Protein AF-A0A919Q2I7-F1 (afdb_monomer)

pLDDT: mean 70.64, std 22.64, range [24.2, 96.56]

Structure (mmCIF, N/CA/C/O backbone):
data_AF-A0A919Q2I7-F1
#
_entry.id   AF-A0A919Q2I7-F1
#
loop_
_atom_site.group_PDB
_atom_site.id
_atom_site.type_symbol
_atom_site.label_atom_id
_atom_site.label_alt_id
_atom_site.label_comp_id
_atom_site.label_asym_id
_atom_site.label_entity_id
_atom_site.label_seq_id
_atom_site.pdbx_PDB_ins_code
_atom_site.Cartn_x
_atom_site.Cartn_y
_atom_site.Cartn_z
_atom_site.occupancy
_atom_site.B_iso_or_equiv
_atom_site.auth_seq_id
_atom_site.auth_comp_id
_atom_site.auth_asym_id
_atom_site.auth_atom_id
_atom_site.pdbx_PDB_model_num
ATOM 1 N N . MET A 1 1 ? -23.377 8.304 -44.025 1.00 31.78 1 MET A N 1
ATOM 2 C CA . MET A 1 1 ? -21.987 8.705 -43.722 1.00 31.78 1 MET A CA 1
ATOM 3 C C . MET A 1 1 ? -21.953 9.091 -42.264 1.00 31.78 1 MET A C 1
ATOM 5 O O . MET A 1 1 ? -22.344 10.180 -41.876 1.00 31.78 1 MET A O 1
ATOM 9 N N . THR A 1 2 ? -21.665 8.079 -41.471 1.00 32.25 2 THR A N 1
ATOM 10 C CA . THR A 1 2 ? -21.928 7.938 -40.045 1.00 32.25 2 THR A CA 1
ATOM 11 C C . THR A 1 2 ? -20.736 7.184 -39.493 1.00 32.25 2 THR A C 1
ATOM 13 O O . THR A 1 2 ? -20.302 6.220 -40.120 1.00 32.25 2 THR A O 1
ATOM 16 N N . GLY A 1 3 ? -20.266 7.597 -38.321 1.00 35.34 3 GLY A N 1
ATOM 17 C CA . GLY A 1 3 ? -19.270 6.866 -37.549 1.00 35.34 3 GLY A CA 1
ATOM 18 C C . GLY A 1 3 ? -17.847 7.328 -37.822 1.00 35.34 3 GLY A C 1
ATOM 19 O O . GLY A 1 3 ? -17.365 7.184 -38.938 1.00 35.34 3 GLY A O 1
ATOM 20 N N . TRP A 1 4 ? -17.219 7.889 -36.781 1.00 24.20 4 TRP A N 1
ATOM 21 C CA . TRP A 1 4 ? -15.875 7.501 -36.309 1.00 24.20 4 TRP A CA 1
ATOM 22 C C . TRP A 1 4 ? -15.311 8.392 -35.186 1.00 24.20 4 TRP A C 1
ATOM 24 O O . TRP A 1 4 ? -14.237 8.101 -34.681 1.00 24.20 4 TRP A O 1
ATOM 34 N N . TRP A 1 5 ? -16.017 9.441 -34.739 1.00 25.14 5 TRP A N 1
ATOM 35 C CA . TRP A 1 5 ? -15.422 10.421 -33.808 1.00 25.14 5 TRP A CA 1
ATOM 36 C C . TRP A 1 5 ? -16.2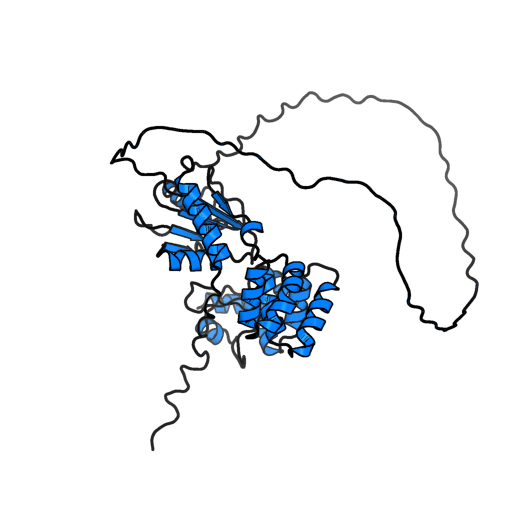61 10.785 -32.573 1.00 25.14 5 TRP A C 1
ATOM 38 O O . TRP A 1 5 ? -15.998 11.802 -31.940 1.00 25.14 5 TRP A O 1
ATOM 48 N N . ARG A 1 6 ? -17.252 9.967 -32.186 1.00 28.95 6 ARG A N 1
ATOM 49 C CA . ARG A 1 6 ? -17.943 10.128 -30.885 1.00 28.95 6 ARG A CA 1
ATOM 50 C C . ARG A 1 6 ? -17.482 9.169 -29.780 1.00 28.95 6 ARG A C 1
ATOM 52 O O . ARG A 1 6 ? -17.832 9.413 -28.635 1.00 28.95 6 ARG A O 1
ATOM 59 N N . ASP A 1 7 ? -16.618 8.197 -30.083 1.00 29.64 7 ASP A N 1
ATOM 60 C CA . ASP A 1 7 ? -16.168 7.189 -29.102 1.00 29.64 7 ASP A CA 1
ATOM 61 C C . ASP A 1 7 ? -14.696 7.322 -28.656 1.00 29.64 7 ASP A C 1
ATOM 63 O O . ASP A 1 7 ? -14.233 6.548 -27.825 1.00 29.64 7 ASP A O 1
ATOM 67 N N . PHE A 1 8 ? -13.944 8.320 -29.135 1.00 28.92 8 PHE A N 1
ATOM 68 C CA . PHE A 1 8 ? -12.497 8.417 -28.858 1.00 28.92 8 PHE A CA 1
ATOM 69 C C . PHE A 1 8 ? -12.105 9.241 -27.613 1.00 28.92 8 PHE A C 1
ATOM 71 O O . PHE A 1 8 ? -10.928 9.309 -27.271 1.00 28.92 8 PHE A O 1
ATOM 78 N N . GLY A 1 9 ? -13.069 9.837 -26.900 1.00 26.31 9 GLY A N 1
ATOM 79 C CA . GLY A 1 9 ? -12.808 10.700 -25.735 1.00 26.31 9 GLY A CA 1
ATOM 80 C C . GLY A 1 9 ? -12.876 10.022 -24.358 1.00 26.31 9 GLY A C 1
ATOM 81 O O . GLY A 1 9 ? -12.433 10.609 -23.380 1.00 26.31 9 GLY A O 1
ATOM 82 N N . ALA A 1 10 ? -13.406 8.797 -24.257 1.00 28.58 10 ALA A N 1
ATOM 83 C CA . ALA A 1 10 ? -13.624 8.103 -22.975 1.00 28.58 10 ALA A CA 1
ATOM 84 C C . ALA A 1 10 ? -12.612 6.973 -22.685 1.00 28.58 10 ALA A C 1
ATOM 86 O O . ALA A 1 10 ? -12.714 6.301 -21.661 1.00 28.58 10 ALA A O 1
ATOM 87 N N . ALA A 1 11 ? -11.646 6.748 -23.583 1.00 31.66 11 ALA A N 1
ATOM 88 C CA . ALA A 1 11 ? -10.750 5.587 -23.557 1.00 31.66 11 ALA A CA 1
ATOM 89 C C . ALA A 1 11 ? -9.267 5.924 -23.298 1.00 31.66 11 ALA A C 1
ATOM 91 O O . ALA A 1 11 ? -8.439 5.017 -23.306 1.00 31.66 11 ALA A O 1
ATOM 92 N N . ARG A 1 12 ? -8.910 7.200 -23.077 1.00 39.34 12 ARG A N 1
ATOM 93 C CA . ARG A 1 12 ? -7.495 7.623 -22.981 1.00 39.34 12 ARG A CA 1
ATOM 94 C C . ARG A 1 12 ? -6.831 7.260 -21.650 1.00 39.34 12 ARG A C 1
ATOM 96 O O . ARG A 1 12 ? -5.671 6.884 -21.625 1.00 39.34 12 ARG A O 1
ATOM 103 N N . PHE A 1 13 ? -7.624 7.208 -20.589 1.00 37.78 13 PHE A N 1
ATOM 104 C CA . PHE A 1 13 ? -7.424 6.268 -19.498 1.00 37.78 13 PHE A CA 1
ATOM 105 C C . PHE A 1 13 ? -8.648 5.377 -19.543 1.00 37.78 13 PHE A C 1
ATOM 107 O O . PHE A 1 13 ? -9.676 5.717 -18.955 1.00 37.78 13 PHE A O 1
ATOM 114 N N . GLY A 1 14 ? -8.597 4.265 -20.285 1.00 29.14 14 GLY A N 1
ATOM 115 C CA . GLY A 1 14 ? -9.547 3.193 -20.016 1.00 29.14 14 GLY A CA 1
ATOM 116 C C . GLY A 1 14 ? -9.534 3.030 -18.506 1.00 29.14 14 GLY A C 1
ATOM 117 O O . GLY A 1 14 ? -8.439 2.850 -17.969 1.00 29.14 14 GLY A O 1
ATOM 118 N N . ARG A 1 15 ? -10.689 3.261 -17.846 1.00 31.41 15 ARG A N 1
ATOM 119 C CA . ARG A 1 15 ? -10.879 3.115 -16.393 1.00 31.41 15 ARG A CA 1
ATOM 120 C C . ARG A 1 15 ? -9.942 1.982 -16.014 1.00 31.41 15 ARG A C 1
ATOM 122 O O . ARG A 1 15 ? -10.216 0.890 -16.527 1.00 31.41 15 ARG A O 1
ATOM 129 N N . PRO A 1 16 ? -8.806 2.210 -15.313 1.00 33.59 16 PRO A N 1
ATOM 130 C CA . PRO A 1 16 ? -7.924 1.098 -15.018 1.00 33.59 16 PRO A CA 1
ATOM 131 C C . PRO A 1 16 ? -8.869 0.120 -14.361 1.00 33.59 16 PRO A C 1
ATOM 133 O O . PRO A 1 16 ? -9.558 0.524 -13.415 1.00 33.59 16 PRO A O 1
ATOM 136 N N . ALA A 1 17 ? -9.069 -1.053 -14.979 1.00 32.44 17 ALA A N 1
ATOM 137 C CA . ALA A 1 17 ? -9.888 -2.091 -14.386 1.00 32.44 17 ALA A CA 1
ATOM 138 C C . ALA A 1 17 ? -9.251 -2.222 -13.023 1.00 32.44 17 ALA A C 1
ATOM 140 O O . ALA A 1 17 ? -8.086 -2.617 -12.980 1.00 32.44 17 ALA A O 1
ATOM 141 N N . SER A 1 18 ? -9.906 -1.652 -11.999 1.00 33.38 18 SER A N 1
ATOM 142 C CA . SER A 1 18 ? -9.204 -1.254 -10.781 1.00 33.38 18 SER A CA 1
ATOM 143 C C . SER A 1 18 ? -8.501 -2.515 -10.363 1.00 33.38 18 SER A C 1
ATOM 145 O O . SER A 1 18 ? -9.237 -3.503 -10.254 1.00 33.38 18 SER A O 1
ATOM 147 N N . PRO A 1 19 ? -7.147 -2.549 -10.356 1.00 37.12 19 PRO A N 1
ATOM 148 C CA . PRO A 1 19 ? -6.422 -3.807 -10.308 1.00 37.12 19 PRO A CA 1
ATOM 149 C C . PRO A 1 19 ? -7.063 -4.557 -9.171 1.00 37.12 19 PRO A C 1
ATOM 151 O O . PRO A 1 19 ? -7.096 -4.012 -8.062 1.00 37.12 19 PRO A O 1
ATOM 154 N N . ARG A 1 20 ? -7.769 -5.658 -9.501 1.00 39.56 20 ARG A N 1
ATOM 155 C CA . ARG A 1 20 ? -8.670 -6.283 -8.531 1.00 39.56 20 ARG A CA 1
ATOM 156 C C . ARG A 1 20 ? -7.796 -6.475 -7.313 1.00 39.56 20 ARG A C 1
ATOM 158 O O . ARG A 1 20 ? -6.725 -7.063 -7.498 1.00 39.56 20 ARG A O 1
ATOM 165 N N . PRO A 1 21 ? -8.157 -5.887 -6.158 1.00 50.53 21 PRO A N 1
ATOM 166 C CA . PRO A 1 21 ? -7.295 -5.939 -5.000 1.00 50.53 21 PRO A CA 1
ATOM 167 C C . PRO A 1 21 ? -6.900 -7.396 -4.856 1.00 50.53 21 PRO A C 1
ATOM 169 O O . PRO A 1 21 ? -7.787 -8.250 -4.788 1.00 50.53 21 PRO A O 1
ATOM 172 N N . ILE A 1 22 ? -5.595 -7.683 -4.951 1.00 57.41 22 ILE A N 1
ATOM 173 C CA . ILE A 1 22 ? -5.107 -9.037 -4.708 1.00 57.41 22 ILE A CA 1
ATOM 174 C C . ILE A 1 22 ? -5.671 -9.353 -3.338 1.00 57.41 22 ILE A C 1
ATOM 176 O O . ILE A 1 22 ? -5.394 -8.615 -2.386 1.00 57.41 22 ILE A O 1
ATOM 180 N N . ALA A 1 23 ? -6.594 -10.313 -3.291 1.00 57.56 23 ALA A N 1
ATOM 181 C CA . ALA A 1 23 ? -7.276 -10.642 -2.060 1.00 57.56 23 ALA A CA 1
ATOM 182 C C . ALA A 1 23 ? -6.176 -10.985 -1.059 1.00 57.56 23 ALA A C 1
ATOM 184 O O . ALA A 1 23 ? -5.280 -11.760 -1.382 1.00 57.56 23 ALA A O 1
ATOM 185 N N . ARG A 1 24 ? -6.204 -10.361 0.120 1.00 72.00 24 ARG A N 1
ATOM 186 C CA . ARG A 1 24 ? -5.221 -10.599 1.184 1.00 72.00 24 ARG A CA 1
ATOM 187 C C . ARG A 1 24 ? -5.877 -11.416 2.293 1.00 72.00 24 ARG A C 1
ATOM 189 O O . ARG A 1 24 ? -6.075 -10.884 3.384 1.00 72.00 24 ARG A O 1
ATOM 196 N N . PRO A 1 25 ? -6.304 -12.664 2.029 1.00 73.50 25 PRO A N 1
ATOM 197 C CA . PRO A 1 25 ? -7.098 -13.423 2.988 1.00 73.50 25 PRO A CA 1
ATOM 198 C C . PRO A 1 25 ? -6.348 -13.620 4.310 1.00 73.50 25 PRO A C 1
ATOM 200 O O . PRO A 1 25 ? -6.972 -13.537 5.363 1.00 73.50 25 PRO A O 1
ATOM 203 N N . GLY A 1 26 ? -5.019 -13.786 4.271 1.00 80.19 26 GLY A N 1
ATOM 204 C CA . GLY A 1 26 ? -4.175 -13.888 5.462 1.00 80.19 26 GLY A CA 1
ATOM 205 C C . GLY A 1 26 ? -4.207 -12.618 6.312 1.00 80.19 26 GLY A C 1
ATOM 206 O O . GLY A 1 26 ? -4.625 -12.660 7.469 1.00 80.19 26 GLY A O 1
ATOM 207 N N . LEU A 1 27 ? -3.833 -11.469 5.743 1.00 83.38 27 LEU A N 1
ATOM 208 C CA . LEU A 1 27 ? -3.879 -10.187 6.462 1.00 83.38 27 LEU A CA 1
ATOM 209 C C . LEU A 1 27 ? -5.283 -9.786 6.933 1.00 83.38 27 LEU A C 1
ATOM 211 O O . LEU A 1 27 ? -5.424 -9.273 8.044 1.00 83.38 27 LEU A O 1
ATOM 215 N N . LEU A 1 28 ? -6.320 -10.035 6.128 1.00 85.12 28 LEU A N 1
ATOM 216 C CA . LEU A 1 28 ? -7.704 -9.794 6.537 1.00 85.12 28 LEU A CA 1
ATOM 217 C C . LEU A 1 28 ? -8.070 -10.664 7.745 1.00 85.12 28 LEU A C 1
ATOM 219 O O . LEU A 1 28 ? -8.564 -10.140 8.739 1.00 85.12 28 LEU A O 1
ATOM 223 N N . ALA A 1 29 ? -7.726 -11.954 7.723 1.00 85.25 29 ALA A N 1
ATOM 224 C CA . ALA A 1 29 ? -7.954 -12.859 8.848 1.00 85.25 29 ALA A CA 1
ATOM 225 C C . ALA A 1 29 ? -7.174 -12.452 10.114 1.00 85.25 29 ALA A C 1
ATOM 227 O O . ALA A 1 29 ? -7.677 -12.617 11.227 1.00 85.25 29 ALA A O 1
ATOM 228 N N . ARG A 1 30 ? -5.961 -11.896 9.974 1.00 89.12 30 ARG A N 1
ATOM 229 C CA . ARG A 1 30 ? -5.188 -11.353 11.108 1.00 89.12 30 ARG A CA 1
ATOM 230 C C . ARG A 1 30 ? -5.907 -10.160 11.743 1.00 89.12 30 ARG A C 1
ATOM 232 O O . ARG A 1 30 ? -6.042 -10.122 12.966 1.00 89.12 30 ARG A O 1
ATOM 239 N N . LEU A 1 31 ? -6.411 -9.227 10.931 1.00 86.62 31 LEU A N 1
ATOM 240 C CA . LEU A 1 31 ? -7.175 -8.078 11.425 1.00 86.62 31 LEU A CA 1
ATOM 241 C C . LEU A 1 31 ? -8.526 -8.499 12.022 1.00 86.62 31 LEU A C 1
ATOM 243 O O . LEU A 1 31 ? -8.932 -7.966 13.049 1.00 86.62 31 LEU A O 1
ATOM 247 N N . ASP A 1 32 ? -9.178 -9.510 11.452 1.00 88.50 32 ASP A N 1
ATOM 248 C CA . ASP A 1 32 ? -10.402 -10.103 11.997 1.00 88.50 32 ASP A CA 1
ATOM 249 C C . ASP A 1 32 ? -10.195 -10.699 13.380 1.00 88.50 32 ASP A C 1
ATOM 251 O O . ASP A 1 32 ? -10.993 -10.457 14.285 1.00 88.50 32 ASP A O 1
ATOM 255 N N . ARG A 1 33 ? -9.102 -11.444 13.552 1.00 87.62 33 ARG A N 1
ATOM 256 C CA . ARG A 1 33 ? -8.738 -12.041 14.832 1.00 87.62 33 ARG A CA 1
ATOM 257 C C . ARG A 1 33 ? -8.431 -10.972 15.875 1.00 87.62 33 ARG A C 1
ATOM 259 O O . ARG A 1 33 ? -8.965 -11.050 16.972 1.00 87.62 33 ARG A O 1
ATOM 266 N N . ALA A 1 34 ? -7.623 -9.968 15.528 1.00 85.75 34 ALA A N 1
ATOM 267 C CA . ALA A 1 34 ? -7.323 -8.854 16.430 1.00 85.75 34 ALA A CA 1
ATOM 268 C C . ALA A 1 34 ? -8.601 -8.112 16.849 1.00 85.75 34 ALA A C 1
ATOM 270 O O . ALA A 1 34 ? -8.805 -7.804 18.017 1.00 85.75 34 ALA A O 1
ATOM 271 N N . PHE A 1 35 ? -9.511 -7.884 15.905 1.00 86.69 35 PHE A N 1
ATOM 272 C CA . PHE A 1 35 ? -10.773 -7.219 16.193 1.00 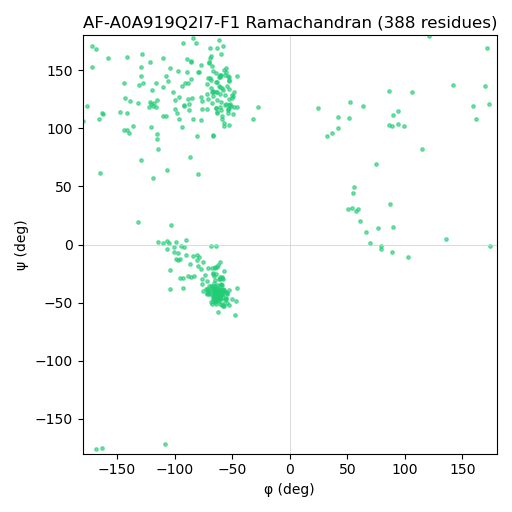86.69 35 PHE A CA 1
ATOM 273 C C . PHE A 1 35 ? -11.675 -8.046 17.116 1.00 86.69 35 PHE A C 1
ATOM 275 O O . PHE A 1 35 ? -12.198 -7.514 18.094 1.00 86.69 35 PHE A O 1
ATOM 282 N N . ALA A 1 36 ? -11.806 -9.350 16.862 1.00 85.12 36 ALA A N 1
ATOM 283 C CA . ALA A 1 36 ? -12.579 -10.256 17.709 1.00 85.12 36 ALA A CA 1
ATOM 284 C C . ALA A 1 36 ? -11.989 -10.391 19.125 1.00 85.12 36 ALA A C 1
ATOM 286 O O . ALA A 1 36 ? -12.731 -10.331 20.105 1.00 85.12 36 ALA A O 1
ATOM 287 N N . ASN A 1 37 ? -10.665 -10.509 19.244 1.00 84.31 37 ASN A N 1
ATOM 288 C CA . ASN A 1 37 ? -9.970 -10.609 20.529 1.00 84.31 37 ASN A CA 1
ATOM 289 C C . ASN A 1 37 ? -10.175 -9.348 21.384 1.00 84.31 37 ASN A C 1
ATOM 291 O O . ASN A 1 37 ? -10.446 -9.446 22.588 1.00 84.31 37 ASN A O 1
ATOM 295 N N . SER A 1 38 ? -10.158 -8.170 20.758 1.00 80.06 38 SER A N 1
ATOM 296 C CA . SER A 1 38 ? -10.322 -6.903 21.472 1.00 80.06 38 SER A CA 1
ATOM 297 C C . SER A 1 38 ? -11.718 -6.736 22.087 1.00 80.06 38 SER A C 1
ATOM 299 O O . SER A 1 38 ? -11.853 -6.082 23.117 1.00 80.06 38 SER A O 1
ATOM 301 N N . ALA A 1 39 ? -12.749 -7.392 21.537 1.00 75.50 39 ALA A N 1
ATOM 302 C CA . ALA A 1 39 ? -14.099 -7.405 22.114 1.00 75.50 39 ALA A CA 1
ATOM 303 C C . ALA A 1 39 ? -14.193 -8.230 23.414 1.00 75.50 39 ALA A C 1
ATOM 305 O O . ALA A 1 39 ? -15.123 -8.053 24.199 1.00 75.50 39 ALA A O 1
ATOM 306 N N . THR A 1 40 ? -13.238 -9.137 23.641 1.00 74.25 40 THR A N 1
ATOM 307 C CA . THR A 1 40 ? -13.166 -9.997 24.838 1.00 74.25 40 THR A CA 1
ATOM 308 C C . THR A 1 40 ? -12.168 -9.495 25.886 1.00 74.25 40 THR A C 1
ATOM 310 O O . THR A 1 40 ? -12.049 -10.079 26.963 1.00 74.25 40 THR A O 1
ATOM 313 N N . SER A 1 41 ? -11.466 -8.400 25.582 1.00 66.38 41 SER A N 1
ATOM 314 C CA . SER A 1 41 ? -10.440 -7.785 26.426 1.00 66.38 41 SER A CA 1
ATOM 315 C C . SER A 1 41 ? -11.034 -6.739 27.386 1.00 66.38 41 SER A C 1
ATOM 317 O O . SER A 1 41 ? -12.138 -6.240 27.153 1.00 66.38 41 SER A O 1
ATOM 319 N N . PRO A 1 42 ? -10.340 -6.394 28.491 1.00 64.81 42 PRO A N 1
ATOM 320 C CA . PRO A 1 42 ? -10.784 -5.326 29.387 1.00 64.81 42 PRO A CA 1
ATOM 321 C C . PRO A 1 42 ? -10.940 -3.995 28.641 1.00 64.81 42 PRO A C 1
ATOM 323 O O . PRO A 1 42 ? -10.224 -3.729 27.679 1.00 64.81 42 PRO A O 1
ATOM 326 N N . THR A 1 43 ? -11.868 -3.153 29.108 1.00 69.81 43 THR A N 1
ATOM 327 C CA . THR A 1 43 ? -12.235 -1.892 28.450 1.00 69.81 43 THR A CA 1
ATOM 328 C C . THR A 1 43 ? -11.005 -1.041 28.106 1.00 69.81 43 THR A C 1
ATOM 330 O O . THR A 1 43 ? -10.228 -0.733 29.017 1.00 69.81 43 THR A O 1
ATOM 333 N N . PRO A 1 44 ? -10.845 -0.615 26.837 1.00 65.62 44 PRO A N 1
ATOM 334 C CA . PRO A 1 44 ? -9.730 0.229 26.439 1.00 65.62 44 PRO A CA 1
ATOM 335 C C . PRO A 1 44 ? -9.755 1.563 27.188 1.00 65.62 44 PRO A C 1
ATOM 337 O O . PRO A 1 44 ? -10.805 2.188 27.345 1.00 65.62 44 PRO A O 1
ATOM 340 N N . GLN A 1 45 ? -8.588 2.002 27.655 1.00 65.50 45 GLN A N 1
ATOM 341 C CA . GLN A 1 45 ? -8.403 3.274 28.362 1.00 65.50 45 GLN A CA 1
ATOM 342 C C . GLN A 1 45 ? -7.273 4.061 27.709 1.00 65.50 45 GLN A C 1
ATOM 344 O O . GLN A 1 45 ? -6.480 3.507 26.960 1.00 65.50 45 GLN A O 1
ATOM 349 N N . LEU A 1 46 ? -7.161 5.358 27.974 1.00 63.31 46 LEU A N 1
ATOM 350 C CA . LEU A 1 46 ? -5.971 6.103 27.564 1.00 63.31 46 LEU A CA 1
ATOM 351 C C . LEU A 1 46 ? -4.768 5.694 28.415 1.00 63.31 46 LEU A C 1
ATOM 353 O O . LEU A 1 46 ? -4.903 5.463 29.617 1.00 63.31 46 LEU A O 1
ATOM 357 N N . THR A 1 47 ? -3.584 5.638 27.804 1.00 60.00 47 THR A N 1
ATOM 358 C CA . THR A 1 47 ? -2.343 5.593 28.582 1.00 60.00 47 THR A CA 1
ATOM 359 C C . THR A 1 47 ? -2.182 6.937 29.295 1.00 60.00 47 THR A C 1
ATOM 361 O O . THR A 1 47 ? -2.159 7.957 28.603 1.00 60.00 47 THR A O 1
ATOM 364 N N . PRO A 1 48 ? -2.087 6.983 30.636 1.00 48.16 48 PRO A N 1
ATOM 365 C CA . PRO A 1 48 ? -1.744 8.223 31.320 1.00 48.16 48 PRO A CA 1
ATOM 366 C C . PRO A 1 48 ? -0.350 8.674 30.872 1.00 48.16 48 PRO A C 1
ATOM 368 O O . PRO A 1 48 ? 0.525 7.834 30.646 1.00 48.16 48 PRO A O 1
ATOM 371 N N . GLU A 1 49 ? -0.144 9.986 30.744 1.00 44.19 49 GLU A N 1
ATOM 372 C CA . GLU A 1 49 ? 1.186 10.528 30.466 1.00 44.19 49 GLU A CA 1
ATOM 373 C C . GLU A 1 49 ? 2.202 10.022 31.503 1.00 44.19 49 GLU A C 1
ATOM 375 O O . GLU A 1 49 ? 1.853 9.872 32.686 1.00 44.19 49 GLU A O 1
ATOM 380 N N . PRO A 1 50 ? 3.465 9.778 31.105 1.00 38.88 50 PRO A N 1
ATOM 381 C CA . PRO A 1 50 ? 4.533 9.634 32.076 1.00 38.88 50 PRO A CA 1
ATOM 382 C C . PRO A 1 50 ? 4.585 10.934 32.876 1.00 38.88 50 PRO A C 1
ATOM 384 O O . PRO A 1 50 ? 4.969 11.981 32.359 1.00 38.88 50 PRO A O 1
ATOM 387 N N . ARG A 1 51 ? 4.148 10.879 34.141 1.00 37.34 51 ARG A N 1
ATOM 388 C CA . ARG A 1 51 ? 4.285 12.019 35.049 1.00 37.34 51 ARG A CA 1
ATOM 389 C C . ARG A 1 51 ? 5.758 12.428 35.028 1.00 37.34 51 ARG A C 1
ATOM 391 O O . ARG A 1 51 ? 6.597 11.527 35.136 1.00 37.34 51 ARG A O 1
ATOM 398 N N . PRO A 1 52 ? 6.088 13.726 34.912 1.00 42.12 52 PRO A N 1
ATOM 399 C CA . PRO A 1 52 ? 7.453 14.154 35.149 1.00 42.12 52 PRO A CA 1
ATOM 400 C C . PRO A 1 52 ? 7.843 13.616 36.524 1.00 42.12 52 PRO A C 1
ATOM 402 O O . PRO A 1 52 ? 7.169 13.879 37.526 1.00 42.12 52 PRO A O 1
ATOM 405 N N . GLY A 1 53 ? 8.858 12.750 36.542 1.00 44.72 53 GLY A N 1
ATOM 406 C CA . GLY A 1 53 ? 9.451 12.304 37.791 1.00 44.72 53 GLY A CA 1
ATOM 407 C C . GLY A 1 53 ? 9.888 13.536 38.583 1.00 44.72 53 GLY A C 1
ATOM 408 O O . GLY A 1 53 ? 10.166 14.570 37.969 1.00 44.72 53 GLY A O 1
ATOM 409 N N . PRO A 1 54 ? 9.915 13.466 39.923 1.00 55.59 54 PRO A N 1
ATOM 410 C CA . PRO A 1 54 ? 10.460 14.561 40.712 1.00 55.59 54 PRO A CA 1
ATOM 411 C C . PRO A 1 54 ? 11.835 14.931 40.147 1.00 55.59 54 PRO A C 1
ATOM 413 O O . PRO A 1 54 ? 12.659 14.040 39.914 1.00 55.59 54 PRO A O 1
ATOM 416 N N . GLU A 1 55 ? 12.041 16.221 39.864 1.00 46.78 55 GLU A N 1
ATOM 417 C CA . GLU A 1 55 ? 13.353 16.739 39.481 1.00 46.78 55 GLU A CA 1
ATOM 418 C C . GLU A 1 55 ? 14.386 16.207 40.484 1.00 46.78 55 GLU A C 1
ATOM 420 O O . GLU A 1 55 ? 14.133 16.254 41.694 1.00 46.78 55 GLU A O 1
ATOM 425 N N . PRO A 1 56 ? 15.519 15.650 40.020 1.00 50.22 56 PRO A N 1
ATOM 426 C CA . PRO A 1 56 ? 16.574 15.250 40.928 1.00 50.22 56 PRO A CA 1
ATOM 427 C C . PRO A 1 56 ? 17.053 16.496 41.668 1.00 50.22 56 PRO A C 1
ATOM 429 O O . PRO A 1 56 ? 17.539 17.445 41.052 1.00 50.22 56 PRO A O 1
ATOM 432 N N . ASP A 1 57 ? 16.895 16.471 42.986 1.00 48.78 57 ASP A N 1
ATOM 433 C CA . ASP A 1 57 ? 17.428 17.463 43.912 1.00 48.78 57 ASP A CA 1
ATOM 434 C C . ASP A 1 57 ? 18.922 17.688 43.587 1.00 48.78 57 ASP A C 1
ATOM 436 O O . ASP A 1 57 ? 19.663 16.699 43.464 1.00 48.78 57 ASP A O 1
ATOM 440 N N . PRO A 1 58 ? 19.398 18.933 43.388 1.00 48.66 58 PRO A N 1
ATOM 441 C CA . PRO A 1 58 ? 20.802 19.188 43.108 1.00 48.66 58 PRO A CA 1
ATOM 442 C C . PRO A 1 58 ? 21.632 18.830 44.345 1.00 48.66 58 PRO A C 1
ATOM 444 O O . PRO A 1 58 ? 21.808 19.624 45.268 1.00 48.66 58 PRO A O 1
ATOM 447 N N . GLY A 1 59 ? 22.141 17.598 44.366 1.00 40.56 59 GLY A N 1
ATOM 448 C CA . GLY A 1 59 ? 23.087 17.137 45.371 1.00 40.56 59 GLY A CA 1
ATOM 449 C C . GLY A 1 59 ? 24.325 18.046 45.412 1.00 40.56 59 GLY A C 1
ATOM 450 O O . GLY A 1 59 ? 24.740 18.574 44.375 1.00 40.56 59 GLY A O 1
ATOM 451 N N . PRO A 1 60 ? 24.926 18.255 46.595 1.00 45.12 60 PRO A N 1
ATOM 452 C CA . PRO A 1 60 ? 25.973 19.248 46.774 1.00 45.12 60 PRO A CA 1
ATOM 453 C C . PRO A 1 60 ? 27.214 18.926 45.935 1.00 45.12 60 PRO A C 1
ATOM 455 O O . PRO A 1 60 ? 27.652 17.777 45.833 1.00 45.12 60 PRO A O 1
ATOM 458 N N . ALA A 1 61 ? 27.782 19.987 45.358 1.00 42.31 61 ALA A N 1
ATOM 459 C CA . ALA A 1 61 ? 29.026 19.983 44.607 1.00 42.31 61 ALA A CA 1
ATOM 460 C C . ALA A 1 61 ? 30.144 19.302 45.411 1.00 42.31 61 ALA A C 1
ATOM 462 O O . ALA A 1 61 ? 30.507 19.753 46.497 1.00 42.31 61 ALA A O 1
ATOM 463 N N . ARG A 1 62 ? 30.700 18.211 44.872 1.00 39.22 62 ARG A N 1
ATOM 464 C CA . ARG A 1 62 ? 31.935 17.629 45.398 1.00 39.22 62 ARG A CA 1
ATOM 465 C C . ARG A 1 62 ? 33.114 18.479 44.948 1.00 39.22 62 ARG A C 1
ATOM 467 O O . ARG A 1 62 ? 33.382 18.608 43.755 1.00 39.22 62 ARG A O 1
ATOM 474 N N . GLU A 1 63 ? 33.769 19.049 45.948 1.00 36.25 63 GLU A N 1
ATOM 475 C CA . GLU A 1 63 ? 35.033 19.765 45.875 1.00 36.25 63 GLU A CA 1
ATOM 476 C C . GLU A 1 63 ? 36.123 18.940 45.181 1.00 36.25 63 GLU A C 1
ATOM 478 O O . GLU A 1 63 ? 36.206 17.716 45.309 1.00 36.25 63 GLU A O 1
ATOM 483 N N . ALA A 1 64 ? 36.952 19.661 44.431 1.00 36.59 64 ALA A N 1
ATOM 484 C CA . ALA A 1 64 ? 38.114 19.160 43.727 1.00 36.59 64 ALA A CA 1
ATOM 485 C C . ALA A 1 64 ? 39.203 18.693 44.706 1.00 36.59 64 ALA A C 1
ATOM 487 O O . ALA A 1 64 ? 39.593 19.434 45.606 1.00 36.59 64 ALA A O 1
ATOM 488 N N . ASP A 1 65 ? 39.739 17.498 44.467 1.00 35.44 65 ASP A N 1
ATOM 489 C CA . ASP A 1 65 ? 40.937 16.985 45.130 1.00 35.44 65 ASP A CA 1
ATOM 490 C C . ASP A 1 65 ? 42.177 17.345 44.285 1.00 35.44 65 ASP A C 1
ATOM 492 O O . ASP A 1 65 ? 42.238 16.967 43.107 1.00 35.44 65 ASP A O 1
ATOM 496 N N . PRO A 1 66 ? 43.153 18.114 44.803 1.00 46.72 66 PRO A N 1
ATOM 497 C CA . PRO A 1 66 ? 44.351 18.452 44.062 1.00 46.72 66 PRO A CA 1
ATOM 498 C C . PRO A 1 66 ? 45.512 17.510 44.421 1.00 46.72 66 PRO A C 1
ATOM 500 O O . PRO A 1 66 ? 45.720 17.146 45.573 1.00 46.72 66 PRO A O 1
ATOM 503 N N . ARG A 1 67 ? 46.384 17.303 43.427 1.00 35.53 67 ARG A N 1
ATOM 504 C CA . ARG A 1 67 ? 47.768 16.788 43.515 1.00 35.53 67 ARG A CA 1
ATOM 505 C C . ARG A 1 67 ? 47.948 15.268 43.438 1.00 35.53 67 ARG A C 1
ATOM 507 O O . ARG A 1 67 ? 47.994 14.564 44.440 1.00 35.53 67 ARG A O 1
ATOM 514 N N . ARG A 1 68 ? 48.368 14.822 42.250 1.00 37.91 68 ARG A N 1
ATOM 515 C CA . ARG A 1 68 ? 49.639 14.092 42.126 1.00 37.91 68 ARG A CA 1
ATOM 516 C C . ARG A 1 68 ? 50.389 14.546 40.878 1.00 37.91 68 ARG A C 1
ATOM 518 O O . ARG A 1 68 ? 49.849 14.565 39.779 1.00 37.91 68 ARG A O 1
ATOM 525 N N . GLU A 1 69 ? 51.612 14.987 41.125 1.00 37.91 69 GLU A N 1
ATOM 526 C CA . GLU A 1 69 ? 52.548 15.597 40.192 1.00 37.91 69 GLU A CA 1
ATOM 527 C C . GLU A 1 69 ? 53.282 14.560 39.327 1.00 37.91 69 GLU A C 1
ATOM 529 O O . GLU A 1 69 ? 53.575 13.454 39.772 1.00 37.91 69 GLU A O 1
ATOM 534 N N . ALA A 1 70 ? 53.591 15.016 38.109 1.00 36.69 70 ALA A N 1
ATOM 535 C CA . ALA A 1 70 ? 54.851 14.909 37.368 1.00 36.69 70 ALA A CA 1
ATOM 536 C C . ALA A 1 70 ? 55.535 13.541 37.162 1.00 36.69 70 ALA A C 1
ATOM 538 O O . ALA A 1 70 ? 56.025 12.893 38.081 1.00 36.69 70 ALA A O 1
ATOM 539 N N . GLY A 1 71 ? 55.728 13.220 35.877 1.00 32.12 71 GLY A N 1
ATOM 540 C CA . GLY A 1 71 ? 56.616 12.166 35.392 1.00 32.12 71 GLY A CA 1
ATOM 541 C C . GLY A 1 71 ? 56.904 12.277 33.889 1.00 32.12 71 GLY A C 1
ATOM 542 O O . GLY A 1 71 ? 56.513 11.404 33.133 1.00 32.12 71 GLY A O 1
ATOM 543 N N . LEU A 1 72 ? 57.518 13.399 33.496 1.00 42.75 72 LEU A N 1
ATOM 544 C CA . LEU A 1 72 ? 58.518 13.596 32.427 1.00 42.75 72 LEU A CA 1
ATOM 545 C C . LEU A 1 72 ? 58.366 12.895 31.054 1.00 42.75 72 LEU A C 1
ATOM 547 O O . LEU A 1 72 ? 58.618 11.709 30.882 1.00 42.75 72 LEU A O 1
ATOM 551 N N . GLU A 1 73 ? 58.063 13.741 30.064 1.00 38.12 73 GLU A N 1
ATOM 552 C CA . GLU A 1 73 ? 58.750 13.937 28.774 1.00 38.12 73 GLU A CA 1
ATOM 553 C C . GLU A 1 73 ? 59.595 12.796 28.175 1.00 38.12 73 GLU A C 1
ATOM 555 O O . GLU A 1 73 ? 60.705 12.533 28.628 1.00 38.12 73 GLU A O 1
ATOM 560 N N . HIS A 1 74 ? 59.181 12.309 26.998 1.00 37.53 74 HIS A N 1
ATOM 561 C CA . HIS A 1 74 ? 60.107 12.016 25.897 1.00 37.53 74 HIS A CA 1
ATOM 562 C C . HIS A 1 74 ? 59.491 12.407 24.544 1.00 37.53 74 HIS A C 1
ATOM 564 O O . HIS A 1 74 ? 58.504 11.835 24.084 1.00 37.53 74 HIS A O 1
ATOM 570 N N . ARG A 1 75 ? 60.101 13.424 23.925 1.00 36.28 75 ARG A N 1
ATOM 571 C CA . ARG A 1 75 ? 59.991 13.808 22.512 1.00 36.28 75 ARG A CA 1
ATOM 572 C C . ARG A 1 75 ? 61.288 13.405 21.809 1.00 36.28 75 ARG A C 1
ATOM 574 O O . ARG A 1 75 ? 62.348 13.650 22.379 1.00 36.28 75 ARG A O 1
ATOM 581 N N . ALA A 1 76 ? 61.146 12.901 20.581 1.00 33.31 76 ALA A N 1
ATOM 582 C CA . ALA A 1 76 ? 62.066 12.884 19.424 1.00 33.31 76 ALA A CA 1
ATOM 583 C C . ALA A 1 76 ? 61.921 11.522 18.722 1.00 33.31 76 ALA A C 1
ATOM 585 O O . ALA A 1 76 ? 61.891 10.503 19.401 1.00 33.31 76 ALA A O 1
ATOM 586 N N . ASP A 1 77 ? 61.865 11.358 17.406 1.00 35.44 77 ASP A N 1
ATOM 587 C CA . ASP A 1 77 ? 61.633 12.190 16.216 1.00 35.44 77 ASP A CA 1
ATOM 588 C C . ASP A 1 77 ? 61.442 11.159 15.057 1.00 35.44 77 ASP A C 1
ATOM 590 O O . ASP A 1 77 ? 61.685 9.962 15.269 1.00 35.44 77 ASP A O 1
ATOM 594 N N . PRO A 1 78 ? 60.981 11.541 13.854 1.00 53.50 78 PRO A N 1
ATOM 595 C CA . PRO A 1 78 ? 60.679 10.632 12.754 1.00 53.50 78 PRO A CA 1
ATOM 596 C C . PRO A 1 78 ? 61.928 10.316 11.919 1.00 53.50 78 PRO A C 1
ATOM 598 O O . PRO A 1 78 ? 62.864 11.099 11.894 1.00 53.50 78 PRO A O 1
ATOM 601 N N . GLU A 1 79 ? 61.907 9.184 11.209 1.00 36.50 79 GLU A N 1
ATOM 602 C CA . GLU A 1 79 ? 62.469 8.960 9.861 1.00 36.50 79 GLU A CA 1
ATOM 603 C C . GLU A 1 79 ? 62.685 7.456 9.635 1.00 36.50 79 GLU A C 1
ATOM 605 O O . GLU A 1 79 ? 63.484 6.822 10.320 1.00 36.50 79 GLU A O 1
ATOM 610 N N . ARG A 1 80 ? 62.016 6.888 8.623 1.00 37.62 80 ARG A N 1
ATOM 611 C CA . ARG A 1 80 ? 62.688 6.194 7.508 1.00 37.62 80 ARG A CA 1
ATOM 612 C C . ARG A 1 80 ? 61.677 5.662 6.499 1.00 37.62 80 ARG A C 1
ATOM 614 O O . ARG A 1 80 ? 60.972 4.681 6.709 1.00 37.62 80 ARG A O 1
ATOM 621 N N . VAL A 1 81 ? 61.664 6.369 5.380 1.00 37.16 81 VAL A N 1
ATOM 622 C CA . VAL A 1 81 ? 61.201 5.937 4.065 1.00 37.16 81 VAL A CA 1
ATOM 623 C C . VAL A 1 81 ? 62.194 4.901 3.507 1.00 37.16 81 VAL A C 1
ATOM 625 O O . VAL A 1 81 ? 63.374 4.942 3.854 1.00 37.16 81 VAL A O 1
ATOM 628 N N . ALA A 1 82 ? 61.697 4.065 2.588 1.00 33.94 82 ALA A N 1
ATOM 629 C CA . ALA A 1 82 ? 62.391 3.137 1.680 1.00 33.94 82 ALA A CA 1
ATOM 630 C C . ALA A 1 82 ? 62.436 1.655 2.107 1.00 33.94 82 ALA A C 1
ATOM 632 O O . ALA A 1 82 ? 63.269 1.230 2.899 1.00 33.94 82 ALA A O 1
ATOM 633 N N . ASN A 1 83 ? 61.578 0.838 1.486 1.00 35.25 83 ASN A N 1
ATOM 634 C CA . ASN A 1 83 ? 62.011 0.061 0.318 1.00 35.25 83 ASN A CA 1
ATOM 635 C C . ASN A 1 83 ? 60.806 -0.529 -0.436 1.00 35.2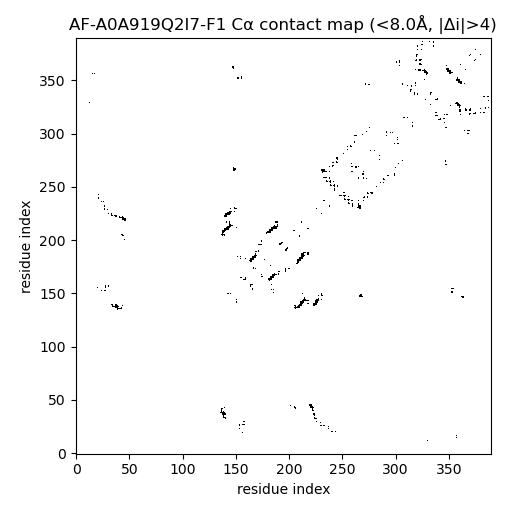5 83 ASN A C 1
ATOM 637 O O . ASN A 1 83 ? 60.141 -1.455 0.020 1.00 35.25 83 ASN A O 1
ATOM 641 N N . LEU A 1 84 ? 60.550 0.054 -1.610 1.00 38.75 84 LEU A N 1
ATOM 642 C CA . LEU A 1 84 ? 59.991 -0.636 -2.770 1.00 38.75 84 LEU A CA 1
ATOM 643 C C . LEU A 1 84 ? 61.047 -1.607 -3.326 1.00 38.75 84 LEU A C 1
ATOM 645 O O . LEU A 1 84 ? 62.233 -1.376 -3.115 1.00 38.75 84 LEU A O 1
ATOM 649 N N . GLU A 1 85 ? 60.573 -2.589 -4.104 1.00 35.53 85 GLU A N 1
ATOM 650 C CA . GLU A 1 85 ? 61.271 -3.682 -4.819 1.00 35.53 85 GLU A CA 1
ATOM 651 C C . GLU A 1 85 ? 61.071 -5.051 -4.144 1.00 35.53 85 GLU A C 1
ATOM 653 O O . GLU A 1 85 ? 61.265 -5.184 -2.946 1.00 35.53 85 GLU A O 1
ATOM 658 N N . ARG A 1 86 ? 60.704 -6.147 -4.818 1.00 35.03 86 ARG A N 1
ATOM 659 C CA . ARG A 1 86 ? 60.496 -6.465 -6.241 1.00 35.03 86 ARG A CA 1
ATOM 660 C C . ARG A 1 86 ? 59.879 -7.874 -6.312 1.00 35.03 86 ARG A C 1
ATOM 662 O O . ARG A 1 86 ? 60.218 -8.717 -5.493 1.00 35.03 86 ARG A O 1
ATOM 669 N N . ALA A 1 87 ? 59.120 -8.103 -7.386 1.00 32.81 87 ALA A N 1
ATOM 670 C CA . ALA A 1 87 ? 58.992 -9.351 -8.153 1.00 32.81 87 ALA A CA 1
ATOM 671 C C . ALA A 1 87 ? 58.412 -10.617 -7.482 1.00 32.81 87 ALA A C 1
ATOM 673 O O . ALA A 1 87 ? 59.044 -11.239 -6.639 1.00 32.81 87 ALA A O 1
ATOM 674 N N . ALA A 1 88 ? 57.298 -11.121 -8.023 1.00 39.00 88 ALA A N 1
ATOM 675 C CA . ALA A 1 88 ? 57.362 -12.160 -9.059 1.00 39.00 88 ALA A CA 1
ATOM 676 C C . ALA A 1 88 ? 55.956 -12.502 -9.583 1.00 39.00 88 ALA A C 1
ATOM 678 O O . ALA A 1 88 ? 55.102 -12.995 -8.849 1.00 39.00 88 ALA A O 1
ATOM 679 N N . ASP A 1 89 ? 55.767 -12.277 -10.883 1.00 38.12 89 ASP A N 1
ATOM 680 C CA . ASP A 1 89 ? 54.775 -12.957 -11.707 1.00 38.12 89 ASP A CA 1
ATOM 681 C C . ASP A 1 89 ? 55.042 -14.467 -11.713 1.00 38.12 89 ASP A C 1
ATOM 683 O O . ASP A 1 89 ? 56.139 -14.895 -12.075 1.00 38.12 89 ASP A O 1
ATOM 687 N N . LEU A 1 90 ? 54.022 -15.277 -11.430 1.00 42.12 90 LEU A N 1
ATOM 688 C CA . LEU A 1 90 ? 53.899 -16.616 -12.006 1.00 42.12 90 LEU A CA 1
ATOM 689 C C . LEU A 1 90 ? 52.434 -16.902 -12.333 1.00 42.12 90 LEU A C 1
ATOM 691 O O . LEU A 1 90 ? 51.629 -17.303 -11.499 1.00 42.12 90 LEU A O 1
ATOM 695 N N . ASN A 1 91 ? 52.135 -16.712 -13.610 1.00 39.78 91 ASN A N 1
ATOM 696 C CA . ASN A 1 91 ? 50.991 -17.268 -14.303 1.00 39.78 91 ASN A CA 1
ATOM 697 C C . ASN A 1 91 ? 51.209 -18.787 -14.477 1.00 39.78 91 ASN A C 1
ATOM 699 O O . ASN A 1 91 ? 52.236 -19.181 -15.040 1.00 39.78 91 ASN A O 1
ATOM 703 N N . ARG A 1 92 ? 50.276 -19.645 -14.036 1.00 37.41 92 ARG A N 1
ATOM 704 C CA . ARG A 1 92 ? 50.108 -20.987 -14.627 1.00 37.41 92 ARG A CA 1
ATOM 705 C C . ARG A 1 92 ? 48.764 -21.637 -14.303 1.00 37.41 92 ARG A C 1
ATOM 707 O O . ARG A 1 92 ? 48.502 -22.058 -13.181 1.00 37.41 92 ARG A O 1
ATOM 714 N N . GLU A 1 93 ? 47.969 -21.765 -15.357 1.00 42.16 93 GLU A N 1
ATOM 715 C CA . GLU A 1 93 ? 46.845 -22.684 -15.504 1.00 42.16 93 GLU A CA 1
ATOM 716 C C . GLU A 1 93 ? 47.280 -24.156 -15.394 1.00 42.16 93 GLU A C 1
ATOM 718 O O . GLU A 1 93 ? 48.345 -24.531 -15.889 1.00 42.16 93 GLU A O 1
ATOM 723 N N . ALA A 1 94 ? 46.411 -24.972 -14.790 1.00 36.66 94 ALA A N 1
ATOM 724 C CA . ALA A 1 94 ? 46.088 -26.382 -15.078 1.00 36.66 94 ALA A CA 1
ATOM 725 C C . ALA A 1 94 ? 45.393 -26.923 -13.811 1.00 36.66 94 ALA A C 1
ATOM 727 O O . ALA A 1 94 ? 46.002 -27.002 -12.754 1.00 36.66 94 ALA A O 1
ATOM 728 N N . GLY A 1 95 ? 44.088 -27.183 -13.795 1.00 34.31 95 GLY A N 1
ATOM 729 C CA . GLY A 1 95 ? 43.451 -28.236 -14.573 1.00 34.31 95 GLY A CA 1
ATOM 730 C C . GLY A 1 95 ? 43.521 -29.547 -13.787 1.00 34.31 95 GLY A C 1
ATOM 731 O O . GLY A 1 95 ? 44.585 -30.161 -13.755 1.00 34.31 95 GLY A O 1
ATOM 732 N N . ARG A 1 96 ? 42.405 -29.961 -13.165 1.00 40.59 96 ARG A N 1
ATOM 733 C CA . ARG A 1 96 ? 41.923 -31.356 -13.094 1.00 40.59 96 ARG A CA 1
ATOM 734 C C . ARG A 1 96 ? 40.716 -31.502 -12.169 1.00 40.59 96 ARG A C 1
ATOM 736 O O . ARG A 1 96 ? 40.784 -31.239 -10.973 1.00 40.59 96 ARG A O 1
ATOM 743 N N . GLU A 1 97 ? 39.649 -31.989 -12.785 1.00 39.66 97 GLU A N 1
ATOM 744 C CA . GLU A 1 97 ? 38.542 -32.729 -12.193 1.00 39.66 97 GLU A CA 1
ATOM 745 C C . GLU A 1 97 ? 39.039 -33.818 -11.231 1.00 39.66 97 GLU A C 1
ATOM 747 O O . GLU A 1 97 ? 40.045 -34.479 -11.512 1.00 39.66 97 GLU A O 1
ATOM 752 N N . ARG A 1 98 ? 38.288 -34.048 -10.149 1.00 40.00 98 ARG A N 1
ATOM 753 C CA . ARG A 1 98 ? 38.060 -35.379 -9.566 1.00 40.00 98 ARG A CA 1
ATOM 754 C C . ARG A 1 98 ? 36.854 -35.350 -8.627 1.00 40.00 98 ARG A C 1
ATOM 756 O O . ARG A 1 98 ? 36.879 -34.702 -7.585 1.00 40.00 98 ARG A O 1
ATOM 763 N N . GLU A 1 99 ? 35.817 -36.058 -9.057 1.00 37.47 99 GLU A N 1
ATOM 764 C CA . GLU A 1 99 ? 34.707 -36.563 -8.251 1.00 37.47 99 GLU A CA 1
ATOM 765 C C . GLU A 1 99 ? 35.150 -37.687 -7.294 1.00 37.47 99 GLU A C 1
ATOM 767 O O . GLU A 1 99 ? 36.215 -38.284 -7.481 1.00 37.47 99 GLU A O 1
ATOM 772 N N . ALA A 1 100 ? 34.222 -38.008 -6.376 1.00 34.56 100 ALA A N 1
ATOM 773 C CA . ALA A 1 100 ? 34.123 -39.146 -5.448 1.00 34.56 100 ALA A CA 1
ATOM 774 C C . ALA A 1 100 ? 34.850 -38.969 -4.099 1.00 34.56 100 ALA A C 1
ATOM 776 O O . ALA A 1 100 ? 36.025 -38.623 -4.064 1.00 34.56 100 ALA A O 1
ATOM 777 N N . ASP A 1 101 ? 34.271 -39.247 -2.926 1.00 34.84 101 ASP A N 1
ATOM 778 C CA . ASP A 1 101 ? 32.916 -39.605 -2.438 1.00 34.84 101 ASP A CA 1
ATOM 779 C C . ASP A 1 101 ? 32.990 -39.484 -0.875 1.00 34.84 101 ASP A C 1
ATOM 781 O O . ASP A 1 101 ? 34.034 -39.038 -0.381 1.00 34.84 101 ASP A O 1
ATOM 785 N N . PRO A 1 102 ? 31.980 -39.802 -0.030 1.00 55.09 102 PRO A N 1
ATOM 786 C CA . PRO A 1 102 ? 31.737 -39.109 1.229 1.00 55.09 102 PRO A CA 1
ATOM 787 C C . PRO A 1 102 ? 32.107 -40.001 2.434 1.00 55.09 102 PRO A C 1
ATOM 789 O O . PRO A 1 102 ? 32.573 -41.130 2.290 1.00 55.09 102 PRO A O 1
ATOM 792 N N . SER A 1 103 ? 31.761 -39.526 3.634 1.00 34.53 103 SER A N 1
ATOM 793 C CA . SER A 1 103 ? 31.825 -40.210 4.944 1.00 34.53 103 SER A CA 1
ATOM 794 C C . SER A 1 103 ? 33.109 -39.942 5.734 1.00 34.53 103 SER A C 1
ATOM 796 O O . SER A 1 103 ? 34.134 -40.570 5.507 1.00 34.53 103 SER A O 1
ATOM 798 N N . ARG A 1 104 ? 33.050 -39.083 6.758 1.00 33.34 104 ARG A N 1
ATOM 799 C CA . ARG A 1 104 ? 32.622 -39.453 8.122 1.00 33.34 104 ARG A CA 1
ATOM 800 C C . ARG A 1 104 ? 32.906 -38.321 9.119 1.00 33.34 104 ARG A C 1
ATOM 802 O O . ARG A 1 104 ? 33.991 -37.759 9.130 1.00 33.34 104 ARG A O 1
ATOM 809 N N . GLU A 1 105 ? 31.899 -38.092 9.960 1.00 34.41 105 GLU A N 1
ATOM 810 C CA . GLU A 1 105 ? 31.973 -37.799 11.400 1.00 34.41 105 GLU A CA 1
ATOM 811 C C . GLU A 1 105 ? 32.904 -36.680 11.898 1.00 34.41 105 GLU A C 1
ATOM 813 O O . GLU A 1 105 ? 34.105 -36.862 12.075 1.00 34.41 105 GLU A O 1
ATOM 818 N N . ALA A 1 106 ? 32.284 -35.581 12.332 1.00 35.28 106 ALA A N 1
ATOM 819 C CA . ALA A 1 106 ? 32.631 -34.981 13.616 1.00 35.28 106 ALA A CA 1
ATOM 820 C C . ALA A 1 106 ? 31.389 -34.329 14.241 1.00 35.28 106 ALA A C 1
ATOM 822 O O . ALA A 1 106 ? 30.834 -33.360 13.725 1.00 35.28 106 ALA A O 1
ATOM 823 N N . ASP A 1 107 ? 30.968 -34.911 15.360 1.00 40.81 107 ASP A N 1
ATOM 824 C CA . ASP A 1 107 ? 29.976 -34.412 16.300 1.00 40.81 107 ASP A CA 1
ATOM 825 C C . ASP A 1 107 ? 30.278 -32.990 16.784 1.00 40.81 107 ASP A C 1
ATOM 827 O O . ASP A 1 107 ? 31.309 -32.761 17.416 1.00 40.81 107 ASP A O 1
ATOM 831 N N . LEU A 1 108 ? 29.324 -32.065 16.638 1.00 42.22 108 LEU A N 1
ATOM 832 C CA . LEU A 1 108 ? 29.244 -30.868 17.478 1.00 42.22 108 LEU A CA 1
ATOM 833 C C . LEU A 1 108 ? 27.786 -30.548 17.843 1.00 42.22 108 LEU A C 1
ATOM 835 O O . LEU A 1 108 ? 27.031 -29.936 17.099 1.00 42.22 108 LEU A O 1
ATOM 839 N N . LYS A 1 109 ? 27.418 -31.021 19.037 1.00 37.88 109 LYS A N 1
ATOM 840 C CA . LYS A 1 109 ? 26.696 -30.297 20.097 1.00 37.88 109 LYS A CA 1
ATOM 841 C C . LYS A 1 109 ? 25.611 -29.287 19.667 1.00 37.88 109 LYS A C 1
ATOM 843 O O . LYS A 1 109 ? 25.865 -28.107 19.497 1.00 37.88 109 LYS A O 1
ATOM 848 N N . ARG A 1 110 ? 24.368 -29.776 19.664 1.00 38.97 110 ARG A N 1
ATOM 849 C CA . ARG A 1 110 ? 23.311 -29.445 20.646 1.00 38.97 110 ARG A CA 1
ATOM 850 C C . ARG A 1 110 ? 23.338 -28.015 21.230 1.00 38.97 110 ARG A C 1
ATOM 852 O O . ARG A 1 110 ? 23.897 -27.852 22.304 1.00 38.97 110 ARG A O 1
ATOM 859 N N . GLU A 1 111 ? 22.594 -27.070 20.645 1.00 34.69 111 GLU A N 1
ATOM 860 C CA . GLU A 1 111 ? 21.974 -25.956 21.389 1.00 34.69 111 GLU A CA 1
ATOM 861 C C . GLU A 1 111 ? 20.581 -25.584 20.831 1.00 34.69 111 GLU A C 1
ATOM 863 O O . GLU A 1 111 ? 20.393 -25.386 19.636 1.00 34.69 111 GLU A O 1
ATOM 868 N N . ALA A 1 112 ? 19.621 -25.581 21.765 1.00 33.84 112 ALA A N 1
ATOM 869 C CA . ALA A 1 112 ? 18.352 -24.851 21.858 1.00 33.84 112 ALA A CA 1
ATOM 870 C C . ALA A 1 112 ? 17.438 -24.676 20.621 1.00 33.84 112 ALA A C 1
ATOM 872 O O . ALA A 1 112 ? 17.562 -23.740 19.839 1.00 33.84 112 ALA A O 1
ATOM 873 N N . GLY A 1 113 ? 16.394 -25.514 20.567 1.00 32.66 113 GLY A N 1
ATOM 874 C CA . GLY A 1 113 ? 15.089 -25.147 20.000 1.00 32.66 113 GLY A CA 1
ATOM 875 C C . GLY A 1 113 ? 14.221 -24.366 21.009 1.00 32.66 113 GLY A C 1
ATOM 876 O O . GLY A 1 113 ? 14.605 -24.236 22.171 1.00 32.66 113 GLY A O 1
ATOM 877 N N . PRO A 1 114 ? 13.059 -23.854 20.568 1.00 40.69 114 PRO A N 1
ATOM 878 C CA . PRO A 1 114 ? 12.472 -22.596 21.029 1.00 40.69 114 PRO A CA 1
ATOM 879 C C . PRO A 1 114 ? 11.754 -22.696 22.377 1.00 40.69 114 PRO A C 1
ATOM 881 O O . PRO A 1 114 ? 11.143 -23.718 22.706 1.00 40.69 114 PRO A O 1
ATOM 884 N N . GLU A 1 115 ? 11.780 -21.591 23.123 1.00 35.97 115 GLU A N 1
ATOM 885 C CA . GLU A 1 115 ? 10.973 -21.389 24.322 1.00 35.97 115 GLU A CA 1
ATOM 886 C C . GLU A 1 115 ? 9.484 -21.511 23.976 1.00 35.97 115 GLU A C 1
ATOM 888 O O . GLU A 1 115 ? 8.890 -20.707 23.258 1.00 35.97 115 GLU A O 1
ATOM 893 N N . ARG A 1 116 ? 8.899 -22.598 24.485 1.00 34.97 116 ARG A N 1
ATOM 894 C CA . ARG A 1 116 ? 7.466 -22.779 24.673 1.00 34.97 116 ARG A CA 1
ATOM 895 C C . ARG A 1 116 ? 7.038 -21.887 25.832 1.00 34.97 116 ARG A C 1
ATOM 897 O O . ARG A 1 116 ? 7.409 -22.178 26.968 1.00 34.97 116 ARG A O 1
ATOM 904 N N . GLU A 1 117 ? 6.188 -20.902 25.584 1.00 37.03 117 GLU A N 1
ATOM 905 C CA . GLU A 1 117 ? 5.341 -20.378 26.652 1.00 37.03 117 GLU A CA 1
ATOM 906 C C . GLU A 1 117 ? 4.047 -21.196 26.721 1.00 37.03 117 GLU A C 1
ATOM 908 O O . GLU A 1 117 ? 3.259 -21.283 25.779 1.00 37.03 117 GLU A O 1
ATOM 913 N N . ALA A 1 118 ? 3.908 -21.865 27.866 1.00 33.44 118 ALA A N 1
ATOM 914 C CA . ALA A 1 118 ? 2.717 -22.531 28.364 1.00 33.44 118 ALA A CA 1
ATOM 915 C C . ALA A 1 118 ? 1.518 -21.558 28.355 1.00 33.44 118 ALA A C 1
ATOM 917 O O . ALA A 1 118 ? 1.658 -20.375 28.634 1.00 33.44 118 ALA A O 1
ATOM 918 N N . GLY A 1 119 ? 0.299 -21.978 28.027 1.00 26.84 119 GLY A N 1
ATOM 919 C CA . GLY A 1 119 ? -0.382 -23.060 28.726 1.00 26.84 119 GLY A CA 1
ATOM 920 C C . GLY A 1 119 ? -0.883 -22.566 30.086 1.00 26.84 119 GLY A C 1
ATOM 921 O O . GLY A 1 119 ? -0.362 -22.972 31.118 1.00 26.84 119 GLY A O 1
ATOM 922 N N . LEU A 1 120 ? -1.889 -21.687 30.085 1.00 35.72 120 LEU A N 1
ATOM 923 C CA . LEU A 1 120 ? -2.776 -21.497 31.232 1.00 35.72 120 LEU A CA 1
ATOM 924 C C . LEU A 1 120 ? -4.178 -21.941 30.824 1.00 35.72 120 LEU A C 1
ATOM 926 O O . LEU A 1 120 ? -5.035 -21.140 30.459 1.00 35.72 120 LEU A O 1
ATOM 930 N N . GLU A 1 121 ? -4.394 -23.250 30.903 1.00 35.03 121 GLU A N 1
ATOM 931 C CA . GLU A 1 121 ? -5.724 -23.791 31.133 1.00 35.03 121 GLU A CA 1
ATOM 932 C C . GLU A 1 121 ? -6.179 -23.307 32.516 1.00 35.03 121 GLU A C 1
ATOM 934 O O . GLU A 1 121 ? -5.591 -23.641 33.546 1.00 35.03 121 GLU A O 1
ATOM 939 N N . ARG A 1 122 ? -7.219 -22.473 32.547 1.00 34.03 122 ARG A N 1
ATOM 940 C CA . ARG A 1 122 ? -8.078 -22.345 33.723 1.00 34.03 122 ARG A CA 1
ATOM 941 C C . ARG A 1 122 ? -9.491 -22.704 33.319 1.00 34.03 122 ARG A C 1
ATOM 943 O O . ARG A 1 122 ? -10.216 -21.914 32.724 1.00 34.03 122 ARG A O 1
ATOM 950 N N . GLU A 1 123 ? -9.820 -23.931 33.683 1.00 37.97 123 GLU A N 1
ATOM 951 C CA . GLU A 1 123 ? -11.139 -24.422 34.043 1.00 37.97 123 GLU A CA 1
ATOM 952 C C . GLU A 1 123 ? -12.027 -23.299 34.616 1.00 37.97 123 GLU A C 1
ATOM 954 O O . GLU A 1 123 ? -11.718 -22.700 35.653 1.00 37.97 123 GLU A O 1
ATOM 959 N N . ARG A 1 124 ? -13.141 -23.009 33.939 1.00 32.62 124 ARG A N 1
ATOM 960 C CA . ARG A 1 124 ? -14.340 -22.466 34.579 1.00 32.62 124 ARG A CA 1
ATOM 961 C C . ARG A 1 124 ? -15.562 -23.179 34.034 1.00 32.62 124 ARG A C 1
ATOM 963 O O . ARG A 1 124 ? -16.040 -22.912 32.937 1.00 32.62 124 ARG A O 1
ATOM 970 N N . ASP A 1 125 ? -16.012 -24.094 34.870 1.00 30.69 125 ASP A N 1
ATOM 971 C CA . ASP A 1 125 ? -17.349 -24.641 34.925 1.00 30.69 125 ASP A CA 1
ATOM 972 C C . ASP A 1 125 ? -18.367 -23.537 35.288 1.00 30.69 125 ASP A C 1
ATOM 974 O O . ASP A 1 125 ? -18.057 -22.622 36.056 1.00 30.69 125 ASP A O 1
ATOM 978 N N . GLY A 1 126 ? -19.589 -23.657 34.764 1.00 26.84 126 GLY A N 1
ATOM 979 C CA . GLY A 1 126 ? -20.793 -23.037 35.328 1.00 26.84 126 GLY A CA 1
ATOM 980 C C . GLY A 1 126 ? -21.188 -21.622 34.873 1.00 26.84 126 GLY A C 1
ATOM 981 O O . GLY A 1 126 ? -20.638 -20.619 35.317 1.00 26.84 126 GLY A O 1
ATOM 982 N N . GLY A 1 127 ? -22.303 -21.548 34.137 1.00 24.77 127 GLY A N 1
ATOM 983 C CA . GLY A 1 127 ? -23.277 -20.464 34.311 1.00 24.77 127 GLY A CA 1
ATOM 984 C C . GLY A 1 127 ? -23.452 -19.517 33.129 1.00 24.77 127 GLY A C 1
ATOM 985 O O . GLY A 1 127 ? -22.968 -18.390 33.136 1.00 24.77 127 GLY A O 1
ATOM 986 N N . SER A 1 128 ? -24.266 -19.934 32.160 1.00 37.25 128 SER A N 1
ATOM 987 C CA . SER A 1 128 ? -25.004 -19.019 31.295 1.00 37.25 128 SER A CA 1
ATOM 988 C C . SER A 1 128 ? -25.876 -18.091 32.150 1.00 37.25 128 SER A C 1
ATOM 990 O O . SER A 1 128 ? -26.944 -18.488 32.616 1.00 37.25 128 SER A O 1
ATOM 992 N N . VAL A 1 129 ? -25.435 -16.851 32.339 1.00 28.62 129 VAL A N 1
ATOM 993 C CA . VAL A 1 129 ? -26.305 -15.744 32.737 1.00 28.62 129 VAL A CA 1
ATOM 994 C C . VAL A 1 129 ? -26.299 -14.759 31.580 1.00 28.62 129 VAL A C 1
ATOM 996 O O . VAL A 1 129 ? -25.402 -13.930 31.442 1.00 28.62 129 VAL A O 1
ATOM 999 N N . LEU A 1 130 ? -27.305 -14.887 30.714 1.00 31.80 130 LEU A N 1
ATOM 1000 C CA . LEU A 1 130 ? -27.682 -13.824 29.794 1.00 31.80 130 LEU A CA 1
ATOM 1001 C C . LEU A 1 130 ? -28.222 -12.672 30.647 1.00 31.80 130 LEU A C 1
ATOM 1003 O O . LEU A 1 130 ? -29.393 -12.651 31.016 1.00 31.80 130 LEU A O 1
ATOM 1007 N N . VAL A 1 131 ? -27.344 -11.735 31.003 1.00 31.23 131 VAL A N 1
ATOM 1008 C CA . VAL A 1 131 ? -27.766 -10.399 31.420 1.00 31.23 131 VAL A CA 1
ATOM 1009 C C . VAL A 1 131 ? -28.034 -9.616 30.140 1.00 31.23 131 VAL A C 1
ATOM 1011 O O . VAL A 1 131 ? -27.128 -9.044 29.534 1.00 31.23 131 VAL A O 1
ATOM 1014 N N . GLU A 1 132 ? -29.291 -9.619 29.706 1.00 40.22 132 GLU A N 1
ATOM 1015 C CA . GLU A 1 132 ? -29.798 -8.614 28.777 1.00 40.22 132 GLU A CA 1
ATOM 1016 C C . GLU A 1 132 ? -29.639 -7.230 29.433 1.00 40.22 132 GLU A C 1
ATOM 1018 O O . GLU A 1 132 ? -30.229 -6.962 30.478 1.00 40.22 132 GLU A O 1
ATOM 1023 N N . GLY A 1 133 ? -28.809 -6.357 28.843 1.00 38.97 133 GLY A N 1
ATOM 1024 C CA . GLY A 1 133 ? -28.774 -4.928 29.195 1.00 38.97 133 GLY A CA 1
ATOM 1025 C C . GLY A 1 133 ? -27.413 -4.238 29.373 1.00 38.97 133 GLY A C 1
ATOM 1026 O O . GLY A 1 133 ? -27.400 -3.065 29.739 1.00 38.97 133 GLY A O 1
ATOM 1027 N N . GLY A 1 134 ? -26.269 -4.883 29.122 1.00 38.97 134 GLY A N 1
ATOM 1028 C CA . GLY A 1 134 ? -24.950 -4.230 29.203 1.00 38.97 134 GLY A CA 1
ATOM 1029 C C . GLY A 1 134 ? -24.423 -3.819 27.829 1.00 38.97 134 GLY A C 1
ATOM 1030 O O . GLY A 1 134 ? -24.288 -4.675 26.959 1.00 38.97 134 G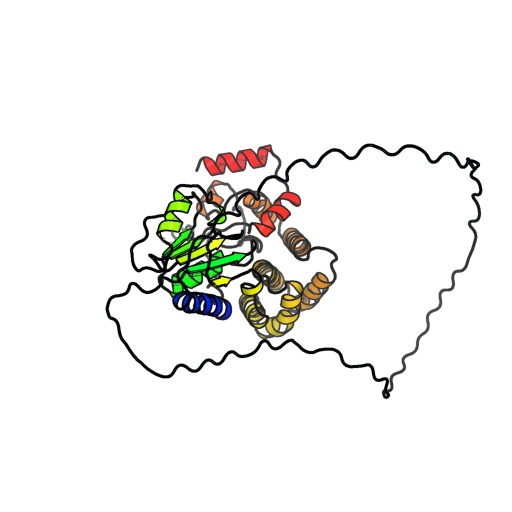LY A O 1
ATOM 1031 N N . ARG A 1 135 ? -24.084 -2.539 27.604 1.00 54.53 135 ARG A N 1
ATOM 1032 C CA . ARG A 1 135 ? -23.275 -2.146 26.433 1.00 54.53 135 ARG A CA 1
ATOM 1033 C C . ARG A 1 135 ? -21.969 -2.944 26.486 1.00 54.53 135 ARG A C 1
ATOM 1035 O O . ARG A 1 135 ? -21.125 -2.658 27.331 1.00 54.53 135 ARG A O 1
ATOM 1042 N N . GLY A 1 136 ? -21.841 -3.963 25.638 1.00 64.69 136 GLY A N 1
ATOM 1043 C CA . GLY A 1 136 ? -20.620 -4.758 25.530 1.00 64.69 136 GLY A CA 1
ATOM 1044 C C . GLY A 1 136 ? -19.416 -3.860 25.248 1.00 64.69 136 GLY A C 1
ATOM 1045 O O . GLY A 1 136 ? -19.566 -2.805 24.618 1.00 64.69 136 GLY A O 1
ATOM 1046 N N . VAL A 1 137 ? -18.242 -4.269 25.739 1.00 73.75 137 VAL A N 1
ATOM 1047 C CA . VAL A 1 137 ? -16.971 -3.588 25.467 1.00 73.75 137 VAL A CA 1
ATOM 1048 C C . VAL A 1 137 ? -16.828 -3.442 23.957 1.00 73.75 137 VAL A C 1
ATOM 1050 O O . VAL A 1 137 ? -16.878 -4.426 23.219 1.00 73.75 137 VAL A O 1
ATOM 1053 N N . GLN A 1 138 ? -16.719 -2.201 23.489 1.00 84.44 138 GLN A N 1
ATOM 1054 C CA . GLN A 1 138 ? -16.557 -1.943 22.067 1.00 84.44 138 GLN A CA 1
ATOM 1055 C C . GLN A 1 138 ? -15.106 -2.243 21.681 1.00 84.44 138 GLN A C 1
ATOM 1057 O O . GLN A 1 138 ? -14.201 -1.708 22.330 1.00 84.44 138 GLN A O 1
ATOM 1062 N N . PRO A 1 139 ? -14.872 -3.090 20.664 1.00 88.19 139 PRO A N 1
ATOM 1063 C CA . PRO A 1 139 ? -13.528 -3.489 20.274 1.00 88.19 139 PRO A CA 1
ATOM 1064 C C . PRO A 1 139 ? -12.741 -2.286 19.762 1.00 88.19 139 PRO A C 1
ATOM 1066 O O . PRO A 1 139 ? -13.277 -1.448 19.031 1.00 88.19 139 PRO A O 1
ATOM 1069 N N . VAL A 1 140 ? -11.463 -2.218 20.126 1.00 90.19 140 VAL A N 1
ATOM 1070 C CA . VAL A 1 140 ? -10.528 -1.219 19.609 1.00 90.19 140 VAL A CA 1
ATOM 1071 C C . VAL A 1 140 ? -9.251 -1.922 19.173 1.00 90.19 140 VAL A C 1
ATOM 1073 O O . VAL A 1 140 ? -8.588 -2.574 19.979 1.00 90.19 140 VAL A O 1
ATOM 1076 N N . VAL A 1 141 ? -8.896 -1.762 17.899 1.00 92.25 141 VAL A N 1
ATOM 1077 C CA . VAL A 1 141 ? -7.654 -2.285 17.318 1.00 92.25 141 VAL A CA 1
ATOM 1078 C C . VAL A 1 141 ? -6.781 -1.133 16.860 1.00 92.25 141 VAL A C 1
ATOM 1080 O O . VAL A 1 141 ? -7.259 -0.166 16.270 1.00 92.25 141 VAL A O 1
ATOM 1083 N N . VAL A 1 142 ? -5.483 -1.252 17.101 1.00 92.19 142 VAL A N 1
ATOM 1084 C CA . VAL A 1 142 ? -4.480 -0.276 16.682 1.00 92.19 142 VAL A CA 1
ATOM 1085 C C . VAL A 1 142 ? -3.533 -0.923 15.673 1.00 92.19 142 VAL A C 1
ATOM 1087 O O . VAL A 1 142 ? -2.905 -1.937 15.958 1.00 92.19 142 VAL A O 1
ATOM 1090 N N . VAL A 1 143 ? -3.399 -0.331 14.491 1.00 92.62 143 VAL A N 1
ATOM 1091 C CA . VAL A 1 143 ? -2.490 -0.772 13.428 1.00 92.62 143 VAL A CA 1
ATOM 1092 C C . VAL A 1 143 ? -1.359 0.243 13.296 1.00 92.62 143 VAL A C 1
ATOM 1094 O O . VAL A 1 143 ? -1.570 1.368 12.848 1.00 92.62 143 VAL A O 1
ATOM 1097 N N . VAL A 1 144 ? -0.143 -0.142 13.677 1.00 89.94 144 VAL A N 1
ATOM 1098 C CA . VAL A 1 144 ? 1.035 0.734 13.637 1.00 89.94 144 VAL A CA 1
ATOM 1099 C C . VAL A 1 144 ? 2.111 0.101 12.780 1.00 89.94 144 VAL A C 1
ATOM 1101 O O . VAL A 1 144 ? 2.630 -0.970 13.083 1.00 89.94 144 VAL A O 1
ATOM 1104 N N . ALA A 1 145 ? 2.481 0.785 11.707 1.00 84.62 145 ALA A N 1
ATOM 1105 C CA . ALA A 1 145 ? 3.582 0.345 10.867 1.00 84.62 145 ALA A CA 1
ATOM 1106 C C . ALA A 1 145 ? 4.167 1.497 10.066 1.00 84.62 145 ALA A C 1
ATOM 1108 O O . ALA A 1 145 ? 3.501 2.502 9.799 1.00 84.62 145 ALA A O 1
ATOM 1109 N N . GLY A 1 146 ? 5.396 1.299 9.597 1.00 76.12 146 GLY A N 1
ATOM 1110 C CA . GLY A 1 146 ? 6.041 2.208 8.666 1.00 76.12 146 GLY A CA 1
ATOM 1111 C C . GLY A 1 146 ? 5.253 2.397 7.368 1.00 76.12 146 GLY A C 1
ATOM 1112 O O . GLY A 1 146 ? 4.253 1.735 7.059 1.00 76.12 146 GLY A O 1
ATOM 1113 N N . SER A 1 147 ? 5.708 3.357 6.581 1.00 76.44 147 SER A N 1
ATOM 1114 C CA . SER A 1 147 ? 5.126 3.624 5.277 1.00 76.44 147 SER A CA 1
ATOM 1115 C C . SER A 1 147 ? 5.425 2.495 4.286 1.00 76.44 147 SER A C 1
ATOM 1117 O O . SER A 1 147 ? 6.497 1.897 4.310 1.00 76.44 147 SER A O 1
ATOM 1119 N N . GLY A 1 148 ? 4.469 2.177 3.413 1.00 72.56 148 GLY A N 1
ATOM 1120 C CA . GLY A 1 148 ? 4.584 1.043 2.487 1.00 72.56 148 GLY A CA 1
ATOM 1121 C C . GLY A 1 148 ? 4.290 -0.333 3.097 1.00 72.56 148 GLY A C 1
ATOM 1122 O O . GLY A 1 148 ? 4.239 -1.307 2.355 1.00 72.56 148 GLY A O 1
ATOM 1123 N N . ALA A 1 149 ? 3.988 -0.419 4.398 1.00 80.25 149 ALA A N 1
ATOM 1124 C CA . ALA A 1 149 ? 3.530 -1.659 5.040 1.00 80.25 149 ALA A CA 1
ATOM 1125 C C . ALA A 1 149 ? 2.127 -2.109 4.579 1.00 80.25 149 ALA A C 1
ATOM 1127 O O . ALA A 1 149 ? 1.585 -3.091 5.063 1.00 80.25 149 ALA A O 1
ATOM 1128 N N . GLY A 1 150 ? 1.472 -1.351 3.694 1.00 82.12 150 GLY A N 1
ATOM 1129 C CA . GLY A 1 150 ? 0.156 -1.708 3.167 1.00 82.12 150 GLY A CA 1
ATOM 1130 C C . GLY A 1 150 ? -1.024 -1.472 4.116 1.00 82.12 150 GLY A C 1
ATOM 1131 O O . GLY A 1 150 ? -2.103 -1.968 3.802 1.00 82.12 150 GLY A O 1
ATOM 1132 N N . LYS A 1 151 ? -0.855 -0.705 5.210 1.00 88.31 151 LYS A N 1
ATOM 1133 C CA . LYS A 1 151 ? -1.922 -0.353 6.175 1.00 88.31 151 LYS A CA 1
ATOM 1134 C C . LYS A 1 151 ? -3.202 0.133 5.496 1.00 88.31 151 LYS A C 1
ATOM 1136 O O . LYS A 1 151 ? -4.227 -0.523 5.604 1.00 88.31 151 LYS A O 1
ATOM 1141 N N . SER A 1 152 ? -3.126 1.228 4.739 1.00 85.50 152 SER A N 1
ATOM 1142 C CA . SER A 1 152 ? -4.296 1.837 4.093 1.00 85.50 152 SER A CA 1
ATOM 1143 C C . SER A 1 152 ? -5.008 0.866 3.150 1.00 85.50 152 SER A C 1
ATOM 1145 O O . SER A 1 152 ? -6.231 0.787 3.149 1.00 85.50 152 SER A O 1
ATOM 1147 N N . THR A 1 153 ? -4.248 0.056 2.402 1.00 84.69 153 THR A N 1
ATOM 1148 C CA . THR A 1 153 ? -4.814 -0.989 1.536 1.00 84.69 153 THR A CA 1
ATOM 1149 C C . THR A 1 153 ? -5.531 -2.071 2.343 1.00 84.69 153 THR A C 1
ATOM 1151 O O . THR A 1 153 ? -6.635 -2.459 1.976 1.00 84.69 153 THR A O 1
ATOM 1154 N N . LEU A 1 154 ? -4.927 -2.553 3.435 1.00 88.56 154 LEU A N 1
ATOM 1155 C CA . LEU A 1 154 ? -5.536 -3.551 4.317 1.00 88.56 154 LEU A CA 1
ATOM 1156 C C . LEU A 1 154 ? -6.838 -3.026 4.929 1.00 88.56 154 LEU A C 1
ATOM 1158 O O . LEU A 1 154 ? -7.871 -3.679 4.837 1.00 88.56 154 LEU A O 1
ATOM 1162 N N . LEU A 1 155 ? -6.786 -1.837 5.524 1.00 90.56 155 LEU A N 1
ATOM 1163 C CA . LEU A 1 155 ? -7.914 -1.212 6.211 1.00 90.56 155 LEU A CA 1
ATOM 1164 C C . LEU A 1 155 ? -9.089 -0.957 5.283 1.00 90.56 155 LEU A C 1
ATOM 1166 O O . LEU A 1 155 ? -10.233 -1.151 5.679 1.00 90.56 155 LEU A O 1
ATOM 1170 N N . GLN A 1 156 ? -8.810 -0.562 4.045 1.00 87.00 156 GLN A N 1
ATOM 1171 C CA . GLN A 1 156 ? -9.856 -0.381 3.061 1.00 87.00 156 GLN A CA 1
ATOM 1172 C C . GLN A 1 156 ? -10.509 -1.696 2.653 1.00 87.00 156 GLN A C 1
ATOM 1174 O O . GLN A 1 156 ? -11.730 -1.790 2.708 1.00 87.00 156 GLN A O 1
ATOM 1179 N N . GLN A 1 157 ? -9.723 -2.710 2.278 1.00 87.44 157 GLN A N 1
ATOM 1180 C CA . GLN A 1 157 ? -10.270 -4.023 1.916 1.00 87.44 157 GLN A CA 1
ATOM 1181 C C . GLN A 1 157 ? -11.110 -4.601 3.058 1.00 87.44 157 GLN A C 1
ATOM 1183 O O . GLN A 1 157 ? -12.180 -5.165 2.844 1.00 87.44 157 GLN A O 1
ATOM 1188 N N . TRP A 1 158 ? -10.630 -4.420 4.284 1.00 90.38 158 TRP A N 1
ATOM 1189 C CA . TRP A 1 158 ? -11.318 -4.848 5.486 1.00 90.38 158 TRP A CA 1
ATOM 1190 C C . TRP A 1 158 ? -12.618 -4.081 5.730 1.00 90.38 158 TRP A C 1
ATOM 1192 O O . TRP A 1 158 ? -13.647 -4.688 6.028 1.00 90.38 158 TRP A O 1
ATOM 1202 N N . ALA A 1 159 ? -12.591 -2.756 5.568 1.00 89.62 159 ALA A N 1
ATOM 1203 C CA . ALA A 1 159 ? -13.772 -1.922 5.724 1.00 89.62 159 ALA A CA 1
ATOM 1204 C C . ALA A 1 159 ? -14.835 -2.254 4.673 1.00 89.62 159 ALA A C 1
ATOM 1206 O O . ALA A 1 159 ? -15.998 -2.433 5.024 1.00 89.62 159 ALA A O 1
ATOM 1207 N N . GLU A 1 160 ? -14.434 -2.426 3.412 1.00 87.44 160 GLU A N 1
ATOM 1208 C CA . GLU A 1 160 ? -15.316 -2.851 2.323 1.00 87.44 160 GLU A CA 1
ATOM 1209 C C . GLU A 1 160 ? -15.946 -4.220 2.611 1.00 87.44 160 GLU A C 1
ATOM 1211 O O . GLU A 1 160 ? -17.162 -4.371 2.505 1.00 87.44 160 GLU A O 1
ATOM 1216 N N . ALA A 1 161 ? -15.150 -5.200 3.054 1.00 85.75 161 ALA A N 1
ATOM 1217 C CA . ALA A 1 161 ? -15.634 -6.545 3.371 1.00 85.75 161 ALA A CA 1
ATOM 1218 C C . ALA A 1 161 ? -16.631 -6.579 4.544 1.00 85.75 161 ALA A C 1
ATOM 1220 O O . ALA A 1 161 ? -17.449 -7.494 4.631 1.00 85.75 161 ALA A O 1
ATOM 1221 N N . ARG A 1 162 ? -16.570 -5.594 5.449 1.00 85.69 162 ARG A N 1
ATOM 1222 C CA . ARG A 1 162 ? -17.421 -5.513 6.647 1.00 85.69 162 ARG A CA 1
ATOM 1223 C C . ARG A 1 162 ? -18.520 -4.462 6.589 1.00 85.69 162 ARG A C 1
ATOM 1225 O O . ARG A 1 162 ? -19.288 -4.358 7.541 1.00 85.69 162 ARG A O 1
ATOM 1232 N N . GLY A 1 163 ? -18.581 -3.667 5.523 1.00 87.94 163 GLY A N 1
ATOM 1233 C CA . GLY A 1 163 ? -19.423 -2.471 5.494 1.00 87.94 163 GLY A CA 1
ATOM 1234 C C . GLY A 1 163 ? -19.062 -1.467 6.597 1.00 87.94 163 GLY A C 1
ATOM 1235 O O . GLY A 1 163 ? -19.942 -0.781 7.112 1.00 87.94 163 GLY A O 1
ATOM 1236 N N . ALA A 1 164 ? -17.789 -1.413 7.003 1.00 89.69 164 ALA A N 1
ATOM 1237 C CA . ALA A 1 164 ? -17.302 -0.461 7.994 1.00 89.69 164 ALA A CA 1
ATOM 1238 C C . ALA A 1 164 ? -17.132 0.935 7.377 1.00 89.69 164 ALA A C 1
ATOM 1240 O O . ALA A 1 164 ? -16.879 1.088 6.180 1.00 89.69 164 ALA A O 1
ATOM 1241 N N . VAL A 1 165 ? -17.216 1.968 8.213 1.00 90.19 165 VAL A N 1
ATOM 1242 C CA . VAL A 1 165 ? -16.990 3.356 7.802 1.00 90.19 165 VAL A CA 1
ATOM 1243 C C . VAL A 1 165 ? -15.491 3.640 7.828 1.00 90.19 165 VAL A C 1
ATOM 1245 O O . VAL A 1 165 ? -14.899 3.745 8.901 1.00 90.19 165 VAL A O 1
ATOM 1248 N N . LEU A 1 166 ? -14.876 3.773 6.652 1.00 89.38 166 LEU A N 1
ATOM 1249 C CA . LEU A 1 166 ? -13.483 4.199 6.519 1.00 89.38 166 LEU A CA 1
ATOM 1250 C C . LEU A 1 166 ? -13.386 5.726 6.451 1.00 89.38 166 LEU A C 1
ATOM 1252 O O . LEU A 1 166 ? -13.971 6.357 5.574 1.00 89.38 166 LEU A O 1
ATOM 1256 N N . VAL A 1 167 ? -12.588 6.304 7.343 1.00 87.94 167 VAL A N 1
ATOM 1257 C CA . VAL A 1 167 ? -12.263 7.729 7.397 1.00 87.94 167 VAL A CA 1
ATOM 1258 C C . VAL A 1 167 ? -10.758 7.893 7.211 1.00 87.94 167 VAL A C 1
ATOM 1260 O O . VAL A 1 167 ? -9.965 7.417 8.024 1.00 87.94 167 VAL A O 1
ATOM 1263 N N . GLN A 1 168 ? -10.361 8.600 6.155 1.00 84.75 168 GLN A N 1
ATOM 1264 C CA . GLN A 1 168 ? -8.976 9.021 5.952 1.00 84.75 168 GLN A CA 1
ATOM 1265 C C . GLN A 1 168 ? -8.773 10.408 6.561 1.00 84.75 168 GLN A C 1
ATOM 1267 O O . GLN A 1 168 ? -9.431 11.370 6.166 1.00 84.75 168 GLN A O 1
ATOM 1272 N N . LEU A 1 169 ? -7.862 10.516 7.525 1.00 82.44 169 LEU A N 1
ATOM 1273 C CA . LEU A 1 169 ? -7.572 11.766 8.221 1.00 82.44 169 LEU A CA 1
ATOM 1274 C C . LEU A 1 169 ? -6.532 12.573 7.437 1.00 82.44 169 LEU A C 1
ATOM 1276 O O . LEU A 1 169 ? -5.360 12.609 7.795 1.00 82.44 169 LEU A O 1
ATOM 1280 N N . GLU A 1 170 ? -6.942 13.200 6.336 1.00 68.50 170 GLU A N 1
ATOM 1281 C CA . GLU A 1 170 ? -6.037 14.044 5.537 1.00 68.50 170 GLU A CA 1
ATOM 1282 C C . GLU A 1 170 ? -6.078 15.515 5.951 1.00 68.50 170 GLU A C 1
ATOM 1284 O O . GLU A 1 170 ? -5.027 16.142 6.056 1.00 68.50 170 GLU A O 1
ATOM 1289 N N . ASP A 1 171 ? -7.265 16.014 6.305 1.00 61.12 171 ASP A N 1
ATOM 1290 C CA . ASP A 1 171 ? -7.499 17.412 6.701 1.00 61.12 171 ASP A CA 1
ATOM 1291 C C . ASP A 1 171 ? -7.648 17.586 8.221 1.00 61.12 171 ASP A C 1
ATOM 1293 O O . ASP A 1 171 ? -8.215 18.565 8.707 1.00 61.12 171 ASP A O 1
ATOM 1297 N N . GLY A 1 172 ? -7.224 16.579 8.988 1.00 61.34 172 GLY A N 1
ATOM 1298 C CA . GLY A 1 172 ? -7.296 16.578 10.449 1.00 61.34 172 GLY A CA 1
ATOM 1299 C C . GLY A 1 172 ? -8.706 16.468 11.037 1.00 61.34 172 GLY A C 1
ATOM 1300 O O . GLY A 1 172 ? -8.835 16.452 12.251 1.00 61.34 172 GLY A O 1
ATOM 1301 N N . ARG A 1 173 ? -9.770 16.361 10.229 1.00 67.81 173 ARG A N 1
ATOM 1302 C CA . ARG A 1 173 ? -11.160 16.319 10.716 1.00 67.81 173 ARG A CA 1
ATOM 1303 C C . ARG A 1 173 ? -11.672 14.897 10.924 1.00 67.81 173 ARG A C 1
ATOM 1305 O O . ARG A 1 173 ? -11.541 14.046 10.051 1.00 67.81 173 ARG A O 1
ATOM 1312 N N . VAL A 1 174 ? -12.357 14.682 12.046 1.00 71.12 174 VAL A N 1
ATOM 1313 C CA . VAL A 1 174 ? -13.099 13.446 12.336 1.00 71.12 174 VAL A CA 1
ATOM 1314 C C . VAL A 1 174 ? -14.585 13.700 12.043 1.00 71.12 174 VAL A C 1
ATOM 1316 O O . VAL A 1 174 ? -15.175 14.574 12.683 1.00 71.12 174 VAL A O 1
ATOM 1319 N N . PRO A 1 175 ? -15.208 13.006 11.073 1.00 71.38 175 PRO A N 1
ATOM 1320 C CA . PRO A 1 175 ? -16.622 13.185 10.769 1.00 71.38 175 PRO A CA 1
ATOM 1321 C C . PRO A 1 175 ? -17.501 12.665 11.912 1.00 71.38 175 PRO A C 1
ATOM 1323 O O . PRO A 1 175 ? -17.066 11.871 12.746 1.00 71.38 175 PRO A O 1
ATOM 1326 N N . ALA A 1 176 ? -18.764 13.094 11.940 1.00 72.44 176 ALA A N 1
ATOM 1327 C CA . ALA A 1 176 ? -19.742 12.532 12.862 1.00 72.44 176 ALA A CA 1
ATOM 1328 C C . ALA A 1 176 ? -19.972 11.051 12.523 1.00 72.44 176 ALA A C 1
ATOM 1330 O O . ALA A 1 176 ? -20.432 10.714 11.433 1.00 72.44 176 ALA A O 1
ATOM 1331 N N . VAL A 1 177 ? -19.638 10.173 13.465 1.00 72.81 177 VAL A N 1
ATOM 1332 C CA . VAL A 1 177 ? -19.783 8.724 13.322 1.00 72.81 177 VAL A CA 1
ATOM 1333 C C . VAL A 1 177 ? -21.104 8.297 13.958 1.00 72.81 177 VAL A C 1
ATOM 1335 O O . VAL A 1 177 ? -21.377 8.623 15.114 1.00 72.81 177 VAL A O 1
ATOM 1338 N N . GLY A 1 178 ? -21.940 7.580 13.205 1.00 69.00 178 GLY A N 1
ATOM 1339 C CA . GLY A 1 178 ? -23.183 7.010 13.724 1.00 69.00 178 GLY A CA 1
ATOM 1340 C C . GLY A 1 178 ? -22.919 5.911 14.757 1.00 69.00 178 GLY A C 1
ATOM 1341 O O . GLY A 1 178 ? -21.930 5.186 14.679 1.00 69.00 178 GLY A O 1
ATOM 1342 N N . THR A 1 179 ? -23.812 5.750 15.731 1.00 67.50 179 THR A N 1
ATOM 1343 C CA . THR A 1 179 ? -23.686 4.681 16.730 1.00 67.50 179 THR A CA 1
ATOM 1344 C C . THR A 1 179 ? -23.977 3.317 16.104 1.00 67.50 179 THR A C 1
ATOM 1346 O O . THR A 1 179 ? -25.023 3.144 15.483 1.00 67.50 179 THR A O 1
ATOM 1349 N N . GLY A 1 180 ? -23.082 2.348 16.309 1.00 70.75 180 GLY A N 1
ATOM 1350 C CA . GLY A 1 180 ? -23.275 0.941 15.930 1.00 70.75 180 GLY A CA 1
ATOM 1351 C C . GLY A 1 180 ? -22.540 0.481 14.666 1.00 70.75 180 GLY A C 1
ATOM 1352 O O . GLY A 1 180 ? -22.458 -0.723 14.439 1.00 70.75 180 GLY A O 1
ATOM 1353 N N . ALA A 1 181 ? -21.961 1.391 13.877 1.00 83.38 181 ALA A N 1
ATOM 1354 C CA . ALA A 1 181 ? -21.105 1.022 12.750 1.00 83.38 181 ALA A CA 1
ATOM 1355 C C . ALA A 1 181 ? -19.642 0.870 13.193 1.00 83.38 181 ALA A C 1
ATOM 1357 O O . ALA A 1 181 ? -19.120 1.692 13.951 1.00 83.38 181 ALA A O 1
ATOM 1358 N N . VAL A 1 182 ? -18.963 -0.158 12.681 1.00 88.19 182 VAL A N 1
ATOM 1359 C CA . VAL A 1 182 ? -17.508 -0.280 12.822 1.00 88.19 182 VAL A CA 1
ATOM 1360 C C . VAL A 1 182 ? -16.851 0.888 12.095 1.00 88.19 182 VAL A C 1
ATOM 1362 O O . VAL A 1 182 ? -17.188 1.167 10.945 1.00 88.19 182 VAL A O 1
ATOM 1365 N N . THR A 1 183 ? -15.921 1.567 12.758 1.00 91.50 183 THR A N 1
ATOM 1366 C CA . THR A 1 183 ? -15.261 2.761 12.226 1.00 91.50 183 THR A CA 1
ATOM 1367 C C . THR A 1 183 ? -13.765 2.545 12.120 1.00 91.50 183 THR A C 1
ATOM 1369 O O . THR A 1 183 ? -13.127 2.083 13.061 1.00 91.50 183 THR A O 1
ATOM 1372 N N . VAL A 1 184 ? -13.196 2.905 10.976 1.00 92.44 184 VAL A N 1
ATOM 1373 C CA . VAL A 1 184 ? -11.766 2.810 10.696 1.00 92.44 184 VAL A CA 1
ATOM 1374 C C . VAL A 1 184 ? -11.220 4.213 10.476 1.00 92.44 184 VAL A C 1
ATOM 1376 O O . VAL A 1 184 ? -11.646 4.896 9.550 1.00 92.44 184 VAL A O 1
ATOM 1379 N N . LEU A 1 185 ? -10.280 4.643 11.313 1.00 91.81 185 LEU A N 1
ATOM 1380 C CA . LEU A 1 185 ? -9.591 5.926 11.194 1.00 91.81 185 LEU A CA 1
ATOM 1381 C C . LEU A 1 185 ? -8.154 5.674 10.727 1.00 91.81 185 LEU A C 1
ATOM 1383 O O . LEU A 1 185 ? -7.345 5.122 11.476 1.00 91.81 185 LEU A O 1
ATOM 1387 N N . ASP A 1 186 ? -7.833 6.066 9.495 1.00 90.00 186 ASP A N 1
ATOM 1388 C CA . ASP A 1 186 ? -6.490 5.916 8.924 1.00 90.00 186 ASP A CA 1
ATOM 1389 C C . ASP A 1 186 ? -5.709 7.235 8.964 1.00 90.00 186 ASP A C 1
ATOM 1391 O O . ASP A 1 186 ? -6.215 8.277 8.540 1.00 90.00 186 ASP A O 1
ATOM 1395 N N . GLY A 1 187 ? -4.465 7.179 9.447 1.00 86.75 187 GLY A N 1
ATOM 1396 C CA . GLY A 1 187 ? -3.554 8.324 9.514 1.00 86.75 187 GLY A CA 1
ATOM 1397 C C . GLY A 1 187 ? -3.690 9.174 10.779 1.00 86.75 187 GLY A C 1
ATOM 1398 O O . GLY A 1 187 ? -3.545 10.395 10.709 1.00 86.75 187 GLY A O 1
ATOM 1399 N N . VAL A 1 188 ? -3.991 8.569 11.932 1.00 87.81 188 VAL A N 1
ATOM 1400 C CA . VAL A 1 188 ? -4.237 9.316 13.182 1.00 87.81 188 VAL A CA 1
ATOM 1401 C C . VAL A 1 188 ? -3.013 10.076 13.698 1.00 87.81 188 VAL A C 1
ATOM 1403 O O . VAL A 1 188 ? -3.180 11.024 14.456 1.00 87.81 188 VAL A O 1
ATOM 1406 N N . GLU A 1 189 ? -1.797 9.718 13.269 1.00 83.88 189 GLU A N 1
ATOM 1407 C CA . GLU A 1 189 ? -0.554 10.430 13.610 1.00 83.88 189 GLU A CA 1
ATOM 1408 C C . GLU A 1 189 ? -0.544 11.891 13.139 1.00 83.88 189 GLU A C 1
ATOM 1410 O O . GLU A 1 189 ? 0.286 12.686 13.565 1.00 83.88 189 GLU A O 1
ATOM 1415 N N . ARG A 1 190 ? -1.460 12.255 12.237 1.00 80.19 190 ARG A N 1
ATOM 1416 C CA . ARG A 1 190 ? -1.613 13.622 11.730 1.00 80.19 190 ARG A CA 1
ATOM 1417 C C . ARG A 1 190 ? -2.357 14.535 12.701 1.00 80.19 190 ARG A C 1
ATOM 1419 O O . ARG A 1 190 ? -2.408 15.741 12.473 1.00 80.19 190 ARG A O 1
ATOM 1426 N N . LEU A 1 191 ? -2.961 13.976 13.746 1.00 83.12 191 LEU A N 1
ATOM 1427 C CA . LEU A 1 191 ? -3.693 14.731 14.751 1.00 83.12 191 LEU A CA 1
ATOM 1428 C C . LEU A 1 191 ? -2.767 15.128 15.897 1.00 83.12 191 LEU A C 1
ATOM 1430 O O . LEU A 1 191 ? -1.971 14.325 16.379 1.00 83.12 191 LEU A O 1
ATOM 1434 N N . ALA A 1 192 ? -2.922 16.356 16.386 1.00 82.31 192 ALA A N 1
ATOM 1435 C CA . ALA A 1 192 ? -2.293 16.757 17.635 1.00 82.31 192 ALA A CA 1
ATOM 1436 C C . ALA A 1 192 ? -2.927 15.975 18.796 1.00 82.31 192 ALA A C 1
ATOM 1438 O O . ALA A 1 192 ? -4.149 15.997 18.950 1.00 82.31 192 ALA A O 1
ATOM 1439 N N . VAL A 1 193 ? -2.104 15.328 19.627 1.00 80.38 193 VAL A N 1
ATOM 1440 C CA . VAL A 1 193 ? -2.560 14.504 20.766 1.00 80.38 193 VAL A CA 1
ATOM 1441 C C . VAL A 1 193 ? -3.401 15.314 21.768 1.00 80.38 193 VAL A C 1
ATOM 1443 O O . VAL A 1 193 ? -4.328 14.781 22.361 1.00 80.38 193 VAL A O 1
ATOM 1446 N N . ASP A 1 194 ? -3.196 16.627 21.878 1.00 83.50 194 ASP A N 1
ATOM 1447 C CA . ASP A 1 194 ? -4.017 17.496 22.744 1.00 83.50 194 ASP A CA 1
ATOM 1448 C C . ASP A 1 194 ? -5.124 18.256 21.995 1.00 83.50 194 ASP A C 1
ATOM 1450 O O . ASP A 1 194 ? -5.880 19.051 22.578 1.00 83.50 194 ASP A O 1
ATOM 1454 N N . GLY A 1 195 ? -5.240 18.010 20.690 1.00 84.81 195 GLY A N 1
ATOM 1455 C CA . GLY A 1 195 ? -6.166 18.680 19.789 1.00 84.81 195 GLY A CA 1
ATOM 1456 C C . GLY A 1 195 ? -7.633 18.302 20.029 1.00 84.81 195 GLY A C 1
ATOM 1457 O O . GLY A 1 195 ? -7.942 17.237 20.579 1.00 84.81 195 GLY A O 1
ATOM 1458 N N . PRO A 1 196 ? -8.582 19.163 19.622 1.00 85.62 196 PRO A N 1
ATOM 1459 C CA . PRO A 1 196 ? -10.011 18.870 19.738 1.00 85.62 196 PRO A CA 1
ATOM 1460 C C . PRO A 1 196 ? -10.427 17.615 18.952 1.00 85.62 196 PRO A C 1
ATOM 1462 O O . PRO A 1 196 ? -11.361 16.913 19.354 1.00 85.62 196 PRO A O 1
ATOM 1465 N N . GLU A 1 197 ? -9.724 17.284 17.873 1.00 86.31 197 GLU A N 1
ATOM 1466 C CA . GLU A 1 197 ? -9.997 16.114 17.042 1.00 86.31 197 GLU A CA 1
ATOM 1467 C C . GLU A 1 197 ? -9.527 14.826 17.714 1.00 86.31 197 GLU A C 1
ATOM 1469 O O . GLU A 1 197 ? -10.286 13.857 17.751 1.00 86.31 197 GLU A O 1
ATOM 1474 N N . TRP A 1 198 ? -8.366 14.838 18.378 1.00 87.12 198 TRP A N 1
ATOM 1475 C CA . TRP A 1 198 ? -7.955 13.718 19.226 1.00 87.12 198 TRP A CA 1
ATOM 1476 C C . TRP A 1 198 ? -8.955 13.481 20.358 1.00 87.12 198 TRP A C 1
ATOM 1478 O O . TRP A 1 198 ? -9.433 12.363 20.541 1.00 87.12 198 TRP A O 1
ATOM 1488 N N . ARG A 1 199 ? -9.391 14.541 21.056 1.00 85.44 199 ARG A N 1
ATOM 1489 C CA . ARG A 1 199 ? -10.445 14.428 22.085 1.00 85.44 199 ARG A CA 1
ATOM 1490 C C . ARG A 1 199 ? -11.747 13.851 21.532 1.00 85.44 199 ARG A C 1
ATOM 1492 O O . ARG A 1 199 ? -12.495 13.219 22.274 1.00 85.44 199 ARG A O 1
ATOM 1499 N N . SER A 1 200 ? -12.037 14.073 20.253 1.00 86.56 200 SER A N 1
ATOM 1500 C CA . SER A 1 200 ? -13.200 13.485 19.589 1.00 86.56 200 SER A CA 1
ATOM 1501 C C . SER A 1 200 ? -13.014 11.983 19.365 1.00 86.56 200 SER A C 1
ATOM 1503 O O . SER A 1 200 ? -13.929 11.228 19.673 1.00 86.56 200 SER A O 1
ATOM 1505 N N . ILE A 1 201 ? -11.823 11.531 18.956 1.00 85.88 201 ILE A N 1
ATOM 1506 C CA . ILE A 1 201 ? -11.482 10.097 18.880 1.00 85.88 201 ILE A CA 1
ATOM 1507 C C . ILE A 1 201 ? -11.584 9.437 20.255 1.00 85.88 201 ILE A C 1
ATOM 1509 O O . ILE A 1 201 ? -12.189 8.377 20.384 1.00 85.88 201 ILE A O 1
ATOM 1513 N N . VAL A 1 202 ? -11.063 10.081 21.301 1.00 85.38 202 VAL A N 1
ATOM 1514 C CA . VAL A 1 202 ? -11.136 9.564 22.677 1.00 85.38 202 VAL A CA 1
ATOM 1515 C C . VAL A 1 202 ? -12.580 9.325 23.115 1.00 85.38 202 VAL A C 1
ATOM 1517 O O . VAL A 1 202 ? -12.865 8.320 23.755 1.00 85.38 202 VAL A O 1
ATOM 1520 N N . LYS A 1 203 ? -13.513 10.205 22.736 1.00 85.88 203 LYS A N 1
ATOM 1521 C CA . LYS A 1 203 ? -14.943 10.027 23.038 1.00 85.88 203 LYS A CA 1
ATOM 1522 C C . LYS A 1 203 ? -15.582 8.850 22.294 1.00 85.88 203 LYS A C 1
ATOM 1524 O O . LYS A 1 203 ? -16.640 8.397 22.714 1.00 85.88 203 LYS A O 1
ATOM 1529 N N . LEU A 1 204 ? -14.983 8.386 21.196 1.00 85.38 204 LEU A N 1
ATOM 1530 C CA . LEU A 1 204 ? -15.453 7.223 20.436 1.00 85.38 204 LEU A CA 1
ATOM 1531 C C . LEU A 1 204 ? -14.964 5.900 21.041 1.00 85.38 204 LEU A C 1
ATOM 1533 O O . LEU A 1 204 ? -15.639 4.879 20.892 1.00 85.38 204 LEU A O 1
ATOM 1537 N N . VAL A 1 205 ? -13.825 5.910 21.741 1.00 84.69 205 VAL A N 1
ATOM 1538 C CA . VAL A 1 205 ? -13.263 4.733 22.420 1.00 84.69 205 VAL A CA 1
ATOM 1539 C C . VAL A 1 205 ? -14.269 4.209 23.450 1.00 84.69 205 VAL A C 1
ATOM 1541 O O . VAL A 1 205 ? -14.723 4.940 24.326 1.00 84.69 205 VAL A O 1
ATOM 1544 N N . GLY A 1 206 ? -14.657 2.939 23.320 1.00 79.69 206 GLY A N 1
ATOM 1545 C CA . GLY A 1 206 ? -15.669 2.313 24.179 1.00 79.69 206 GLY A CA 1
ATOM 1546 C C . GLY A 1 206 ? -17.125 2.642 23.814 1.00 79.69 206 GLY A C 1
ATOM 1547 O O . GLY A 1 206 ? -18.037 2.078 24.417 1.00 79.69 206 GLY A O 1
ATOM 1548 N N . VAL A 1 207 ? -17.363 3.511 22.823 1.00 84.94 207 VAL A N 1
ATOM 1549 C CA . VAL A 1 207 ? -18.708 3.868 22.327 1.00 84.94 207 VAL A CA 1
ATOM 1550 C C . VAL A 1 207 ? -19.015 3.199 20.994 1.00 84.94 207 VAL A C 1
ATOM 1552 O O . VAL A 1 207 ? -20.141 2.745 20.791 1.00 84.94 207 VAL A O 1
ATOM 1555 N N . VAL A 1 208 ? -18.022 3.101 20.109 1.00 87.25 208 VAL A N 1
ATOM 1556 C CA . VAL A 1 208 ? -18.142 2.414 18.819 1.00 87.25 208 VAL A CA 1
ATOM 1557 C C . VAL A 1 208 ? -17.004 1.413 18.618 1.00 87.25 208 VAL A C 1
ATOM 1559 O O . VAL A 1 208 ? -15.915 1.619 19.160 1.00 87.25 208 VAL A O 1
ATOM 1562 N N . PRO A 1 209 ? -17.221 0.351 17.824 1.00 89.62 209 PRO A N 1
ATOM 1563 C CA . PRO A 1 209 ? -16.146 -0.526 17.385 1.00 89.62 209 PRO A CA 1
ATOM 1564 C C . PRO A 1 209 ? -15.158 0.269 16.515 1.00 89.62 209 PRO A C 1
ATOM 1566 O O . PRO A 1 209 ? -15.571 0.879 15.525 1.00 89.62 209 PRO A O 1
ATOM 1569 N N . LEU A 1 210 ? -13.872 0.275 16.863 1.00 91.44 210 LEU A N 1
ATOM 1570 C CA . LEU A 1 210 ? -12.892 1.205 16.299 1.00 91.44 210 LEU A CA 1
ATOM 1571 C C . LEU A 1 210 ? -11.622 0.495 15.815 1.00 91.44 210 LEU A C 1
ATOM 1573 O O . LEU A 1 210 ? -11.055 -0.348 16.504 1.00 91.44 210 LEU A O 1
ATOM 1577 N N . VAL A 1 211 ? -11.126 0.885 14.646 1.00 93.31 211 VAL A N 1
ATOM 1578 C CA . VAL A 1 211 ? -9.781 0.544 14.171 1.00 93.31 211 VAL A CA 1
ATOM 1579 C C . VAL A 1 211 ? -9.029 1.841 13.923 1.00 93.31 211 VAL A C 1
ATOM 1581 O O . VAL A 1 211 ? -9.479 2.684 13.154 1.00 93.31 211 VAL A O 1
ATOM 1584 N N . LEU A 1 212 ? -7.887 2.010 14.575 1.00 93.06 212 LEU A N 1
ATOM 1585 C CA . LEU A 1 212 ? -7.023 3.176 14.432 1.00 93.06 212 LEU A CA 1
ATOM 1586 C C . LEU A 1 212 ? -5.753 2.768 13.703 1.00 93.06 212 LEU A C 1
ATOM 1588 O O . LEU A 1 212 ? -5.154 1.751 14.042 1.00 93.06 212 LEU A O 1
ATOM 1592 N N . SER A 1 213 ? -5.308 3.563 12.739 1.00 92.62 213 SER A N 1
ATOM 1593 C CA . SER A 1 213 ? -4.065 3.311 12.018 1.00 92.62 213 SER A CA 1
ATOM 1594 C C . SER A 1 213 ? -3.150 4.509 12.032 1.00 92.62 213 SER A C 1
ATOM 1596 O O . SER A 1 213 ? -3.594 5.641 11.838 1.00 92.62 213 SER A O 1
ATOM 1598 N N . GLY A 1 214 ? -1.862 4.234 12.217 1.00 88.38 214 GLY A N 1
ATOM 1599 C CA . GLY A 1 214 ? -0.843 5.247 12.075 1.00 88.38 214 GLY A CA 1
ATOM 1600 C C . GLY A 1 214 ? 0.572 4.722 11.914 1.00 88.38 214 GLY A C 1
ATOM 1601 O O . GLY A 1 214 ? 0.824 3.526 11.737 1.00 88.38 214 GLY A O 1
ATOM 1602 N N . ARG A 1 215 ? 1.513 5.659 11.879 1.00 84.75 215 ARG A N 1
ATOM 1603 C CA . ARG A 1 215 ? 2.952 5.377 11.726 1.00 84.75 215 ARG A CA 1
ATOM 1604 C C . ARG A 1 215 ? 3.685 5.321 13.051 1.00 84.75 215 ARG A C 1
ATOM 1606 O O . ARG A 1 215 ? 4.684 4.619 13.165 1.00 84.75 215 ARG A O 1
ATOM 1613 N N . GLU A 1 216 ? 3.170 6.057 14.019 1.00 83.44 216 GLU A N 1
ATOM 1614 C CA . GLU A 1 216 ? 3.729 6.202 15.351 1.00 83.44 216 GLU A CA 1
ATOM 1615 C C . GLU A 1 216 ? 2.841 5.489 16.377 1.00 83.44 216 GLU A C 1
ATOM 1617 O O . GLU A 1 216 ? 1.675 5.193 16.088 1.00 83.44 216 GLU A O 1
ATOM 1622 N N . PRO A 1 217 ? 3.372 5.172 17.570 1.00 83.44 217 PRO A N 1
ATOM 1623 C CA . PRO A 1 217 ? 2.574 4.606 18.644 1.00 83.44 217 PRO A CA 1
ATOM 1624 C C . PRO A 1 217 ? 1.374 5.495 18.984 1.00 83.44 217 PRO A C 1
ATOM 1626 O O . PRO A 1 217 ? 1.518 6.642 19.391 1.00 83.44 217 PRO A O 1
ATOM 1629 N N . ILE A 1 218 ? 0.175 4.931 18.858 1.00 86.12 218 ILE A N 1
ATOM 1630 C CA . ILE A 1 218 ? -1.077 5.616 19.181 1.00 86.12 218 ILE A CA 1
ATOM 1631 C C . ILE A 1 218 ? -1.338 5.448 20.693 1.00 86.12 218 ILE A C 1
ATOM 1633 O O . ILE A 1 218 ? -1.320 4.300 21.168 1.00 86.12 218 ILE A O 1
ATOM 1637 N N . PRO A 1 219 ? -1.560 6.529 21.470 1.00 85.12 219 PRO A N 1
ATOM 1638 C CA . PRO A 1 219 ? -1.642 6.476 22.936 1.00 85.12 219 PRO A CA 1
ATOM 1639 C C . PRO A 1 219 ? -3.009 5.976 23.443 1.00 85.12 219 PRO A C 1
ATOM 1641 O O . PRO A 1 219 ? -3.737 6.667 24.150 1.00 85.12 219 PRO A O 1
ATOM 1644 N N . VAL A 1 220 ? -3.367 4.743 23.076 1.00 81.94 220 VAL A N 1
ATOM 1645 C CA . VAL A 1 220 ? -4.553 4.017 23.561 1.00 81.94 220 VAL A CA 1
ATOM 1646 C C . VAL A 1 220 ? -4.091 2.720 24.236 1.00 81.94 220 VAL A C 1
ATOM 1648 O O . VAL A 1 220 ? -3.393 1.907 23.627 1.00 81.94 220 VAL A O 1
ATOM 1651 N N . ALA A 1 221 ? -4.420 2.540 25.512 1.00 73.81 221 ALA A N 1
ATOM 1652 C CA . ALA A 1 221 ? -4.080 1.378 26.330 1.00 73.81 221 ALA A CA 1
ATOM 1653 C C . ALA A 1 221 ? -5.101 0.240 26.168 1.00 73.81 221 ALA A C 1
ATOM 1655 O O . ALA A 1 221 ? -6.259 0.481 25.834 1.00 73.81 221 ALA A O 1
ATOM 1656 N N . ALA A 1 222 ? -4.668 -0.986 26.489 1.00 60.41 222 ALA A N 1
ATOM 1657 C CA . ALA A 1 222 ? -5.506 -2.192 26.507 1.00 60.41 222 ALA A CA 1
ATOM 1658 C C . ALA A 1 222 ? -6.225 -2.463 25.170 1.00 60.41 222 ALA A C 1
ATOM 1660 O O . ALA A 1 222 ? -7.429 -2.692 25.123 1.00 60.41 222 ALA A O 1
ATOM 1661 N N . VAL A 1 223 ? -5.461 -2.420 24.077 1.00 75.19 223 VAL A N 1
ATOM 1662 C CA . VAL A 1 223 ? -5.943 -2.673 22.714 1.00 75.19 223 VAL A CA 1
ATOM 1663 C C . VAL A 1 223 ? -5.051 -3.687 22.026 1.00 75.19 223 VAL A C 1
ATOM 1665 O O . VAL A 1 223 ? -3.832 -3.665 22.219 1.00 75.19 223 VAL A O 1
ATOM 1668 N N . ASP A 1 224 ? -5.649 -4.534 21.193 1.00 83.19 224 ASP A N 1
ATOM 1669 C CA . ASP A 1 224 ? -4.885 -5.387 20.292 1.00 83.19 224 ASP A CA 1
ATOM 1670 C C . ASP A 1 224 ? -4.129 -4.514 19.287 1.00 83.19 224 ASP A C 1
ATOM 1672 O O . ASP A 1 224 ? -4.684 -3.588 18.682 1.00 83.19 224 ASP A O 1
ATOM 1676 N N . ARG A 1 225 ? -2.831 -4.792 19.132 1.00 88.12 225 ARG A N 1
ATOM 1677 C CA . ARG A 1 225 ? -1.923 -4.006 18.293 1.00 88.12 225 ARG A CA 1
ATOM 1678 C C . ARG A 1 225 ? -1.355 -4.854 17.168 1.00 88.12 225 ARG A C 1
ATOM 1680 O O . ARG A 1 225 ? -0.657 -5.832 17.412 1.00 88.12 225 ARG A O 1
ATOM 1687 N N . LEU A 1 226 ? -1.580 -4.419 15.934 1.00 88.12 226 LEU A N 1
ATOM 1688 C CA . LEU A 1 226 ? -0.911 -4.959 14.758 1.00 88.12 226 LEU A CA 1
ATOM 1689 C C . LEU A 1 226 ? 0.287 -4.079 14.411 1.00 88.12 226 LEU A C 1
ATOM 1691 O O . LEU A 1 226 ? 0.136 -2.947 13.953 1.00 88.12 226 LEU A O 1
ATOM 1695 N N . GLY A 1 227 ? 1.477 -4.612 14.666 1.00 86.00 227 GLY A N 1
ATOM 1696 C CA . GLY A 1 227 ? 2.756 -4.011 14.285 1.00 86.00 227 GLY A CA 1
ATOM 1697 C C . GLY A 1 227 ? 3.176 -4.320 12.843 1.00 86.00 227 GLY A C 1
ATOM 1698 O O . GLY A 1 227 ? 2.544 -5.124 12.162 1.00 86.00 227 GLY A O 1
ATOM 1699 N N . ALA A 1 228 ? 4.311 -3.759 12.419 1.00 79.12 228 ALA A N 1
ATOM 1700 C CA . ALA A 1 228 ? 4.913 -3.989 11.101 1.00 79.12 228 ALA A CA 1
ATOM 1701 C C . ALA A 1 228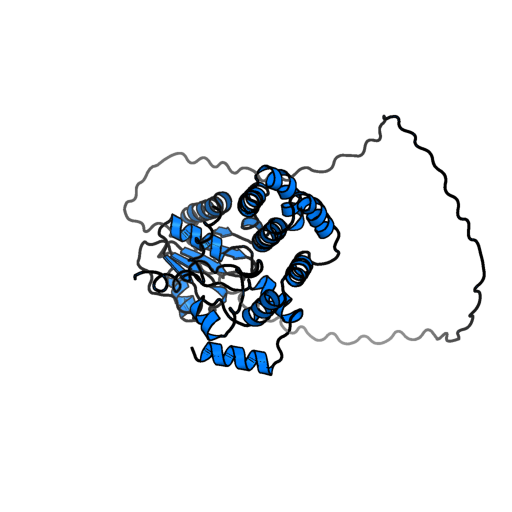 ? 5.047 -5.480 10.728 1.00 79.12 228 ALA A C 1
ATOM 1703 O O . ALA A 1 228 ? 4.571 -5.865 9.665 1.00 79.12 228 ALA A O 1
ATOM 1704 N N . GLY A 1 229 ? 5.559 -6.323 11.633 1.00 80.38 229 GLY A N 1
ATOM 1705 C CA . GLY A 1 229 ? 5.707 -7.766 11.389 1.00 80.38 229 GLY A CA 1
ATOM 1706 C C . GLY A 1 229 ? 4.389 -8.523 11.179 1.00 80.38 229 GLY A C 1
ATOM 1707 O O . GLY A 1 229 ? 4.371 -9.587 10.578 1.00 80.38 229 GLY A O 1
ATOM 1708 N N . HIS A 1 230 ? 3.252 -7.966 11.610 1.00 88.25 230 HIS A N 1
ATOM 1709 C CA . HIS A 1 230 ? 1.937 -8.557 11.325 1.00 88.25 230 HIS A CA 1
ATOM 1710 C C . HIS A 1 230 ? 1.439 -8.229 9.912 1.00 88.25 230 HIS A C 1
ATOM 1712 O O . HIS A 1 230 ? 0.504 -8.871 9.428 1.00 88.25 230 HIS A O 1
ATOM 1718 N N . LEU A 1 231 ? 2.016 -7.196 9.289 1.00 87.06 231 LEU A N 1
ATOM 1719 C CA . LEU A 1 231 ? 1.658 -6.702 7.961 1.00 87.06 231 LEU A CA 1
ATOM 1720 C C . LEU A 1 231 ? 2.586 -7.210 6.859 1.00 87.06 231 LEU A C 1
ATOM 1722 O O . LEU A 1 231 ? 2.271 -7.040 5.680 1.00 87.06 231 LEU A O 1
ATOM 1726 N N . GLU A 1 232 ? 3.714 -7.806 7.233 1.00 87.44 232 GLU A N 1
ATOM 1727 C CA . GLU A 1 232 ? 4.583 -8.522 6.310 1.00 87.44 232 GLU A CA 1
ATOM 1728 C C . GLU A 1 232 ? 3.793 -9.658 5.654 1.00 87.44 232 GLU A C 1
ATOM 1730 O O . GLU A 1 232 ? 3.022 -10.377 6.299 1.00 87.44 232 GLU A O 1
ATOM 1735 N N . PHE A 1 233 ? 3.940 -9.775 4.339 1.00 90.94 233 PHE A N 1
ATOM 1736 C CA . PHE A 1 233 ? 3.414 -10.911 3.608 1.00 90.94 233 PHE A CA 1
ATOM 1737 C C . PHE A 1 233 ? 4.176 -12.151 4.019 1.00 90.94 233 PHE A C 1
ATOM 1739 O O . PHE A 1 233 ? 5.400 -12.156 3.963 1.00 90.94 233 PHE A O 1
ATOM 1746 N N . ALA A 1 234 ? 3.453 -13.215 4.339 1.00 91.81 234 ALA A N 1
ATOM 1747 C CA . ALA A 1 234 ? 4.040 -14.542 4.341 1.00 91.81 234 ALA A CA 1
ATOM 1748 C C . ALA A 1 234 ? 4.498 -14.938 2.919 1.00 91.81 234 ALA A C 1
ATOM 1750 O O . ALA A 1 234 ? 4.209 -14.263 1.920 1.00 91.81 234 ALA A O 1
ATOM 1751 N N . GLU A 1 235 ? 5.255 -16.025 2.814 1.00 93.69 235 GLU A N 1
ATOM 1752 C CA . GLU A 1 235 ? 5.778 -16.508 1.533 1.00 93.69 235 GLU A CA 1
ATOM 1753 C C . GLU A 1 235 ? 4.653 -16.861 0.544 1.00 93.69 235 GLU A C 1
ATOM 1755 O O . GLU A 1 235 ? 4.717 -16.493 -0.628 1.00 93.69 235 GLU A O 1
ATOM 1760 N N . ASP A 1 236 ? 3.567 -17.474 1.021 1.00 93.75 236 ASP A N 1
ATOM 1761 C CA . ASP A 1 236 ? 2.374 -17.787 0.227 1.00 93.75 236 ASP A CA 1
ATOM 1762 C C . ASP A 1 236 ? 1.638 -16.521 -0.248 1.00 93.75 236 ASP A C 1
ATOM 1764 O O . ASP A 1 236 ? 1.175 -16.450 -1.388 1.00 93.75 236 ASP A O 1
ATOM 1768 N N . GLU A 1 237 ? 1.575 -15.483 0.588 1.00 92.62 237 GLU A N 1
ATOM 1769 C CA . GLU A 1 237 ? 1.043 -14.167 0.213 1.00 92.62 237 GLU A CA 1
ATOM 1770 C C . GLU A 1 237 ? 1.947 -13.487 -0.835 1.00 92.62 237 GLU A C 1
ATOM 1772 O O . GLU A 1 237 ? 1.456 -12.879 -1.790 1.00 92.62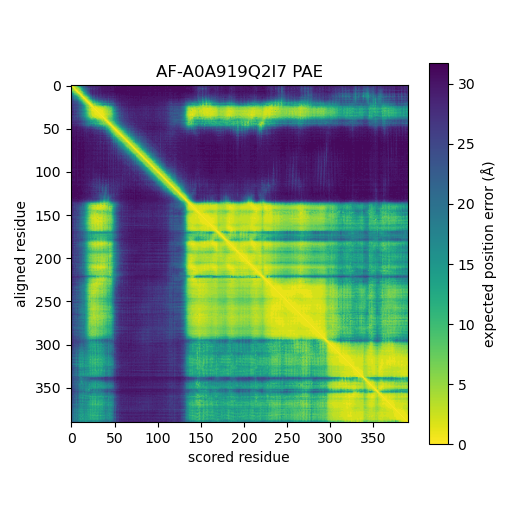 237 GLU A O 1
ATOM 1777 N N . THR A 1 238 ? 3.269 -13.647 -0.719 1.00 94.25 238 THR A N 1
ATOM 1778 C CA . THR A 1 238 ? 4.243 -13.171 -1.716 1.00 94.25 238 THR A CA 1
ATOM 1779 C C . THR A 1 238 ? 4.055 -13.894 -3.051 1.00 94.25 238 THR A C 1
ATOM 1781 O O . THR A 1 238 ? 4.000 -13.248 -4.102 1.00 94.25 238 THR A O 1
ATOM 1784 N N . TYR A 1 239 ? 3.870 -15.216 -3.016 1.00 95.12 239 TYR A N 1
ATOM 1785 C CA . TYR A 1 239 ? 3.519 -16.027 -4.178 1.00 95.12 239 TYR A CA 1
ATOM 1786 C C . TYR A 1 239 ? 2.236 -15.535 -4.851 1.00 95.12 239 TYR A C 1
ATOM 1788 O O . TYR A 1 239 ? 2.230 -15.337 -6.063 1.00 95.12 239 TYR A O 1
ATOM 1796 N N . GLN A 1 240 ? 1.167 -15.279 -4.091 1.00 92.19 240 GLN A N 1
ATOM 1797 C CA . GLN A 1 240 ? -0.108 -14.810 -4.647 1.00 92.19 240 GLN A CA 1
ATOM 1798 C C . GLN A 1 240 ? 0.044 -13.471 -5.376 1.00 92.19 240 GLN A C 1
ATOM 1800 O O . GLN A 1 240 ? -0.498 -13.294 -6.471 1.00 92.19 240 GLN A O 1
ATOM 1805 N N . VAL A 1 241 ? 0.812 -12.540 -4.801 1.00 91.06 241 VAL A N 1
ATOM 1806 C CA . VAL A 1 241 ? 1.099 -11.252 -5.445 1.00 91.06 241 VAL A CA 1
ATOM 1807 C C . VAL A 1 241 ? 1.874 -11.448 -6.742 1.00 91.06 241 VAL A C 1
ATOM 1809 O O . VAL A 1 241 ? 1.549 -10.833 -7.759 1.00 91.06 241 VAL A O 1
ATOM 1812 N N . LEU A 1 242 ? 2.868 -12.333 -6.728 1.00 94.12 242 LEU A N 1
ATOM 1813 C CA . LEU A 1 242 ? 3.701 -12.597 -7.889 1.00 94.12 242 LEU A CA 1
ATOM 1814 C C . LEU A 1 242 ? 2.934 -13.338 -8.993 1.00 94.12 242 LEU A C 1
ATOM 1816 O O . LEU A 1 242 ? 3.017 -12.954 -10.155 1.00 94.12 242 LEU A O 1
ATOM 1820 N N . ALA A 1 243 ? 2.123 -14.337 -8.647 1.00 93.81 243 ALA A N 1
ATOM 1821 C CA . ALA A 1 243 ? 1.283 -15.074 -9.588 1.00 93.81 243 ALA A CA 1
ATOM 1822 C C . ALA A 1 243 ? 0.284 -14.147 -10.291 1.00 93.81 243 ALA A C 1
ATOM 1824 O O . ALA A 1 243 ? 0.116 -14.232 -11.510 1.00 93.81 243 ALA A O 1
ATOM 1825 N N . ALA A 1 244 ? -0.319 -13.217 -9.544 1.00 89.81 244 ALA A N 1
ATOM 1826 C CA . ALA A 1 244 ? -1.206 -12.203 -10.103 1.00 89.81 244 ALA A CA 1
ATOM 1827 C C . ALA A 1 244 ? -0.469 -11.242 -11.050 1.00 89.81 244 ALA A C 1
ATOM 1829 O O . ALA A 1 244 ? -0.980 -10.934 -12.124 1.00 89.81 244 ALA A O 1
ATOM 1830 N N . ALA A 1 245 ? 0.732 -10.786 -10.679 1.00 89.75 245 ALA A N 1
ATOM 1831 C CA . ALA A 1 245 ? 1.510 -9.847 -11.486 1.00 89.75 245 ALA A CA 1
ATOM 1832 C C . ALA A 1 245 ? 2.080 -10.477 -12.768 1.00 89.75 245 ALA A C 1
ATOM 1834 O O . ALA A 1 245 ? 2.113 -9.830 -13.812 1.00 89.75 245 ALA A O 1
ATOM 1835 N N . LEU A 1 246 ? 2.539 -11.729 -12.697 1.00 91.38 246 LEU A N 1
ATOM 1836 C CA . LEU A 1 246 ? 3.187 -12.413 -13.817 1.00 91.38 246 LEU A CA 1
ATOM 1837 C C . LEU A 1 246 ? 2.200 -13.113 -14.758 1.00 91.38 246 LEU A C 1
ATOM 1839 O O . LEU A 1 246 ? 2.607 -13.488 -15.858 1.00 91.38 246 LEU A O 1
ATOM 1843 N N . ALA A 1 247 ? 0.953 -13.330 -14.318 1.00 92.81 247 ALA A N 1
ATOM 1844 C CA . ALA A 1 247 ? -0.012 -14.230 -14.957 1.00 92.81 247 ALA A CA 1
ATOM 1845 C C . ALA A 1 247 ? 0.573 -15.636 -15.238 1.00 92.81 247 ALA A C 1
ATOM 1847 O O . ALA A 1 247 ? 0.201 -16.301 -16.202 1.00 92.81 247 ALA A O 1
ATOM 1848 N N . ASP A 1 248 ? 1.507 -16.078 -14.387 1.00 92.06 248 ASP A N 1
ATOM 1849 C CA . ASP A 1 248 ? 2.272 -17.322 -14.508 1.00 92.06 248 ASP A CA 1
ATOM 1850 C C . ASP A 1 248 ? 2.512 -17.911 -13.111 1.00 92.06 248 ASP A C 1
ATOM 1852 O O . ASP A 1 248 ? 3.421 -17.499 -12.385 1.00 92.06 248 ASP A O 1
ATOM 1856 N N . ALA A 1 249 ? 1.678 -18.879 -12.731 1.00 94.00 249 ALA A N 1
ATOM 1857 C CA . ALA A 1 249 ? 1.747 -19.534 -11.428 1.00 94.00 249 ALA A CA 1
ATOM 1858 C C . ALA A 1 249 ? 3.048 -20.333 -11.237 1.00 94.00 249 ALA A C 1
ATOM 1860 O O . ALA A 1 249 ? 3.594 -20.345 -10.139 1.00 94.00 249 ALA A O 1
ATOM 1861 N N . ALA A 1 250 ? 3.570 -20.970 -12.292 1.00 94.38 250 ALA A N 1
ATOM 1862 C CA . ALA A 1 250 ? 4.795 -21.770 -12.213 1.00 94.38 250 ALA A CA 1
ATOM 1863 C C . ALA A 1 250 ? 6.052 -20.883 -12.167 1.00 94.38 250 ALA A C 1
ATOM 1865 O O . ALA A 1 250 ? 7.054 -21.210 -11.529 1.00 94.38 250 ALA A O 1
ATOM 1866 N N . GLY A 1 251 ? 6.020 -19.741 -12.853 1.00 92.88 251 GLY A N 1
ATOM 1867 C CA . GLY A 1 251 ? 7.014 -18.685 -12.699 1.00 92.88 251 GLY A CA 1
ATOM 1868 C C . GLY A 1 251 ? 7.011 -18.103 -11.289 1.00 92.88 251 GLY A C 1
ATOM 1869 O O . GLY A 1 251 ? 8.077 -17.959 -10.696 1.00 92.88 251 GLY A O 1
ATOM 1870 N N . ALA A 1 252 ? 5.829 -17.820 -10.740 1.00 95.50 252 ALA A N 1
ATOM 1871 C CA . ALA A 1 252 ? 5.690 -17.291 -9.389 1.00 95.50 252 ALA A CA 1
ATOM 1872 C C . ALA A 1 252 ? 6.188 -18.267 -8.316 1.00 95.50 252 ALA A C 1
ATOM 1874 O O . ALA A 1 252 ? 6.935 -17.845 -7.441 1.00 95.50 252 ALA A O 1
ATOM 1875 N N . ASP A 1 253 ? 5.854 -19.555 -8.424 1.00 96.12 253 ASP A N 1
ATOM 1876 C CA . ASP A 1 253 ? 6.280 -20.606 -7.483 1.00 96.12 253 ASP A CA 1
ATOM 1877 C C . ASP A 1 253 ? 7.807 -20.648 -7.326 1.00 96.12 253 ASP A C 1
ATOM 1879 O O . ASP A 1 253 ? 8.343 -20.672 -6.223 1.00 96.12 253 ASP A O 1
ATOM 1883 N N . ARG A 1 254 ? 8.527 -20.526 -8.446 1.00 96.19 254 ARG A N 1
ATOM 1884 C CA . ARG A 1 254 ? 9.997 -20.539 -8.460 1.00 96.19 254 ARG A CA 1
ATOM 1885 C C . ARG A 1 254 ? 10.647 -19.269 -7.918 1.00 96.19 254 ARG A C 1
ATOM 1887 O O . ARG A 1 254 ? 11.802 -19.319 -7.517 1.00 96.19 254 ARG A O 1
ATOM 1894 N N . LEU A 1 255 ? 9.965 -18.129 -7.993 1.00 96.56 255 LEU A N 1
ATOM 1895 C CA . LEU A 1 255 ? 10.540 -16.813 -7.687 1.00 96.56 255 LEU A CA 1
ATOM 1896 C C . LEU A 1 255 ? 10.100 -16.273 -6.320 1.00 96.56 255 LEU A C 1
ATOM 1898 O O . LEU A 1 255 ? 10.774 -15.404 -5.767 1.00 96.56 255 LEU A O 1
ATOM 1902 N N . ALA A 1 256 ? 8.976 -16.751 -5.784 1.00 96.25 256 ALA A N 1
ATOM 1903 C CA . ALA A 1 256 ? 8.393 -16.250 -4.546 1.00 96.25 256 ALA A CA 1
ATOM 1904 C C . ALA A 1 256 ? 9.295 -16.421 -3.310 1.00 96.25 256 ALA A C 1
ATOM 1906 O O . ALA A 1 256 ? 9.404 -15.435 -2.580 1.00 96.25 256 ALA A O 1
ATOM 1907 N N . PRO A 1 257 ? 9.989 -17.558 -3.086 1.00 95.25 257 PRO A N 1
ATOM 1908 C CA . PRO A 1 257 ? 10.856 -17.714 -1.914 1.00 95.25 257 PRO A CA 1
ATOM 1909 C C . PRO A 1 257 ? 12.012 -16.705 -1.916 1.00 95.25 257 PRO A C 1
ATOM 1911 O O . PRO A 1 257 ? 12.224 -15.986 -0.939 1.00 95.25 257 PRO A O 1
ATOM 1914 N N . ASP A 1 258 ? 12.706 -16.578 -3.053 1.00 92.75 258 ASP A N 1
ATOM 1915 C CA . ASP A 1 258 ? 13.809 -15.627 -3.232 1.00 92.75 258 ASP A CA 1
ATOM 1916 C C . ASP A 1 258 ? 13.324 -14.183 -3.050 1.00 92.75 258 ASP A C 1
ATOM 1918 O O . ASP A 1 258 ? 13.957 -13.377 -2.366 1.00 92.75 258 ASP A O 1
ATOM 1922 N N . LEU A 1 259 ? 12.175 -13.842 -3.641 1.00 93.25 259 LEU A N 1
ATOM 1923 C CA . LEU A 1 259 ? 11.606 -12.505 -3.523 1.00 93.25 259 LEU A CA 1
ATOM 1924 C C . LEU A 1 259 ? 11.173 -12.196 -2.084 1.00 93.25 259 LEU A C 1
ATOM 1926 O O . LEU A 1 259 ? 11.399 -11.083 -1.600 1.00 93.25 259 LEU A O 1
ATOM 1930 N N . HIS A 1 260 ? 10.557 -13.160 -1.403 1.00 91.94 260 HIS A N 1
ATOM 1931 C CA . HIS A 1 260 ? 10.136 -13.025 -0.015 1.00 91.94 260 HIS A CA 1
ATOM 1932 C C . HIS A 1 260 ? 11.347 -12.782 0.889 1.00 91.94 260 HIS A C 1
ATOM 1934 O O . HIS A 1 260 ? 11.357 -11.796 1.626 1.00 91.94 260 HIS A O 1
ATOM 1940 N N . LEU A 1 261 ? 12.399 -13.597 0.748 1.00 88.12 261 LEU A N 1
ATOM 1941 C CA . LEU A 1 261 ? 13.649 -13.456 1.495 1.00 88.12 261 LEU A CA 1
ATOM 1942 C C . LEU A 1 261 ? 14.291 -12.081 1.281 1.00 88.12 261 LEU A C 1
ATOM 1944 O O . LEU A 1 261 ? 14.695 -11.427 2.238 1.00 88.12 261 LEU A O 1
ATOM 1948 N N . LEU A 1 262 ? 14.350 -11.619 0.030 1.00 87.00 262 LEU A N 1
ATOM 1949 C CA . LEU A 1 262 ? 14.936 -10.323 -0.303 1.00 87.00 262 LEU A CA 1
ATOM 1950 C C . LEU A 1 262 ? 14.156 -9.166 0.318 1.00 87.00 262 LEU A C 1
ATOM 1952 O O . LEU A 1 262 ? 14.731 -8.226 0.860 1.00 87.00 262 LEU A O 1
ATOM 1956 N N . THR A 1 263 ? 12.833 -9.223 0.239 1.00 86.44 263 THR A N 1
ATOM 1957 C CA . THR A 1 263 ? 11.969 -8.114 0.652 1.00 86.44 263 THR A CA 1
ATOM 1958 C C . THR A 1 263 ? 11.551 -8.166 2.119 1.00 86.44 263 THR A C 1
ATOM 1960 O O . THR A 1 263 ? 10.932 -7.208 2.586 1.00 86.44 263 THR A O 1
ATOM 1963 N N . GLY A 1 264 ? 11.838 -9.263 2.828 1.00 85.19 264 GLY A N 1
ATOM 1964 C CA . GLY A 1 264 ? 11.288 -9.547 4.157 1.00 85.19 264 GLY A CA 1
ATOM 1965 C C . GLY A 1 264 ? 9.757 -9.572 4.159 1.00 85.19 264 GLY A C 1
ATOM 1966 O O . GLY A 1 264 ? 9.136 -9.133 5.118 1.00 85.19 264 GLY A O 1
ATOM 1967 N N . GLY A 1 265 ? 9.136 -9.931 3.029 1.00 86.38 265 GLY A N 1
ATOM 1968 C CA . GLY A 1 265 ? 7.683 -9.857 2.857 1.00 86.38 265 GLY A CA 1
ATOM 1969 C C . GLY A 1 265 ? 7.098 -8.438 2.863 1.00 86.38 265 GLY A C 1
ATOM 1970 O O . GLY A 1 265 ? 5.878 -8.287 2.917 1.00 86.38 265 GLY A O 1
ATOM 1971 N N . TRP A 1 266 ? 7.910 -7.374 2.803 1.00 84.81 266 TRP A N 1
ATOM 1972 C CA . TRP A 1 266 ? 7.396 -6.007 2.903 1.00 84.81 266 TRP A CA 1
ATOM 1973 C C . TRP A 1 266 ? 6.470 -5.662 1.722 1.00 84.81 266 TRP A C 1
ATOM 1975 O O . TRP A 1 266 ? 6.953 -5.581 0.585 1.00 84.81 266 TRP A O 1
ATOM 1985 N N . PRO A 1 267 ? 5.170 -5.368 1.938 1.00 84.81 267 PRO A N 1
ATOM 1986 C CA . PRO A 1 267 ? 4.188 -5.318 0.852 1.00 84.81 267 PRO A CA 1
ATOM 1987 C C . PRO A 1 267 ? 4.530 -4.370 -0.298 1.00 84.81 267 PRO A C 1
ATOM 1989 O O . PRO A 1 267 ? 4.342 -4.716 -1.465 1.00 84.81 267 PRO A O 1
ATOM 1992 N N . ALA A 1 268 ? 5.056 -3.178 0.005 1.00 79.19 268 ALA A N 1
ATOM 1993 C CA . ALA A 1 268 ? 5.477 -2.241 -1.033 1.00 79.19 268 ALA A CA 1
ATOM 1994 C C . ALA A 1 268 ? 6.676 -2.755 -1.841 1.00 79.19 268 ALA A C 1
ATOM 1996 O O . ALA A 1 268 ? 6.698 -2.552 -3.049 1.00 79.19 268 ALA A O 1
ATOM 1997 N N . LEU A 1 269 ? 7.653 -3.415 -1.209 1.00 81.94 269 LEU A N 1
ATOM 1998 C CA . LEU A 1 269 ? 8.815 -3.957 -1.920 1.00 81.94 269 LEU A CA 1
ATOM 1999 C C . LEU A 1 269 ? 8.423 -5.166 -2.767 1.00 81.94 269 LEU A C 1
ATOM 2001 O O . LEU A 1 269 ? 8.829 -5.240 -3.923 1.00 81.94 269 LEU A O 1
ATOM 2005 N N . VAL A 1 270 ? 7.587 -6.057 -2.225 1.00 88.88 270 VAL A N 1
ATOM 2006 C CA . VAL A 1 270 ? 7.049 -7.212 -2.954 1.00 88.88 270 VAL A CA 1
ATOM 2007 C C . VAL A 1 270 ? 6.275 -6.754 -4.186 1.00 88.88 270 VAL A C 1
ATOM 2009 O O . VAL A 1 270 ? 6.570 -7.199 -5.291 1.00 88.88 270 VAL A O 1
ATOM 2012 N N . GLY A 1 271 ? 5.322 -5.828 -4.026 1.00 85.25 271 GLY A N 1
ATOM 2013 C CA . GLY A 1 271 ? 4.526 -5.327 -5.149 1.00 85.25 271 GLY A CA 1
ATOM 2014 C C . GLY A 1 271 ? 5.380 -4.639 -6.215 1.00 85.25 271 GLY A C 1
ATOM 2015 O O . GLY A 1 271 ? 5.179 -4.849 -7.409 1.00 85.25 271 GLY A O 1
ATOM 2016 N N . LEU A 1 272 ? 6.375 -3.864 -5.783 1.00 83.31 272 LEU A N 1
ATOM 2017 C CA . LEU A 1 272 ? 7.285 -3.148 -6.667 1.00 83.31 272 LEU A CA 1
ATOM 2018 C C . LEU A 1 272 ? 8.184 -4.104 -7.471 1.00 83.31 272 LEU A C 1
ATOM 2020 O O . LEU A 1 272 ? 8.313 -3.966 -8.687 1.00 83.31 272 LEU A O 1
ATOM 2024 N N . ALA A 1 273 ? 8.771 -5.100 -6.809 1.00 87.06 273 ALA A N 1
ATOM 2025 C CA . ALA A 1 273 ? 9.599 -6.111 -7.454 1.00 87.06 273 ALA A CA 1
ATOM 2026 C C . ALA A 1 273 ? 8.777 -7.035 -8.366 1.00 87.06 273 ALA A C 1
ATOM 2028 O O . ALA A 1 273 ? 9.227 -7.362 -9.460 1.00 87.06 273 ALA A O 1
ATOM 2029 N N . ALA A 1 274 ? 7.553 -7.402 -7.975 1.00 90.62 274 ALA A N 1
ATOM 2030 C CA . ALA A 1 274 ? 6.647 -8.177 -8.820 1.00 90.62 274 ALA A CA 1
ATOM 2031 C C . ALA A 1 274 ? 6.290 -7.419 -10.112 1.00 90.62 274 ALA A C 1
ATOM 2033 O O . ALA A 1 274 ? 6.368 -7.987 -11.202 1.00 90.62 274 ALA A O 1
ATOM 2034 N N . ALA A 1 275 ? 5.977 -6.122 -10.010 1.00 84.31 275 ALA A N 1
ATOM 2035 C CA . ALA A 1 275 ? 5.705 -5.272 -11.169 1.00 84.31 275 ALA A CA 1
ATOM 2036 C C . ALA A 1 275 ? 6.934 -5.113 -12.084 1.00 84.31 275 ALA A C 1
ATOM 2038 O O . ALA A 1 275 ? 6.802 -5.105 -13.307 1.00 84.31 275 ALA A O 1
ATOM 2039 N N . TRP A 1 276 ? 8.135 -5.026 -11.506 1.00 86.00 276 TRP A N 1
ATOM 2040 C CA . TRP A 1 276 ? 9.387 -5.022 -12.264 1.00 86.00 276 TRP A CA 1
ATOM 2041 C C . TRP A 1 276 ? 9.614 -6.338 -13.020 1.00 86.00 276 TRP A C 1
ATOM 2043 O O . TRP A 1 276 ? 9.820 -6.317 -14.233 1.00 86.00 276 TRP A O 1
ATOM 2053 N N . LEU A 1 277 ? 9.512 -7.481 -12.333 1.00 90.00 277 LEU A N 1
ATOM 2054 C CA . LEU A 1 277 ? 9.694 -8.811 -12.927 1.00 90.00 277 LEU A CA 1
ATOM 2055 C C . LEU A 1 277 ? 8.691 -9.082 -14.057 1.00 90.00 277 LEU A C 1
ATOM 2057 O O . LEU A 1 277 ? 9.043 -9.723 -15.048 1.00 90.00 277 LEU A O 1
ATOM 2061 N N . ALA A 1 278 ? 7.464 -8.564 -13.948 1.00 89.88 278 ALA A N 1
ATOM 2062 C CA . ALA A 1 278 ? 6.443 -8.697 -14.985 1.00 89.88 278 ALA A CA 1
ATOM 2063 C C . ALA A 1 278 ? 6.859 -8.065 -16.326 1.00 89.88 278 ALA A C 1
ATOM 2065 O O . ALA A 1 278 ? 6.463 -8.571 -17.376 1.00 89.88 278 ALA A O 1
ATOM 2066 N N . ARG A 1 279 ? 7.697 -7.016 -16.308 1.00 86.31 279 ARG A N 1
ATOM 2067 C CA . ARG A 1 279 ? 8.206 -6.341 -17.518 1.00 86.31 279 ARG A CA 1
ATOM 2068 C C . ARG A 1 279 ? 9.383 -7.067 -18.174 1.00 86.31 279 ARG A C 1
ATOM 2070 O O . ARG A 1 279 ? 9.732 -6.736 -19.303 1.00 86.31 279 ARG A O 1
ATOM 2077 N N . LEU A 1 280 ? 9.999 -8.032 -17.491 1.00 87.88 280 LEU A N 1
ATOM 2078 C CA . LEU A 1 280 ? 11.143 -8.775 -18.017 1.00 87.88 280 LEU A CA 1
ATOM 2079 C C . LEU A 1 280 ? 10.700 -10.019 -18.805 1.00 87.88 280 LEU A C 1
ATOM 2081 O O . LEU A 1 280 ? 9.707 -10.665 -18.427 1.00 87.88 280 LEU A O 1
ATOM 2085 N N . PRO A 1 281 ? 11.464 -10.422 -19.840 1.00 93.38 281 PRO A N 1
ATOM 2086 C CA . PRO A 1 281 ? 11.314 -11.727 -20.471 1.00 93.38 281 PRO A CA 1
ATOM 2087 C C . PRO A 1 281 ? 11.368 -12.855 -19.436 1.00 93.38 281 PRO A C 1
ATOM 2089 O O . PRO A 1 281 ? 12.178 -12.824 -18.509 1.00 93.38 281 PRO A O 1
ATOM 2092 N N . VAL A 1 282 ? 10.534 -13.887 -19.606 1.00 94.44 282 VAL A N 1
ATOM 2093 C CA . VAL A 1 282 ? 10.404 -15.000 -18.642 1.00 94.44 282 VAL A CA 1
ATOM 2094 C C . VAL A 1 282 ? 11.757 -15.639 -18.306 1.00 94.44 282 VAL A C 1
ATOM 2096 O O . VAL A 1 282 ? 12.015 -15.956 -17.146 1.00 94.44 282 VAL A O 1
ATOM 2099 N N . ALA A 1 283 ? 12.636 -15.778 -19.302 1.00 94.81 283 ALA A N 1
ATOM 2100 C CA . ALA A 1 283 ? 13.964 -16.368 -19.146 1.00 94.81 283 ALA A CA 1
ATOM 2101 C C . ALA A 1 283 ? 14.921 -15.531 -18.272 1.00 94.81 283 ALA A C 1
ATOM 2103 O O . ALA A 1 283 ? 15.846 -16.082 -17.679 1.00 94.81 283 ALA A O 1
ATOM 2104 N N . GLU A 1 284 ? 14.700 -14.219 -18.164 1.00 94.38 284 GLU A N 1
ATOM 2105 C CA . GLU A 1 284 ? 15.604 -13.296 -17.467 1.00 94.38 284 GLU A CA 1
ATOM 2106 C C . GLU A 1 284 ? 15.225 -13.100 -15.996 1.00 94.38 284 GLU A C 1
ATOM 2108 O O . GLU A 1 284 ? 16.103 -12.909 -15.156 1.00 94.38 284 GLU A O 1
ATOM 2113 N N . ARG A 1 285 ? 13.936 -13.235 -15.655 1.00 94.00 285 ARG A N 1
ATOM 2114 C CA . ARG A 1 285 ? 13.374 -12.931 -14.323 1.00 94.00 285 ARG A CA 1
ATOM 2115 C C . ARG A 1 285 ? 14.187 -13.506 -13.158 1.00 94.00 285 ARG A C 1
ATOM 2117 O O . ARG A 1 285 ? 14.522 -12.783 -12.224 1.00 94.00 285 ARG A O 1
ATOM 2124 N N . GLY A 1 286 ? 14.542 -14.792 -13.219 1.00 92.44 286 GLY A N 1
ATOM 2125 C CA . GLY A 1 286 ? 15.304 -15.446 -12.149 1.00 92.44 286 GLY A CA 1
ATOM 2126 C C . GLY A 1 286 ? 16.754 -14.967 -12.043 1.00 92.44 286 GLY A C 1
ATOM 2127 O O . GLY A 1 286 ? 17.286 -14.843 -10.942 1.00 92.44 286 GLY A O 1
ATOM 2128 N N . ALA A 1 287 ? 17.404 -14.672 -13.172 1.00 90.75 287 ALA A N 1
ATOM 2129 C CA . ALA A 1 287 ? 18.758 -14.124 -13.166 1.00 90.75 287 ALA A CA 1
ATOM 2130 C C . ALA A 1 287 ? 18.768 -12.695 -12.606 1.00 90.75 287 ALA A C 1
ATOM 2132 O O . ALA A 1 287 ? 19.606 -12.377 -11.763 1.00 90.75 287 ALA A O 1
ATOM 2133 N N . SER A 1 288 ? 17.795 -11.874 -13.004 1.00 87.50 288 SER A N 1
ATOM 2134 C CA . SER A 1 288 ? 17.643 -10.500 -12.527 1.00 87.50 288 SER A CA 1
ATOM 2135 C C . SER A 1 288 ? 17.329 -10.440 -11.027 1.00 87.50 288 SER A C 1
ATOM 2137 O O . SER A 1 288 ? 17.918 -9.626 -10.318 1.00 87.50 288 SER A O 1
ATOM 2139 N N . LEU A 1 289 ? 16.481 -11.336 -10.506 1.00 88.88 289 LEU A N 1
ATOM 2140 C CA . LEU A 1 289 ? 16.207 -11.413 -9.065 1.00 88.88 289 LEU A CA 1
ATOM 2141 C C . LEU A 1 289 ? 17.461 -11.794 -8.257 1.00 88.88 289 LEU A C 1
ATOM 2143 O O . LEU A 1 289 ? 17.761 -11.166 -7.245 1.00 88.88 289 LEU A O 1
ATOM 2147 N N . ARG A 1 290 ? 18.259 -12.758 -8.737 1.00 85.44 290 ARG A N 1
ATOM 2148 C CA . ARG A 1 290 ? 19.543 -13.111 -8.100 1.00 85.44 290 ARG A CA 1
ATOM 2149 C C . ARG A 1 290 ? 20.574 -11.991 -8.170 1.00 85.44 290 ARG A C 1
ATOM 2151 O O . ARG A 1 290 ? 21.397 -11.867 -7.270 1.00 85.44 290 ARG A O 1
ATOM 2158 N N . GLN A 1 291 ? 20.563 -11.192 -9.233 1.00 81.94 291 GLN A N 1
ATOM 2159 C CA . GLN A 1 291 ? 21.425 -10.017 -9.322 1.00 81.94 291 GLN A CA 1
ATOM 2160 C C . GLN A 1 291 ? 21.048 -8.984 -8.257 1.00 81.94 291 GLN A C 1
ATOM 2162 O O . GLN A 1 291 ? 21.937 -8.440 -7.609 1.00 81.94 291 GLN A O 1
ATOM 2167 N N . LEU A 1 292 ? 19.748 -8.782 -8.025 1.00 79.50 292 LEU A N 1
ATOM 2168 C CA . LEU A 1 292 ? 19.237 -7.902 -6.976 1.00 79.50 292 LEU A CA 1
ATOM 2169 C C . LEU A 1 292 ? 19.735 -8.316 -5.579 1.00 79.50 292 LEU A C 1
ATOM 2171 O O . LEU A 1 292 ? 20.087 -7.461 -4.772 1.00 79.50 292 LEU A O 1
ATOM 2175 N N . ALA A 1 293 ? 19.827 -9.625 -5.325 1.00 73.19 293 ALA A N 1
ATOM 2176 C CA . ALA A 1 293 ? 20.321 -10.193 -4.069 1.00 73.19 293 ALA A CA 1
ATOM 2177 C C . ALA A 1 293 ? 21.799 -9.908 -3.768 1.00 73.19 293 ALA A C 1
ATOM 2179 O O . ALA A 1 293 ? 22.230 -10.038 -2.627 1.00 73.19 293 ALA A O 1
ATOM 2180 N N . ARG A 1 294 ? 22.588 -9.561 -4.789 1.00 72.88 294 ARG A N 1
ATOM 2181 C CA . ARG A 1 294 ? 24.037 -9.342 -4.666 1.00 72.88 294 ARG A CA 1
ATOM 2182 C C . ARG A 1 294 ? 24.410 -7.883 -4.434 1.00 72.88 294 ARG A C 1
ATOM 2184 O O . ARG A 1 294 ? 25.596 -7.583 -4.365 1.00 72.88 294 ARG A O 1
ATOM 2191 N N . VAL A 1 295 ? 23.439 -6.974 -4.399 1.00 65.31 295 VAL A N 1
ATOM 2192 C CA . VAL A 1 295 ? 23.739 -5.548 -4.294 1.00 65.31 295 VAL A CA 1
ATOM 2193 C C . VAL A 1 295 ? 23.864 -5.125 -2.842 1.00 65.31 295 VAL A C 1
ATOM 2195 O O . VAL A 1 295 ? 22.913 -5.225 -2.071 1.00 65.31 295 VAL A O 1
ATOM 2198 N N . ASP A 1 296 ? 25.037 -4.595 -2.504 1.00 52.84 296 ASP A N 1
ATOM 2199 C CA . ASP A 1 296 ? 25.306 -3.987 -1.207 1.00 52.84 296 ASP A CA 1
ATOM 2200 C C . ASP A 1 296 ? 24.486 -2.695 -1.019 1.00 52.84 296 ASP A C 1
ATOM 2202 O O . ASP A 1 296 ? 24.462 -1.811 -1.881 1.00 52.84 296 ASP A O 1
ATOM 2206 N N . GLY A 1 297 ? 23.823 -2.571 0.135 1.00 60.50 297 GLY A N 1
ATOM 2207 C CA . GLY A 1 297 ? 23.024 -1.404 0.529 1.00 60.50 297 GLY A CA 1
ATOM 2208 C C . GLY A 1 297 ? 21.551 -1.730 0.809 1.00 60.50 297 GLY A C 1
ATOM 2209 O O . GLY A 1 297 ? 21.132 -2.883 0.710 1.00 60.50 297 GLY A O 1
ATOM 2210 N N . PRO A 1 298 ? 20.725 -0.733 1.186 1.00 67.88 298 PRO A N 1
ATOM 2211 C CA . PRO A 1 298 ? 19.305 -0.964 1.417 1.00 67.88 298 PRO A CA 1
ATOM 2212 C C . PRO A 1 298 ? 18.640 -1.404 0.109 1.00 67.88 298 PRO A C 1
ATOM 2214 O O . PRO A 1 298 ? 18.519 -0.605 -0.822 1.00 67.88 298 PRO A O 1
ATOM 2217 N N . LEU A 1 299 ? 18.173 -2.657 0.044 1.00 68.38 299 LEU A N 1
ATOM 2218 C CA . LEU A 1 299 ? 17.544 -3.259 -1.142 1.00 68.38 299 LEU A CA 1
ATOM 2219 C C . LEU A 1 299 ? 16.502 -2.337 -1.793 1.00 68.38 299 LEU A C 1
ATOM 2221 O O . LEU A 1 299 ? 16.413 -2.245 -3.014 1.00 68.38 299 LEU A O 1
ATOM 2225 N N . ARG A 1 300 ? 15.745 -1.604 -0.968 1.00 67.81 300 ARG A N 1
ATOM 2226 C CA . ARG A 1 300 ? 14.777 -0.593 -1.404 1.00 67.81 300 ARG A CA 1
ATOM 2227 C C . ARG A 1 300 ? 15.391 0.467 -2.315 1.00 67.81 300 ARG A C 1
ATOM 2229 O O . ARG A 1 300 ? 14.825 0.767 -3.360 1.00 67.81 300 ARG A O 1
ATOM 2236 N N . ASP A 1 301 ? 16.508 1.065 -1.917 1.00 71.31 301 ASP A N 1
ATOM 2237 C CA . ASP A 1 301 ? 17.104 2.176 -2.659 1.00 71.31 301 ASP A CA 1
ATOM 2238 C C . ASP A 1 301 ? 17.725 1.681 -3.967 1.00 71.31 301 ASP A C 1
ATOM 2240 O O . ASP A 1 301 ? 17.701 2.393 -4.975 1.00 71.31 301 ASP A O 1
ATOM 2244 N N . HIS A 1 302 ? 18.219 0.440 -3.973 1.00 73.06 302 HIS A N 1
ATOM 2245 C CA . HIS A 1 302 ? 18.654 -0.225 -5.191 1.00 73.06 302 HIS A CA 1
ATOM 2246 C C . HIS A 1 302 ? 17.476 -0.538 -6.125 1.00 73.06 302 HIS A C 1
ATOM 2248 O O . HIS A 1 302 ? 17.521 -0.139 -7.284 1.00 73.06 302 HIS A O 1
ATOM 2254 N N . LEU A 1 303 ? 16.395 -1.146 -5.622 1.00 73.25 303 LEU A N 1
ATOM 2255 C CA . LEU A 1 303 ? 15.171 -1.423 -6.385 1.00 73.25 303 LEU A CA 1
ATOM 2256 C C . LEU A 1 303 ? 14.590 -0.156 -7.014 1.00 73.25 303 LEU A C 1
ATOM 2258 O O . LEU A 1 303 ? 14.276 -0.147 -8.202 1.00 73.25 303 LEU A O 1
ATOM 2262 N N . VAL A 1 304 ? 14.499 0.935 -6.247 1.00 77.00 304 VAL A N 1
ATOM 2263 C CA . VAL A 1 304 ? 14.079 2.241 -6.776 1.00 77.00 304 VAL A CA 1
ATOM 2264 C C . VAL A 1 304 ? 15.039 2.713 -7.863 1.00 77.00 304 VAL A C 1
ATOM 2266 O O . VAL A 1 304 ? 14.591 3.168 -8.908 1.00 77.00 304 VAL A O 1
ATOM 2269 N N . GLY A 1 305 ? 16.350 2.577 -7.657 1.00 79.56 305 GLY A N 1
ATOM 2270 C CA . GLY A 1 305 ? 17.353 2.911 -8.666 1.00 79.56 305 GLY A CA 1
ATOM 2271 C C . GLY A 1 305 ? 17.175 2.142 -9.975 1.00 79.56 305 GLY A C 1
ATOM 2272 O O . GLY A 1 305 ? 17.109 2.764 -11.033 1.00 79.56 305 GLY A O 1
ATOM 2273 N N . VAL A 1 306 ? 17.053 0.816 -9.899 1.00 76.94 306 VAL A N 1
ATOM 2274 C CA . VAL A 1 306 ? 16.848 -0.073 -11.054 1.00 76.94 306 VAL A CA 1
ATOM 2275 C C . VAL A 1 306 ? 15.558 0.282 -11.784 1.00 76.94 306 VAL A C 1
ATOM 2277 O O . VAL A 1 306 ? 15.542 0.384 -13.008 1.00 76.94 306 VAL A O 1
ATOM 2280 N N . LEU A 1 307 ? 14.484 0.541 -11.041 1.00 77.25 307 LEU A N 1
ATOM 2281 C CA . LEU A 1 307 ? 13.205 0.926 -11.624 1.00 77.25 307 LEU A CA 1
ATOM 2282 C C . LEU A 1 307 ? 13.277 2.259 -12.341 1.00 77.25 307 LEU A C 1
ATOM 2284 O O . LEU A 1 307 ? 12.865 2.331 -13.490 1.00 77.25 307 LEU A O 1
ATOM 2288 N N . LEU A 1 308 ? 13.842 3.288 -11.708 1.00 83.88 308 LEU A N 1
ATOM 2289 C CA . LEU A 1 308 ? 14.006 4.600 -12.335 1.00 83.88 308 LEU A CA 1
ATOM 2290 C C . LEU A 1 308 ? 14.881 4.533 -13.594 1.00 83.88 308 LEU A C 1
ATOM 2292 O O . LEU A 1 308 ? 14.621 5.263 -14.550 1.00 83.88 308 LEU A O 1
ATOM 2296 N N . GLN A 1 309 ? 15.893 3.661 -13.612 1.00 83.31 309 GLN A N 1
ATOM 2297 C CA . GLN A 1 309 ? 16.730 3.419 -14.791 1.00 83.31 309 GLN A CA 1
ATOM 2298 C C . GLN A 1 309 ? 15.968 2.717 -15.919 1.00 83.31 309 GLN A C 1
ATOM 2300 O O . GLN A 1 309 ? 16.201 3.038 -17.081 1.00 83.31 309 GLN A O 1
ATOM 2305 N N . ALA A 1 310 ? 15.054 1.804 -15.581 1.00 79.69 310 ALA A N 1
ATOM 2306 C CA . ALA A 1 310 ? 14.222 1.086 -16.542 1.00 79.69 310 ALA A CA 1
ATOM 2307 C C . ALA A 1 310 ? 13.074 1.931 -17.128 1.00 79.69 310 ALA A C 1
ATOM 2309 O O . ALA A 1 310 ? 12.486 1.523 -18.127 1.00 79.69 310 ALA A O 1
ATOM 2310 N N . LEU A 1 311 ? 12.746 3.084 -16.526 1.00 82.31 311 LEU A N 1
ATOM 2311 C CA . LEU A 1 311 ? 11.744 4.010 -17.062 1.00 82.31 311 LEU A CA 1
ATOM 2312 C C . LEU A 1 311 ? 12.257 4.732 -18.313 1.00 82.31 311 LEU A C 1
ATOM 2314 O O . LEU A 1 311 ? 13.393 5.233 -18.325 1.00 82.31 311 LEU A O 1
ATOM 2318 N N . HIS A 1 312 ? 11.379 4.861 -19.311 1.00 85.38 312 HIS A N 1
ATOM 2319 C CA . HIS A 1 312 ? 11.557 5.773 -20.441 1.00 85.38 312 HIS A CA 1
ATOM 2320 C C . HIS A 1 312 ? 11.661 7.229 -19.958 1.00 85.38 312 HIS A C 1
ATOM 2322 O O . HIS A 1 312 ? 11.335 7.543 -18.812 1.00 85.38 312 HIS A O 1
ATOM 2328 N N . HIS A 1 313 ? 12.148 8.126 -20.822 1.00 86.62 313 HIS A N 1
ATOM 2329 C CA . HIS A 1 313 ? 12.358 9.530 -20.459 1.00 86.62 313 HIS A CA 1
ATOM 2330 C C . HIS A 1 313 ? 11.076 10.180 -19.919 1.00 86.62 313 HIS A C 1
ATOM 2332 O O . HIS A 1 313 ? 11.102 10.745 -18.827 1.00 86.62 313 HIS A O 1
ATOM 2338 N N . ASP A 1 314 ? 9.957 9.981 -20.613 1.00 86.31 314 ASP A N 1
ATOM 2339 C CA . ASP A 1 314 ? 8.672 10.596 -20.268 1.00 86.31 314 ASP A CA 1
ATOM 2340 C C . ASP A 1 314 ? 8.086 9.992 -18.982 1.00 86.31 314 ASP A C 1
ATOM 2342 O O . ASP A 1 314 ? 7.665 10.713 -18.080 1.00 86.31 314 ASP A O 1
ATOM 2346 N N . GLU A 1 315 ? 8.178 8.664 -18.808 1.00 87.62 315 GLU A N 1
ATOM 2347 C CA . GLU A 1 315 ? 7.804 7.984 -17.556 1.00 87.62 315 GLU A CA 1
ATOM 2348 C C . GLU A 1 315 ? 8.626 8.507 -16.363 1.00 87.62 315 GLU A C 1
ATOM 2350 O O . GLU A 1 315 ? 8.115 8.657 -15.249 1.00 87.62 315 GLU A O 1
ATOM 2355 N N . ARG A 1 316 ? 9.918 8.773 -16.577 1.00 90.19 316 ARG A N 1
ATOM 2356 C CA . ARG A 1 316 ? 10.824 9.281 -15.544 1.00 90.19 316 ARG A CA 1
ATOM 2357 C C . ARG A 1 316 ? 10.511 10.729 -15.194 1.00 90.19 316 ARG A C 1
ATOM 2359 O O . ARG A 1 316 ? 10.534 11.065 -14.011 1.00 90.19 316 ARG A O 1
ATOM 2366 N N . GLU A 1 317 ? 10.213 11.557 -16.188 1.00 90.88 317 GLU A N 1
ATOM 2367 C CA . GLU A 1 317 ? 9.818 12.951 -15.997 1.00 90.88 317 GLU A CA 1
ATOM 2368 C C . GLU A 1 317 ? 8.481 13.054 -15.255 1.00 90.88 317 GLU A C 1
ATOM 2370 O O . GLU A 1 317 ? 8.357 13.796 -14.275 1.00 90.88 317 GLU A O 1
ATOM 2375 N N . PHE A 1 318 ? 7.522 12.206 -15.622 1.00 91.00 318 PHE A N 1
ATOM 2376 C CA . PHE A 1 318 ? 6.262 12.058 -14.908 1.00 91.00 318 PHE A CA 1
ATOM 2377 C C . PHE A 1 318 ? 6.470 11.696 -13.437 1.00 91.00 318 PHE A C 1
ATOM 2379 O O . PHE A 1 318 ? 5.968 12.377 -12.541 1.00 91.00 318 PHE A O 1
ATOM 2386 N N . VAL A 1 319 ? 7.250 10.646 -13.163 1.00 91.69 319 VAL A N 1
ATOM 2387 C CA . VAL A 1 319 ? 7.554 10.206 -11.793 1.00 91.69 319 VAL A CA 1
ATOM 2388 C C . VAL A 1 319 ? 8.304 11.286 -11.015 1.00 91.69 319 VAL A C 1
ATOM 2390 O O . VAL A 1 319 ? 8.020 11.482 -9.830 1.00 91.69 319 VAL A O 1
ATOM 2393 N N . ARG A 1 320 ? 9.224 12.005 -11.672 1.00 94.44 320 ARG A N 1
ATOM 2394 C CA . ARG A 1 320 ? 9.975 13.124 -11.093 1.00 94.44 320 ARG A CA 1
ATOM 2395 C C . ARG A 1 320 ? 9.025 14.203 -10.586 1.00 94.44 320 ARG A C 1
ATOM 2397 O O . ARG A 1 320 ? 9.096 14.549 -9.411 1.00 94.44 320 ARG A O 1
ATOM 2404 N N . ARG A 1 321 ? 8.096 14.680 -11.418 1.00 94.56 321 ARG A N 1
ATOM 2405 C CA . ARG A 1 321 ? 7.101 15.699 -11.034 1.00 94.56 321 ARG A CA 1
ATOM 2406 C C . ARG A 1 321 ? 6.110 15.178 -9.993 1.00 94.56 321 ARG A C 1
ATOM 2408 O O . ARG A 1 321 ? 5.908 15.804 -8.951 1.00 94.56 321 ARG A O 1
ATOM 2415 N N . LEU A 1 322 ? 5.556 13.986 -10.217 1.00 93.44 322 LEU A N 1
ATOM 2416 C CA . LEU A 1 322 ? 4.554 13.371 -9.345 1.00 93.44 322 LEU A CA 1
ATOM 2417 C C . LEU A 1 322 ? 5.076 13.107 -7.925 1.00 93.44 322 LEU A C 1
ATOM 2419 O O . LEU A 1 322 ? 4.312 13.170 -6.962 1.00 93.44 322 LEU A O 1
ATOM 2423 N N . ALA A 1 323 ? 6.378 12.861 -7.753 1.00 93.75 323 ALA A N 1
ATOM 2424 C CA . ALA A 1 323 ? 6.984 12.698 -6.433 1.00 93.75 323 ALA A CA 1
ATOM 2425 C C . ALA A 1 323 ? 6.872 13.957 -5.549 1.00 93.75 323 ALA A C 1
ATOM 2427 O O . ALA A 1 323 ? 7.011 13.862 -4.329 1.00 93.75 323 ALA A O 1
ATOM 2428 N N . HIS A 1 324 ? 6.596 15.134 -6.112 1.00 94.19 324 HIS A N 1
ATOM 2429 C CA . HIS A 1 324 ? 6.403 16.369 -5.346 1.00 94.19 324 HIS A CA 1
ATOM 2430 C C . HIS A 1 324 ? 4.935 16.701 -5.065 1.00 94.19 324 HIS A C 1
ATOM 2432 O O . HIS A 1 324 ? 4.661 17.589 -4.262 1.00 94.19 324 HIS A O 1
ATOM 2438 N N . LEU A 1 325 ? 3.998 15.953 -5.646 1.00 92.31 325 LEU A N 1
ATOM 2439 C CA . LEU A 1 325 ? 2.563 16.183 -5.516 1.00 92.31 325 LEU A CA 1
ATOM 2440 C C . LEU A 1 325 ? 1.919 15.175 -4.558 1.00 92.31 325 LEU A C 1
ATOM 2442 O O . LEU A 1 325 ? 2.423 14.056 -4.400 1.00 92.31 325 LEU A O 1
ATOM 2446 N N . PRO A 1 326 ? 0.809 15.508 -3.877 1.00 88.69 326 PRO A N 1
ATOM 2447 C CA . PRO A 1 326 ? -0.024 14.479 -3.254 1.00 88.69 326 PRO A CA 1
ATOM 2448 C C . PRO A 1 326 ? -0.574 13.519 -4.326 1.00 88.69 326 PRO A C 1
ATOM 2450 O O . PRO A 1 326 ? -0.338 13.691 -5.517 1.00 88.69 326 PRO A O 1
ATOM 2453 N N . ALA A 1 327 ? -1.287 12.469 -3.918 1.00 85.94 327 ALA A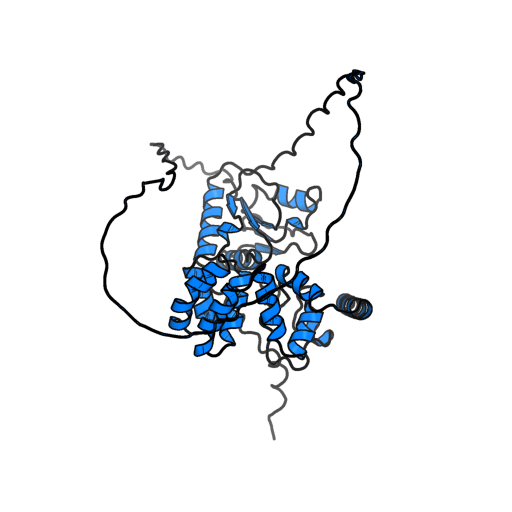 N 1
ATOM 2454 C CA . ALA A 1 327 ? -1.952 11.600 -4.890 1.00 85.94 327 ALA A CA 1
ATOM 2455 C C . ALA A 1 327 ? -2.926 12.422 -5.745 1.00 85.94 327 ALA A C 1
ATOM 2457 O O . ALA A 1 327 ? -3.715 13.176 -5.172 1.00 85.94 327 ALA A O 1
ATOM 2458 N N . ILE A 1 328 ? -2.900 12.258 -7.065 1.00 89.62 328 ILE A N 1
ATOM 2459 C CA . ILE A 1 328 ? -3.710 13.012 -8.035 1.00 89.62 328 ILE A CA 1
ATOM 2460 C C . ILE A 1 328 ? -4.584 12.066 -8.857 1.00 89.62 328 ILE A C 1
ATOM 2462 O O . ILE A 1 328 ? -4.291 10.876 -8.942 1.00 89.62 328 ILE A O 1
ATOM 2466 N N . ASP A 1 329 ? -5.677 12.568 -9.422 1.00 88.25 329 ASP A N 1
ATOM 2467 C CA . ASP A 1 329 ? -6.473 11.836 -10.416 1.00 88.25 329 ASP A CA 1
ATOM 2468 C C . ASP A 1 329 ? -6.018 12.177 -11.841 1.00 88.25 329 ASP A C 1
ATOM 2470 O O . ASP A 1 329 ? -5.165 13.042 -12.047 1.00 88.25 329 ASP A O 1
ATOM 2474 N N . ALA A 1 330 ? -6.583 11.471 -12.823 1.00 84.31 330 ALA A N 1
ATOM 2475 C CA . ALA A 1 330 ? -6.261 11.671 -14.233 1.00 84.31 330 ALA A CA 1
ATOM 2476 C C . ALA A 1 330 ? -6.553 13.107 -14.702 1.00 84.31 330 ALA A C 1
ATOM 2478 O O . ALA A 1 33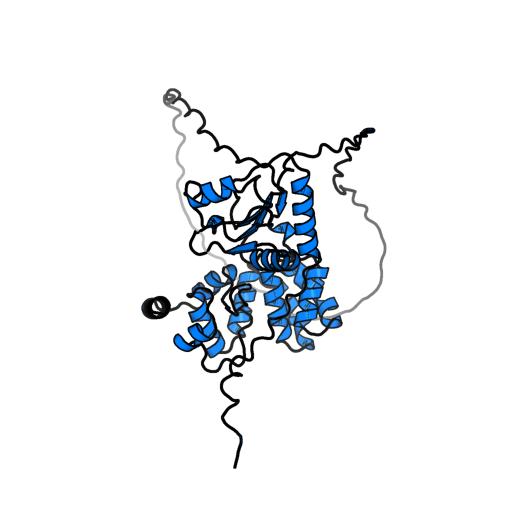0 ? -5.738 13.687 -15.406 1.00 84.31 330 ALA A O 1
ATOM 2479 N N . ALA A 1 331 ? -7.660 13.712 -14.255 1.00 85.62 331 ALA A N 1
ATOM 2480 C CA . ALA A 1 331 ? -8.024 15.077 -14.639 1.00 85.62 331 ALA A CA 1
ATOM 2481 C C . ALA A 1 331 ? -7.011 16.111 -14.127 1.00 85.62 331 ALA A C 1
ATOM 2483 O O . ALA A 1 331 ? -6.601 17.003 -14.864 1.00 85.62 331 ALA A O 1
ATOM 2484 N N . THR A 1 332 ? -6.563 15.959 -12.880 1.00 88.19 332 THR A N 1
ATOM 2485 C CA . THR A 1 332 ? -5.508 16.798 -12.303 1.00 88.19 332 THR A CA 1
ATOM 2486 C C . THR A 1 332 ? -4.178 16.586 -13.029 1.00 88.19 332 THR A C 1
ATOM 2488 O O . THR A 1 332 ? -3.429 17.535 -13.238 1.00 88.19 332 THR A O 1
ATOM 2491 N N . ALA A 1 333 ? -3.859 15.346 -13.410 1.00 87.38 333 ALA A N 1
ATOM 2492 C CA . ALA A 1 333 ? -2.632 15.050 -14.140 1.00 87.38 333 ALA A CA 1
ATOM 2493 C C . ALA A 1 333 ? -2.627 15.665 -15.548 1.00 87.38 333 ALA A C 1
ATOM 2495 O O . ALA A 1 333 ? -1.605 16.218 -15.946 1.00 87.38 333 ALA A O 1
ATOM 2496 N N . ASP A 1 334 ? -3.761 15.633 -16.254 1.00 85.94 334 ASP A N 1
ATOM 2497 C CA . ASP A 1 334 ? -3.937 16.303 -17.547 1.00 85.94 334 ASP A CA 1
ATOM 2498 C C . ASP A 1 334 ? -3.818 17.830 -17.403 1.00 85.94 334 ASP A C 1
ATOM 2500 O O . ASP A 1 334 ? -3.134 18.480 -18.187 1.00 85.94 334 ASP A O 1
ATOM 2504 N N . ALA A 1 335 ? -4.426 18.414 -16.365 1.00 86.44 335 ALA A N 1
ATOM 2505 C CA . ALA A 1 335 ? -4.357 19.855 -16.111 1.00 86.44 335 ALA A CA 1
ATOM 2506 C C . ALA A 1 335 ? -2.942 20.349 -15.752 1.00 86.44 335 ALA A C 1
ATOM 2508 O O . ALA A 1 335 ? -2.610 21.508 -15.995 1.00 86.44 335 ALA A O 1
ATOM 2509 N N . LEU A 1 336 ? -2.111 19.470 -15.186 1.00 86.44 336 LEU A N 1
ATOM 2510 C CA . LEU A 1 336 ? -0.704 19.732 -14.876 1.00 86.44 336 LEU A CA 1
ATOM 2511 C C . LEU A 1 336 ? 0.255 19.366 -16.012 1.00 86.44 336 LEU A C 1
ATOM 2513 O O . LEU A 1 336 ? 1.469 19.449 -15.811 1.00 86.44 336 LEU A O 1
ATOM 2517 N N . ASP A 1 337 ? -0.271 18.942 -17.163 1.00 86.38 337 ASP A N 1
ATOM 2518 C CA . ASP A 1 337 ? 0.522 18.534 -18.321 1.00 86.38 337 ASP A CA 1
ATOM 2519 C C . ASP A 1 337 ? 1.547 17.440 -17.963 1.00 86.38 337 ASP A C 1
ATOM 2521 O O . ASP A 1 337 ? 2.742 17.506 -18.252 1.00 86.38 337 ASP A O 1
ATOM 2525 N N . LEU A 1 338 ? 1.082 16.450 -17.193 1.00 82.12 338 LEU A N 1
ATOM 2526 C CA . LEU A 1 338 ? 1.895 15.325 -16.728 1.00 82.12 338 LEU A CA 1
ATOM 2527 C C . LEU A 1 338 ? 1.736 14.081 -17.613 1.00 82.12 338 LEU A C 1
ATOM 2529 O O . LEU A 1 338 ? 2.488 13.124 -17.459 1.00 82.12 338 LEU A O 1
ATOM 2533 N N . THR A 1 339 ? 0.734 14.041 -18.486 1.00 66.69 339 THR A N 1
ATOM 2534 C CA . THR A 1 339 ? 0.241 12.802 -19.105 1.00 66.69 339 THR A CA 1
ATOM 2535 C C . THR A 1 339 ? 0.626 12.624 -20.569 1.00 66.69 339 THR A C 1
ATOM 2537 O O . THR A 1 339 ? 0.217 11.619 -21.158 1.00 66.69 339 THR A O 1
ATOM 2540 N N . GLU A 1 340 ? 1.408 13.534 -21.161 1.00 58.91 340 GLU A N 1
ATOM 2541 C CA . GLU A 1 340 ? 1.816 13.399 -22.563 1.00 58.91 340 GLU A CA 1
ATOM 2542 C C . GLU A 1 340 ? 2.536 12.050 -22.793 1.00 58.91 340 GLU A C 1
ATOM 2544 O O . GLU A 1 340 ? 3.527 11.715 -22.146 1.00 58.91 340 GLU A O 1
ATOM 2549 N N . ASP A 1 341 ? 1.956 11.238 -23.684 1.00 61.56 341 ASP A N 1
ATOM 2550 C CA . ASP A 1 341 ? 2.491 9.987 -24.241 1.00 61.56 341 ASP A CA 1
ATOM 2551 C C . ASP A 1 341 ? 2.803 8.805 -23.300 1.00 61.56 341 ASP A C 1
ATOM 2553 O O . ASP A 1 341 ? 3.468 7.839 -23.689 1.00 61.56 341 ASP A O 1
ATOM 2557 N N . LEU A 1 342 ? 2.227 8.763 -22.097 1.00 59.09 342 LEU A N 1
ATOM 2558 C CA . LEU A 1 342 ? 2.341 7.571 -21.249 1.00 59.09 342 LEU A CA 1
ATOM 2559 C C . LEU A 1 342 ? 1.397 6.450 -21.724 1.00 59.09 342 LEU A C 1
ATOM 2561 O O . LEU A 1 342 ? 0.191 6.483 -21.489 1.00 59.09 342 LEU A O 1
ATOM 2565 N N . GLY A 1 343 ? 1.949 5.388 -22.325 1.00 61.44 343 GLY A N 1
ATOM 2566 C CA . GLY A 1 343 ? 1.212 4.160 -22.688 1.00 61.44 343 GLY A CA 1
ATOM 2567 C C . GLY A 1 343 ? 0.644 3.360 -21.496 1.00 61.44 343 GLY A C 1
ATOM 2568 O O . GLY A 1 343 ? 0.006 2.326 -21.691 1.00 61.44 343 GLY A O 1
ATOM 2569 N N . GLY A 1 344 ? 0.887 3.821 -20.263 1.00 75.56 344 GLY A N 1
ATOM 2570 C CA . GLY A 1 344 ? 0.413 3.261 -18.998 1.00 75.56 344 GLY A CA 1
ATOM 2571 C C . GLY A 1 344 ? 1.074 3.947 -17.794 1.00 75.56 344 GLY A C 1
ATOM 2572 O O . GLY A 1 344 ? 2.039 4.694 -17.948 1.00 75.56 344 GLY A O 1
ATOM 2573 N N . LEU A 1 345 ? 0.570 3.697 -16.578 1.00 78.25 345 LEU A N 1
ATOM 2574 C CA . LEU A 1 345 ? 1.206 4.216 -15.360 1.00 78.25 345 LEU A CA 1
ATOM 2575 C C . LEU A 1 345 ? 2.559 3.524 -15.118 1.00 78.25 345 LEU A C 1
ATOM 2577 O O . LEU A 1 345 ? 2.621 2.289 -15.165 1.00 78.25 345 LEU A O 1
ATOM 2581 N N . PRO A 1 346 ? 3.627 4.275 -14.786 1.00 81.81 346 PRO A N 1
ATOM 2582 C CA . PRO A 1 346 ? 4.898 3.671 -14.414 1.00 81.81 346 PRO A CA 1
ATOM 2583 C C . PRO A 1 346 ? 4.750 2.753 -13.186 1.00 81.81 346 PRO A C 1
ATOM 2585 O O . PRO A 1 346 ? 4.006 3.096 -12.270 1.00 81.81 346 PRO A O 1
ATOM 2588 N N . PRO A 1 347 ? 5.506 1.642 -13.077 1.00 70.62 347 PRO A N 1
ATOM 2589 C CA . PRO A 1 347 ? 5.387 0.659 -11.986 1.00 70.62 347 PRO A CA 1
ATOM 2590 C C . PRO A 1 347 ? 5.563 1.227 -10.574 1.00 70.62 347 PRO A C 1
ATOM 2592 O O . PRO A 1 347 ? 5.121 0.636 -9.593 1.00 70.62 347 PRO A O 1
ATOM 2595 N N . ILE A 1 348 ? 6.244 2.368 -10.467 1.00 80.38 348 ILE A N 1
ATOM 2596 C CA . ILE A 1 348 ? 6.501 3.063 -9.205 1.00 80.38 348 ILE A CA 1
ATOM 2597 C C . ILE A 1 348 ? 5.342 3.979 -8.779 1.00 80.38 348 ILE A C 1
ATOM 2599 O O . ILE A 1 348 ? 5.323 4.477 -7.651 1.00 80.38 348 ILE A O 1
ATOM 2603 N N . VAL A 1 349 ? 4.377 4.194 -9.673 1.00 82.50 349 VAL A N 1
ATOM 2604 C CA . VAL A 1 349 ? 3.152 4.954 -9.441 1.00 82.50 349 VAL A CA 1
ATOM 2605 C C . VAL A 1 349 ? 2.042 3.967 -9.137 1.00 82.50 349 VAL A C 1
ATOM 2607 O O . VAL A 1 349 ? 1.646 3.167 -9.980 1.00 82.50 349 VAL A O 1
ATOM 2610 N N . LEU A 1 350 ? 1.548 4.012 -7.904 1.00 75.19 350 LEU A N 1
ATOM 2611 C CA . LEU A 1 350 ? 0.541 3.073 -7.432 1.00 75.19 350 LEU A CA 1
ATOM 2612 C C . LEU A 1 350 ? -0.817 3.770 -7.308 1.00 75.19 350 LEU A C 1
ATOM 2614 O O . LEU A 1 350 ? -0.870 4.947 -6.930 1.00 75.19 350 LEU A O 1
ATOM 2618 N N . PRO A 1 351 ? -1.926 3.059 -7.584 1.00 69.25 351 PRO A N 1
ATOM 2619 C CA . PRO A 1 351 ? -3.251 3.568 -7.277 1.00 69.25 351 PRO A CA 1
ATOM 2620 C C . PRO A 1 351 ? -3.379 3.802 -5.770 1.00 69.25 351 PRO A C 1
ATOM 2622 O O . PRO A 1 351 ? -2.984 2.970 -4.948 1.00 69.25 351 PRO A O 1
ATOM 2625 N N . VAL A 1 352 ? -3.956 4.944 -5.409 1.00 71.62 352 VAL A N 1
ATOM 2626 C CA . VAL A 1 352 ? -4.334 5.259 -4.036 1.00 71.62 352 VAL A CA 1
ATOM 2627 C C . VAL A 1 352 ? -5.781 4.847 -3.863 1.00 71.62 352 VAL A C 1
ATOM 2629 O O . VAL A 1 352 ? -6.715 5.510 -4.319 1.00 71.62 352 VAL A O 1
ATOM 2632 N N . TYR A 1 353 ? -5.950 3.690 -3.235 1.00 58.94 353 TYR A N 1
ATOM 2633 C CA . TYR A 1 353 ? -7.261 3.108 -3.019 1.00 58.94 353 TYR A CA 1
ATOM 2634 C C . TYR A 1 353 ? -8.147 4.036 -2.164 1.00 58.94 353 TYR A C 1
ATOM 2636 O O . TYR A 1 353 ? -7.669 4.776 -1.300 1.00 58.94 353 TYR A O 1
ATOM 2644 N N . GLY A 1 354 ? -9.449 4.026 -2.470 1.00 55.00 354 GLY A N 1
ATOM 2645 C CA . GLY A 1 354 ? -10.473 4.758 -1.711 1.00 55.00 354 GLY A CA 1
ATOM 2646 C C . GLY A 1 354 ? -10.704 6.187 -2.199 1.00 55.00 354 GLY A C 1
ATOM 2647 O O . GLY A 1 354 ? -11.660 6.829 -1.782 1.00 55.00 354 GLY A O 1
ATOM 2648 N N . LYS A 1 355 ? -9.888 6.665 -3.145 1.00 57.31 355 LYS A N 1
ATOM 2649 C CA . LYS A 1 355 ? -9.984 8.022 -3.687 1.00 57.31 355 LYS A CA 1
ATOM 2650 C C . LYS A 1 355 ? -10.268 8.052 -5.183 1.00 57.31 355 LYS A C 1
ATOM 2652 O O . LYS A 1 355 ? -9.479 8.586 -5.950 1.00 57.31 355 LYS A O 1
ATOM 2657 N N . GLY A 1 356 ? -11.365 7.437 -5.620 1.00 64.94 356 GLY A N 1
ATOM 2658 C CA . GLY A 1 356 ? -11.943 7.710 -6.945 1.00 64.94 356 GLY A CA 1
ATOM 2659 C C . GLY A 1 356 ? -11.011 7.560 -8.161 1.00 64.94 356 GLY A C 1
ATOM 2660 O O . GLY A 1 356 ? -11.192 8.275 -9.137 1.00 64.94 356 GLY A O 1
ATOM 2661 N N . G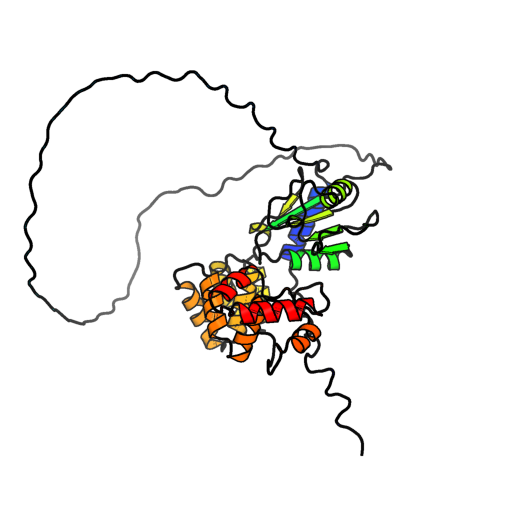LY A 1 357 ? -10.021 6.659 -8.122 1.00 75.62 357 GLY A N 1
ATOM 2662 C CA . GLY A 1 357 ? -9.074 6.463 -9.231 1.00 75.62 357 GLY A CA 1
ATOM 2663 C C . GLY A 1 357 ? -7.809 7.327 -9.176 1.00 75.62 357 GLY A C 1
ATOM 2664 O O . GLY A 1 357 ? -7.094 7.410 -10.172 1.00 75.62 357 GLY A O 1
ATOM 2665 N N . ARG A 1 358 ? -7.506 7.947 -8.030 1.00 83.81 358 ARG A N 1
ATOM 2666 C CA . ARG A 1 358 ? -6.235 8.649 -7.811 1.00 83.81 358 ARG A CA 1
ATOM 2667 C C . ARG A 1 358 ? -5.047 7.692 -7.771 1.00 83.81 358 ARG A C 1
ATOM 2669 O O . ARG A 1 358 ? -5.166 6.535 -7.368 1.00 83.81 358 ARG A O 1
ATOM 2676 N N . TYR A 1 359 ? -3.879 8.208 -8.113 1.00 83.00 359 TYR A N 1
ATOM 2677 C CA . TYR A 1 359 ? -2.603 7.509 -8.068 1.00 83.00 359 TYR A CA 1
ATOM 2678 C C . TYR A 1 359 ? -1.495 8.443 -7.582 1.00 83.00 359 TYR A C 1
ATOM 2680 O O . TYR A 1 359 ? -1.631 9.667 -7.557 1.00 83.00 359 TYR A O 1
ATOM 2688 N N . GLY A 1 360 ? -0.384 7.866 -7.140 1.00 87.12 360 GLY A N 1
ATOM 2689 C CA . GLY A 1 360 ? 0.745 8.644 -6.659 1.00 87.12 360 GLY A CA 1
ATOM 2690 C C . GLY A 1 360 ? 1.975 7.795 -6.398 1.00 87.12 360 GLY A C 1
ATOM 2691 O O . GLY A 1 360 ? 1.927 6.565 -6.393 1.00 87.12 360 GLY A O 1
ATOM 2692 N N . VAL A 1 361 ? 3.089 8.476 -6.143 1.00 86.19 361 VAL A N 1
ATOM 2693 C CA . VAL A 1 361 ? 4.310 7.825 -5.670 1.00 86.19 361 VAL A CA 1
ATOM 2694 C C . VAL A 1 361 ? 4.144 7.484 -4.183 1.00 86.19 361 VAL A C 1
ATOM 2696 O O . VAL A 1 361 ? 3.908 8.403 -3.380 1.00 86.19 361 VAL A O 1
ATOM 2699 N N . PRO A 1 362 ? 4.296 6.204 -3.788 1.00 77.12 362 PRO A N 1
ATOM 2700 C CA . PRO A 1 362 ? 4.277 5.801 -2.390 1.00 77.12 362 PRO A CA 1
ATOM 2701 C C . PRO A 1 362 ? 5.306 6.586 -1.584 1.00 77.12 362 PRO A C 1
ATOM 2703 O O . PRO A 1 362 ? 6.455 6.753 -1.993 1.00 77.12 362 PRO A O 1
ATOM 2706 N N . GLU A 1 363 ? 4.916 7.044 -0.402 1.00 76.00 363 GLU A N 1
ATOM 2707 C CA . GLU A 1 363 ? 5.757 7.921 0.410 1.00 76.00 363 GLU A CA 1
ATOM 2708 C C . GLU A 1 363 ? 7.142 7.346 0.807 1.00 76.00 363 GLU A C 1
ATOM 2710 O O . GLU A 1 363 ? 8.085 8.138 0.827 1.00 76.00 363 GLU A O 1
ATOM 2715 N N . PRO A 1 364 ? 7.371 6.020 0.967 1.00 67.81 364 PRO A N 1
ATOM 2716 C CA . PRO A 1 364 ? 8.728 5.493 1.164 1.00 67.81 364 PRO A CA 1
ATOM 2717 C C . PRO A 1 364 ? 9.636 5.700 -0.049 1.00 67.81 364 PRO A C 1
ATOM 2719 O O . PRO A 1 364 ? 10.848 5.807 0.105 1.00 67.81 364 PRO A O 1
ATOM 2722 N N . LEU A 1 365 ? 9.058 5.713 -1.253 1.00 78.06 365 LEU A N 1
ATOM 2723 C CA . LEU A 1 365 ? 9.790 5.852 -2.514 1.00 78.06 365 LEU A CA 1
ATOM 2724 C C . LEU A 1 365 ? 9.961 7.324 -2.880 1.00 78.06 365 LEU A C 1
ATOM 2726 O O . LEU A 1 365 ? 10.937 7.694 -3.522 1.00 78.06 365 LEU A O 1
ATOM 2730 N N . ARG A 1 366 ? 9.033 8.169 -2.423 1.00 85.69 366 ARG A N 1
ATOM 2731 C CA . ARG A 1 366 ? 9.000 9.603 -2.693 1.00 85.69 366 ARG A CA 1
ATOM 2732 C C . ARG A 1 366 ? 10.318 10.290 -2.349 1.00 85.69 366 ARG A C 1
ATOM 2734 O O . ARG A 1 366 ? 10.886 10.946 -3.211 1.00 85.69 366 ARG A O 1
ATOM 2741 N N . LYS A 1 367 ? 10.835 10.099 -1.130 1.00 83.88 367 LYS A N 1
ATOM 2742 C CA . LYS A 1 367 ? 12.097 10.725 -0.698 1.00 83.88 367 LYS A CA 1
ATOM 2743 C C . LYS A 1 367 ? 13.278 10.273 -1.563 1.00 83.88 367 LYS A C 1
ATOM 2745 O O . LYS A 1 367 ? 14.060 11.105 -2.010 1.00 83.88 367 LYS A O 1
ATOM 2750 N N . THR A 1 368 ? 13.375 8.973 -1.840 1.00 85.12 368 THR A N 1
ATOM 2751 C CA . THR A 1 368 ? 14.441 8.412 -2.681 1.00 85.12 368 THR A CA 1
ATOM 2752 C C . THR A 1 368 ? 14.355 8.933 -4.120 1.00 85.12 368 THR A C 1
ATOM 2754 O O . THR A 1 368 ? 15.381 9.269 -4.708 1.00 85.12 368 THR A O 1
ATOM 2757 N N . ILE A 1 369 ? 13.147 9.062 -4.683 1.00 88.88 369 ILE A N 1
ATOM 2758 C CA . ILE A 1 369 ? 12.933 9.639 -6.017 1.00 88.88 369 ILE A CA 1
ATOM 2759 C C . ILE A 1 369 ? 13.334 11.113 -6.039 1.00 88.88 369 ILE A C 1
ATOM 2761 O O . ILE A 1 369 ? 14.120 11.492 -6.894 1.00 88.88 369 ILE A O 1
ATOM 2765 N N . GLN A 1 370 ? 12.873 11.924 -5.083 1.00 92.62 370 GLN A N 1
ATOM 2766 C CA . GLN A 1 370 ? 13.207 13.353 -5.006 1.00 92.62 370 GLN A CA 1
ATOM 2767 C C . GLN A 1 370 ? 14.720 13.600 -4.894 1.00 92.62 370 GLN A C 1
ATOM 2769 O O . GLN A 1 370 ? 15.234 14.575 -5.431 1.00 92.62 370 GLN A O 1
ATOM 2774 N N . GLN A 1 371 ? 15.443 12.713 -4.205 1.00 89.00 371 GLN A N 1
ATOM 2775 C CA . GLN A 1 371 ? 16.901 12.784 -4.090 1.00 89.00 371 GLN A CA 1
ATOM 2776 C C . GLN A 1 371 ? 17.617 12.399 -5.390 1.00 89.00 371 GLN A C 1
ATOM 2778 O O . GLN A 1 371 ? 18.637 12.993 -5.725 1.00 89.00 371 GLN A O 1
ATOM 2783 N N . ARG A 1 372 ? 17.109 11.393 -6.113 1.00 89.69 372 ARG A N 1
ATOM 2784 C CA . ARG A 1 372 ? 17.735 10.876 -7.343 1.00 89.69 372 ARG A CA 1
ATOM 2785 C C . ARG A 1 372 ? 17.334 11.644 -8.601 1.00 89.69 372 ARG A C 1
ATOM 2787 O O . ARG A 1 372 ? 18.102 11.678 -9.555 1.00 89.69 372 ARG A O 1
ATOM 2794 N N . LEU A 1 373 ? 16.144 12.230 -8.603 1.00 92.44 373 LEU A N 1
ATOM 2795 C CA . LEU A 1 373 ? 15.552 13.008 -9.686 1.00 92.44 373 LEU A CA 1
ATOM 2796 C C . LEU A 1 373 ? 15.072 14.349 -9.109 1.00 92.44 373 LEU A C 1
ATOM 2798 O O . LEU A 1 373 ? 13.873 14.538 -8.912 1.00 92.44 373 LEU A O 1
ATOM 2802 N N . PRO A 1 374 ? 15.985 15.273 -8.772 1.00 94.50 374 PRO A N 1
ATOM 2803 C CA . PRO A 1 374 ? 15.587 16.553 -8.207 1.00 94.50 374 PRO A CA 1
ATOM 2804 C C . PRO A 1 374 ? 14.850 17.423 -9.240 1.00 94.50 374 PRO A C 1
ATOM 2806 O O . PRO A 1 374 ? 15.213 17.476 -10.419 1.00 94.50 374 PRO A O 1
ATOM 2809 N N . LEU A 1 375 ? 13.825 18.145 -8.780 1.00 94.38 375 LEU A N 1
ATOM 2810 C CA . LEU A 1 375 ? 13.269 19.302 -9.488 1.00 94.38 375 LEU A CA 1
ATOM 2811 C C . LEU A 1 375 ? 14.064 20.553 -9.121 1.00 94.38 375 LEU A C 1
ATOM 2813 O O . LEU A 1 375 ? 14.426 20.745 -7.955 1.00 94.38 375 LEU A O 1
ATOM 2817 N N . ALA A 1 376 ? 14.281 21.434 -10.098 1.00 96.31 376 ALA A N 1
ATOM 2818 C CA . ALA A 1 376 ? 14.772 22.773 -9.801 1.00 96.31 376 ALA A CA 1
ATOM 2819 C C . ALA A 1 376 ? 13.766 23.497 -8.888 1.00 96.31 376 ALA A C 1
ATOM 2821 O O . ALA A 1 376 ? 12.557 23.318 -9.023 1.00 96.31 376 ALA A O 1
ATOM 2822 N N . GLU A 1 377 ? 14.243 24.334 -7.964 1.00 95.19 377 GLU A N 1
ATOM 2823 C CA . GLU A 1 377 ? 13.380 25.017 -6.984 1.00 95.19 377 GLU A CA 1
ATOM 2824 C C . GLU A 1 377 ? 12.241 25.807 -7.649 1.00 95.19 377 GLU A C 1
ATOM 2826 O O . GLU A 1 377 ? 11.098 25.758 -7.199 1.00 95.19 377 GLU A O 1
ATOM 2831 N N . GLN A 1 378 ? 12.552 26.499 -8.749 1.00 95.44 378 GLN A N 1
ATOM 2832 C CA . GLN A 1 378 ? 11.579 27.260 -9.531 1.00 95.44 378 GLN A CA 1
ATOM 2833 C C . GLN A 1 378 ? 10.517 26.353 -10.162 1.00 95.44 378 GLN A C 1
ATOM 2835 O O . GLN A 1 378 ? 9.330 26.656 -10.089 1.00 95.44 378 GLN A O 1
ATOM 2840 N N . GLU A 1 379 ? 10.941 25.227 -10.735 1.00 95.19 379 GLU A N 1
ATOM 2841 C CA . GLU A 1 379 ? 10.056 24.234 -11.349 1.00 95.19 379 GLU A CA 1
ATOM 2842 C C . GLU A 1 379 ? 9.135 23.600 -10.298 1.00 95.19 379 GLU A C 1
ATOM 2844 O O . GLU A 1 379 ? 7.924 23.524 -10.487 1.00 95.19 379 GLU A O 1
ATOM 2849 N N . ARG A 1 380 ? 9.690 23.231 -9.135 1.00 95.75 380 ARG A N 1
ATOM 2850 C CA . ARG A 1 380 ? 8.920 22.701 -8.005 1.00 95.75 380 ARG A CA 1
ATOM 2851 C C . ARG A 1 380 ? 7.877 23.702 -7.515 1.00 95.75 380 ARG A C 1
ATOM 2853 O O . ARG A 1 380 ? 6.753 23.307 -7.219 1.00 95.75 380 ARG A O 1
ATOM 2860 N N . ARG A 1 381 ? 8.246 24.980 -7.395 1.00 94.62 381 ARG A N 1
ATOM 2861 C CA . ARG A 1 381 ? 7.330 26.032 -6.944 1.00 94.62 381 ARG A CA 1
ATOM 2862 C C . ARG A 1 381 ? 6.191 26.233 -7.938 1.00 94.62 381 ARG A C 1
ATOM 2864 O O . ARG A 1 381 ? 5.042 26.184 -7.520 1.00 94.62 381 ARG A O 1
ATOM 2871 N N . ALA A 1 382 ? 6.506 26.356 -9.227 1.00 94.50 382 ALA A N 1
ATOM 2872 C CA . ALA A 1 382 ? 5.503 26.489 -10.279 1.00 94.50 382 ALA A CA 1
ATOM 2873 C C . ALA A 1 382 ? 4.527 25.300 -10.291 1.00 94.50 382 ALA A C 1
ATOM 2875 O O . ALA A 1 382 ? 3.318 25.493 -10.372 1.00 94.50 382 ALA A O 1
ATOM 2876 N N . LEU A 1 383 ? 5.040 24.075 -10.127 1.00 94.31 383 LEU A N 1
ATOM 2877 C CA . LEU A 1 383 ? 4.222 22.864 -10.055 1.00 94.31 383 LEU A CA 1
ATOM 2878 C C . LEU A 1 383 ? 3.262 22.873 -8.852 1.00 94.31 383 LEU A C 1
ATOM 2880 O O . LEU A 1 383 ? 2.101 22.491 -8.983 1.00 94.31 383 LEU A O 1
ATOM 2884 N N . LEU A 1 384 ? 3.731 23.308 -7.678 1.00 93.38 384 LEU A N 1
ATOM 2885 C CA . LEU A 1 384 ? 2.904 23.383 -6.469 1.00 93.38 384 LEU A CA 1
ATOM 2886 C C . LEU A 1 384 ? 1.873 24.515 -6.533 1.00 93.38 384 LEU A C 1
ATOM 2888 O O . LEU A 1 384 ? 0.750 24.320 -6.081 1.00 93.38 384 LEU A O 1
ATOM 2892 N N . GLU A 1 385 ? 2.233 25.665 -7.100 1.00 93.94 385 GLU A N 1
ATOM 2893 C CA . GLU A 1 385 ? 1.312 26.788 -7.316 1.00 93.94 385 GLU A CA 1
ATOM 2894 C C . GLU A 1 385 ? 0.202 26.406 -8.300 1.00 93.94 385 GLU A C 1
ATOM 2896 O O . GLU A 1 385 ? -0.972 26.637 -8.015 1.00 93.94 385 GLU A O 1
ATOM 2901 N N . ALA A 1 386 ? 0.551 25.742 -9.407 1.00 91.50 386 ALA A N 1
ATOM 2902 C CA . ALA A 1 386 ? -0.427 25.202 -10.346 1.00 91.50 386 ALA A CA 1
ATOM 2903 C C . ALA A 1 386 ? -1.347 24.179 -9.667 1.00 91.50 386 ALA A C 1
ATOM 2905 O O . ALA A 1 386 ? -2.560 24.231 -9.847 1.00 91.50 386 ALA A O 1
ATOM 2906 N N . PHE A 1 387 ? -0.786 23.292 -8.836 1.00 91.56 387 PHE A N 1
ATOM 2907 C CA . PHE A 1 387 ? -1.570 22.315 -8.083 1.00 91.56 387 PHE A CA 1
ATOM 2908 C C . PHE A 1 387 ? -2.550 22.957 -7.089 1.00 91.56 387 PHE A C 1
ATOM 2910 O O . PHE A 1 387 ? -3.673 22.491 -6.965 1.00 91.56 387 PHE A O 1
ATOM 2917 N N . GLN A 1 388 ? -2.135 24.012 -6.385 1.00 90.19 388 GLN A N 1
ATOM 2918 C CA . GLN A 1 388 ? -2.965 24.715 -5.398 1.00 90.19 388 GLN A CA 1
ATOM 2919 C C . GLN A 1 388 ? -4.010 25.648 -6.024 1.00 90.19 388 GLN A C 1
ATOM 2921 O O . GLN A 1 388 ? -4.960 26.033 -5.347 1.00 90.19 388 GLN A O 1
ATOM 2926 N N . GLY A 1 389 ? -3.804 26.059 -7.278 1.00 87.31 389 GLY A N 1
ATOM 2927 C CA . GLY A 1 389 ? -4.736 26.902 -8.026 1.00 87.31 389 GLY A CA 1
ATOM 2928 C C . GLY A 1 389 ? -5.921 26.149 -8.640 1.00 87.31 389 GLY A C 1
ATOM 2929 O O . GLY A 1 389 ? -6.831 26.802 -9.153 1.00 87.31 389 GLY A O 1
ATOM 2930 N N . MET A 1 390 ? -5.901 24.813 -8.602 1.00 85.12 390 MET A N 1
ATOM 2931 C CA . MET A 1 390 ? -7.004 23.925 -8.994 1.00 85.12 390 MET A CA 1
ATOM 2932 C C . MET A 1 390 ? -7.830 23.525 -7.776 1.00 85.12 390 MET A C 1
ATOM 2934 O O . MET A 1 390 ? -9.070 23.448 -7.931 1.00 85.12 390 MET A O 1
#

Foldseek 3Di:
DDDDPPPPPQVLPDLPPQLPLLDPVLLLVLVVVQQVVQLVFPAKDFDDPPDPDPDPDPDDDDDDDDDDDDDDDDDDDDDDDDDDDDDDDDDDDDDDDDDDDDDDDDDDDDDDDDDDDDDDDDDDDDDDDPPPDDLGRAAEEEEAEAFLLCVLVSLVVNCVVQVAAEDECPPVADDDDDFPGAYEYEACVPHDCPDPSVVVVNVCRRRHRYYYYHHDDDRMPGGHYHYSLSSQDDLVSLLSLLCSLQVDSVLSVVCSVLQCVLCVSRNNSSQLLSNVLNPDDSVCSVVVSVVLVPDPDNSLLVSLVVLLVVDDPLLNVLQLLLLLDDFDAPVLCVLLVSDPPDPDHRSQWAFDPPPPHTIGHGPVSSVSSCVVRPDDPVRSVVSVVSSVVD

Radius of gyration: 30.2 Å; Cα contacts (8 Å, |Δi|>4): 428; chains: 1; bounding box: 92×68×90 Å

Mean predicted aligned error: 17.2 Å

Secondary structure (DSSP, 8-state):
---SSSSSSS-TT-----------HHHHHHHHHHHHHHHTSSPPEEPPP-PPPPPPP-PPPPPPPP-----------------------------------------------------------------TT--PPPPEEEEE--TTS-HHHHHHHHHHHHT-EEEE-SSSPPPPPPTTS-EEEE-GGGS-TTSHHHHHHHHHTTTS-EEEEESS---EES-EEE-HHHHSPPHHHHHHHHHHHHT-HHHHHHHHHHHHHHHTT-HHHHHHHHHHHHTS-TTTHHHHHHHHTT--S-HHHHHHHHHHHHS-HHHHHHHHHHTTS--B-HHHHHHTT--TT-SS--TT-EE-TTSTT-EE--HHHHHHHHHHSPPPHHHHHHHHHHHHT-

Sequence (390 aa):
MTGWWRDFGAARFGRPASPRPIARPGLLARLDRAFANSATSPTPQLTPEPRPGPEPDPGPAREADPRREAGLEHRADPERVANLERAADLNREAGREREADPSREADLKREAGPEREAGLERERDGGSVLVEGGRGVQPVVVVVAGSGAGKSTLLQQWAEARGAVLVQLEDGRVPAVGTGAVTVLDGVERLAVDGPEWRSIVKLVGVVPLVLSGREPIPVAAVDRLGAGHLEFAEDETYQVLAAALADAAGADRLAPDLHLLTGGWPALVGLAAAWLARLPVAERGASLRQLARVDGPLRDHLVGVLLQALHHDEREFVRRLAHLPAIDAATADALDLTEDLGGLPPIVLPVYGKGGRYGVPEPLRKTIQQRLPLAEQERRALLEAFQGM

Nearest PDB structures (foldseek):
  7jlv-assembly1_A  TM=4.671E-01  e=3.174E-06  Nicotiana benthamiana
  7dfv-assembly1_B  TM=4.736E-01  e=1.304E-05  Arabidopsis thaliana
  2bwj-assembly2_F  TM=3.116E-01  e=3.208E-01  Homo sapiens
  8puu-assembly1_B  TM=3.130E-01  e=1.249E+00  Giardia duodenalis
  8puu-assembly1_A  TM=2.979E-01  e=2.150E+00  Giardia duodenalis

Solvent-accessible surface area (backbone atoms only — not comparable to full-atom values): 24426 Å² total; per-residue (Å²): 144,77,89,87,80,88,73,73,83,73,54,84,67,51,73,68,72,66,73,70,72,76,80,53,67,66,58,46,51,51,53,50,48,38,43,57,52,22,43,75,43,68,74,57,43,70,56,77,75,84,69,82,67,81,76,79,75,84,71,80,84,81,79,86,85,82,87,85,81,90,83,79,90,88,88,87,83,90,88,83,85,88,81,87,87,80,90,81,91,79,89,79,91,79,90,81,91,81,84,88,83,87,89,80,89,81,92,77,81,91,80,84,81,80,90,78,81,77,86,81,86,73,90,77,82,86,79,93,72,87,71,87,84,68,86,67,55,32,20,40,28,38,39,34,30,62,75,50,42,44,60,71,61,50,53,47,56,46,20,66,77,65,73,31,50,73,43,73,38,81,85,55,63,75,75,94,76,68,88,81,49,42,35,34,40,40,41,55,68,69,43,51,82,87,32,74,49,38,55,50,53,57,65,38,61,60,65,28,35,36,36,43,26,25,63,54,92,70,75,60,30,71,49,37,69,42,44,50,81,66,45,35,36,52,53,70,54,37,23,53,54,28,20,66,52,54,76,31,61,72,60,14,64,73,44,17,61,62,49,22,66,73,40,65,19,30,41,47,53,46,54,42,50,30,49,53,45,47,76,43,59,82,87,46,38,66,60,54,54,56,54,60,74,69,54,89,68,64,62,66,64,51,52,52,49,55,50,58,67,71,40,52,72,60,54,39,51,33,51,42,58,41,42,77,49,74,70,40,37,67,69,58,34,54,76,65,70,53,56,78,87,60,96,59,81,51,76,70,48,41,76,42,83,95,48,93,74,14,30,28,48,50,72,67,52,20,61,57,44,45,71,74,41,65,69,55,72,69,57,48,50,53,54,50,53,57,59,72,74,108

Organism: NCBI:txid685454